Protein AF-A0A917PHZ6-F1 (afdb_monomer_lite)

Sequence (518 aa):
MPEGDTVHQTARRLDHALSGQIVMRSDFRVPAFATVDLAGETVHSVAARGKHLLVRIGDRVVHSHLKMEGEWRVFRPGERWRRPAHQSRVVLETSDAVAVGFDLGVLEVFPAAEEHDRMACLGPDLLGPDWDADEAVRRIAASPDVPIAVALGDQRNLAGLGNVYVNELCFLRGLLPTRPVFDVELPCSSTSRAGSSVPIATASPARRRASTVAASASGSTPAAASRAGGAARASSTDVSAATNSSCARPSGARTASGDRRGRILAPMSLKISVVVPSYNDAVMLEQCLDALGKQTRPADEIVVVDNRSTDATVDVARAAGARVVSESLRGIPGATAAGFDAALGDVLGRLDADTIPPADWVERVERAFTDDPHLDALSGPGRFYGGTAFIRWYAEHVHMPMYYHFVAWVLGHDVLYGSNLAIRASAWRVLREHVHRERADVADDLDLTINLQPGMRVRFDPTLDVPVSARPFKSWARNNAAVRMARDTALINRREMPFLERRRAWVASRRVDGNAPR

Foldseek 3Di:
DQFQVNLQVQQVVVFVQAAQFFFQWKAAQDVVCRPPTLGRWGFHGWGTFTQWIWTDTHQKTWIFGQPPPKDKDKDFVPDDDPDDPNQWRMWTDTNGIIITIGVTPDIDMDTPVCPCVVCVQFAQELPDPRDDLVQLLVQLVVQQQAFQLVSQCPRSSYGGDDPQNSVLVCVVQVHDSRDGNNNDDRDDPPDPDDDDDDDPNPPDPDDDDDDDDDDDDDDDDRPSVPPPDDDDDDDDDDDDDDDDDDDDDDDDDDDDDDDDDDDPDDPDQFQEEEEEEDAQLLPLLLLQLVLLVLAPDHHNAYEYEYQPHPDCNVVSCVVSVHHYHYFPQHAPLQRLLSRLVVDDTQKYKYAYSQWRFHNHLVVVVSCVCVVPVQAFKEWEEEQEDDDDPVLRCCVRPPVPVCVQVVLCVLQVHGFHDRRTMMGGSVQSVVQVVQADNNDRLADNRLSSRLSRAALHHYDYDHVRYIYGYSVCVPDPVSVVSVVRRHVVSQVVSCVVPNSVRSNVSNQVSCVVVVHDDD

Radius of gyration: 30.26 Å; chains: 1; bounding box: 86×59×77 Å

InterPro domains:
  IPR001173 Glycosyltransferase 2-like [PF00535] (273-406)
  IPR010979 Small ribosomal subunit protein uS13-like, H2TH [SSF46946] (122-186)
  IPR012319 Formamidopyrimidine-DNA glycosylase, catalytic domain [PF01149] (1-99)
  IPR012319 Formamidopyrimidine-DNA glycosylase, catalytic domain [PS51068] (2-101)
  IPR012319 Formamidopyrimidine-DNA glycosylase, catalytic domain [SM00898] (2-108)
  IPR015886 Formamidopyrimidine-DNA glycosylase, H2TH DNA-binding [SM01232] (122-206)
  IPR029044 Nucleotide-diphospho-sugar transferases [G3DSA:3.90.550.10] (254-497)
  IPR029044 Nucleotide-diphospho-sugar transferases [SSF53448] (267-463)
  IPR035937 Formamidopyrimidine-DNA glycosylase, N-terminal [G3DSA:3.20.190.10] (2-122)
  IPR035937 Formamidopyrimidine-DNA glycosylase, N-terminal [SSF81624] (2-123)
  IPR044090 Nei2, N-terminal [cd08971] (1-113)

Organism: NCBI:txid1308924

Secondary structure (DSSP, 8-state):
---HHHHHHHHHHHHHHHTTPBEEEEEE-SGGGTT---TT-BEEEEEEETTEEEEEETTEEEEEE-TTT-EEEEE-TTPPPSS-GGGEEEEEEESS-EEEEES-SEEEEEEGGGHHHHHTTSPPBTTSTT--HHHHHHHHHTSTTSBHHHHHH-TTTSBS--HHHHHHHHHHTT--TTSBGGGS-PPPTT----SS---TT---------------------TTTS-SS-PPP-----------------------------------PPPEEEEEEESS-HHHHHHHHHHHHT-SS--SEEEEEESS--STHHHHHHHTTPEEEE--S-SHHHHHHHHHHH--SSEEEE--TTB---TTHHHHHHHHHHH-TT--EEE--EEEESS-HHHHHHIIIIIHHHHHHHHHHHHSSPPPBTTBEEEEHHHHHHHTTTS-TT-TTS-HHHHHHHTPPTT--EEE-TT--EEEE-GGGG-HHHHHHHHHHHHHHHHHHHHHS-HHHHHHHHHHHHHHTT----

pLDDT: mean 82.01, std 23.89, range [20.75, 98.75]

Structure (mmCIF, N/CA/C/O backbone):
data_AF-A0A917PHZ6-F1
#
_entry.id   AF-A0A917PHZ6-F1
#
loop_
_atom_site.group_PDB
_atom_site.id
_atom_site.type_symbol
_atom_site.label_atom_id
_atom_site.label_alt_id
_atom_site.label_comp_id
_atom_site.label_asym_id
_atom_site.label_entity_id
_atom_site.label_seq_id
_atom_site.pdbx_PDB_ins_code
_atom_site.Cartn_x
_atom_site.Cartn_y
_atom_site.Cartn_z
_atom_site.occupancy
_atom_site.B_iso_or_equiv
_atom_site.auth_seq_id
_atom_site.auth_comp_id
_atom_site.auth_asym_id
_atom_site.auth_atom_id
_atom_site.pdbx_PDB_model_num
ATOM 1 N N . MET A 1 1 ? -3.052 1.343 16.808 1.00 58.66 1 MET A N 1
ATOM 2 C CA . MET A 1 1 ? -4.494 1.092 16.971 1.00 58.66 1 MET A CA 1
ATOM 3 C C . MET A 1 1 ? -4.715 0.700 18.417 1.00 58.66 1 MET A C 1
ATOM 5 O O . MET A 1 1 ? -4.029 -0.224 18.834 1.00 58.66 1 MET A O 1
ATOM 9 N N . PRO A 1 2 ? -5.580 1.380 19.181 1.00 76.94 2 PRO A N 1
ATOM 10 C CA . PRO A 1 2 ? -6.130 0.829 20.413 1.00 76.94 2 PRO A CA 1
ATOM 11 C C . PRO A 1 2 ? -6.586 -0.624 20.215 1.00 76.94 2 PRO A C 1
ATOM 13 O O . PRO A 1 2 ? -7.376 -0.916 19.313 1.00 76.94 2 PRO A O 1
ATOM 16 N N . GLU A 1 3 ? -6.043 -1.534 21.019 1.00 87.75 3 GLU A N 1
ATOM 17 C CA . GLU A 1 3 ? -6.435 -2.948 21.045 1.00 87.75 3 GLU A CA 1
ATOM 18 C C . GLU A 1 3 ? -7.356 -3.198 22.246 1.00 87.75 3 GLU A C 1
ATOM 20 O O . GLU A 1 3 ? -7.767 -2.250 22.925 1.00 87.75 3 GLU A O 1
ATOM 25 N N . GLY A 1 4 ? -7.736 -4.452 22.490 1.00 86.31 4 GLY A N 1
ATOM 26 C CA . GLY A 1 4 ? -8.693 -4.792 23.543 1.00 86.31 4 GLY A CA 1
ATOM 27 C C . GLY A 1 4 ? -8.259 -4.313 24.927 1.00 86.31 4 GLY A C 1
ATOM 28 O O . GLY A 1 4 ? -9.082 -3.823 25.688 1.00 86.31 4 GLY A O 1
ATOM 29 N N . ASP A 1 5 ? -6.960 -4.327 25.226 1.00 88.94 5 ASP A N 1
ATOM 30 C CA . ASP A 1 5 ? -6.403 -3.815 26.482 1.00 88.94 5 ASP A CA 1
ATOM 31 C C . ASP A 1 5 ? -6.645 -2.309 26.683 1.00 88.94 5 ASP A C 1
ATOM 33 O O . ASP A 1 5 ? -7.033 -1.861 27.762 1.00 88.94 5 ASP A O 1
ATOM 37 N N . THR A 1 6 ? -6.450 -1.525 25.626 1.00 90.75 6 THR A N 1
ATOM 38 C CA . THR A 1 6 ? -6.600 -0.071 25.626 1.00 90.75 6 THR A CA 1
ATOM 39 C C . THR A 1 6 ? -8.073 0.294 25.758 1.00 90.75 6 THR A C 1
ATOM 41 O O . THR A 1 6 ? -8.432 1.195 26.524 1.00 90.75 6 THR A O 1
ATOM 44 N N . VAL A 1 7 ? -8.942 -0.431 25.047 1.00 93.81 7 VAL A N 1
ATOM 45 C CA . VAL A 1 7 ? -10.397 -0.267 25.141 1.00 93.81 7 VAL A CA 1
ATOM 46 C C . VAL A 1 7 ? -10.892 -0.678 26.528 1.00 93.81 7 VAL A C 1
ATOM 48 O O . VAL A 1 7 ? -11.640 0.078 27.140 1.00 93.81 7 VAL A O 1
ATOM 51 N N . HIS A 1 8 ? -10.405 -1.791 27.080 1.00 93.62 8 HIS A N 1
ATOM 52 C CA . HIS A 1 8 ? -10.739 -2.261 28.425 1.00 93.62 8 HIS A CA 1
ATOM 53 C C . HIS A 1 8 ? -10.324 -1.259 29.512 1.00 93.62 8 HIS A C 1
ATOM 55 O O . HIS A 1 8 ? -11.123 -0.918 30.384 1.00 93.62 8 HIS A O 1
ATOM 61 N N . GLN A 1 9 ? -9.106 -0.711 29.449 1.00 93.94 9 GLN A N 1
ATOM 62 C CA . GLN A 1 9 ? -8.671 0.341 30.378 1.00 93.94 9 GLN A CA 1
ATOM 63 C C . GLN A 1 9 ? -9.519 1.611 30.249 1.00 93.94 9 GLN A C 1
ATOM 65 O O . GLN A 1 9 ? -9.872 2.233 31.253 1.00 93.94 9 GLN A O 1
ATOM 70 N N . THR A 1 10 ? -9.865 1.990 29.017 1.00 95.62 10 THR A N 1
ATOM 71 C CA . THR A 1 10 ? -10.724 3.147 28.754 1.00 95.62 10 THR A CA 1
ATOM 72 C C . THR A 1 10 ? -12.119 2.937 29.337 1.00 95.62 10 THR A C 1
ATOM 74 O O . THR A 1 10 ? -12.611 3.824 30.032 1.00 95.62 10 THR A O 1
ATOM 77 N N . ALA A 1 11 ? -12.713 1.759 29.122 1.00 96.88 11 ALA A N 1
ATOM 78 C CA . ALA A 1 11 ? -14.004 1.379 29.678 1.00 96.88 11 ALA A CA 1
ATOM 79 C C . ALA A 1 11 ? -13.979 1.424 31.207 1.00 96.88 11 ALA A C 1
ATOM 81 O O . ALA A 1 11 ? -14.810 2.104 31.788 1.00 96.88 11 ALA A O 1
ATOM 82 N N . ARG A 1 12 ? -12.966 0.840 31.863 1.00 96.31 12 ARG A N 1
ATOM 83 C CA . ARG A 1 12 ? -12.829 0.900 33.330 1.00 96.31 12 ARG A CA 1
ATOM 84 C C . ARG A 1 12 ? -12.734 2.322 33.879 1.00 96.31 12 ARG A C 1
ATOM 86 O O . ARG A 1 12 ? -13.285 2.609 34.937 1.00 96.31 12 ARG A O 1
ATOM 93 N N . ARG A 1 13 ? -12.015 3.214 33.191 1.00 97.06 13 ARG A N 1
ATOM 94 C CA . ARG A 1 13 ? -11.907 4.621 33.604 1.00 97.06 13 ARG A CA 1
ATOM 95 C C . ARG A 1 13 ? -13.241 5.355 33.458 1.00 97.06 13 ARG A C 1
ATOM 97 O O . ARG A 1 13 ? -13.551 6.186 34.302 1.00 97.06 13 ARG A O 1
ATOM 104 N N . LEU A 1 14 ? -13.989 5.075 32.392 1.00 97.81 14 LEU A N 1
ATOM 105 C CA . LEU A 1 14 ? -15.322 5.641 32.183 1.00 97.81 14 LEU A CA 1
ATOM 106 C C . LEU A 1 14 ? -16.337 5.068 33.171 1.00 97.81 14 LEU A C 1
ATOM 108 O O . LEU A 1 14 ? -17.092 5.836 33.746 1.00 97.81 14 LEU A O 1
ATOM 112 N N . ASP A 1 15 ? -16.310 3.760 33.414 1.00 97.81 15 ASP A N 1
ATOM 113 C CA . ASP A 1 15 ? -17.185 3.067 34.361 1.00 97.81 15 ASP A CA 1
ATOM 114 C C . ASP A 1 15 ? -17.042 3.662 35.762 1.00 97.81 15 ASP A C 1
ATOM 116 O O . ASP A 1 15 ? -18.013 4.128 36.345 1.00 97.81 15 ASP A O 1
ATOM 120 N N . HIS A 1 16 ? -15.802 3.801 36.243 1.00 97.25 16 HIS A N 1
ATOM 121 C CA . HIS A 1 16 ? -15.519 4.466 37.515 1.00 97.25 16 HIS A CA 1
ATOM 122 C C . HIS A 1 16 ? -16.020 5.921 37.559 1.00 97.25 16 HIS A C 1
ATOM 124 O O . HIS A 1 16 ? -16.316 6.443 38.630 1.00 97.25 16 HIS A O 1
ATOM 130 N N . ALA A 1 17 ? -16.041 6.618 36.423 1.00 96.62 17 ALA A N 1
ATOM 131 C CA . ALA A 1 17 ? -16.412 8.027 36.364 1.00 96.62 17 ALA A CA 1
ATOM 132 C C . ALA A 1 17 ? -17.912 8.271 36.171 1.00 96.62 17 ALA A C 1
ATOM 134 O O . ALA A 1 17 ? -18.357 9.367 36.491 1.00 96.62 17 ALA A O 1
ATOM 135 N N . LEU A 1 18 ? -18.659 7.312 35.617 1.00 97.56 18 LEU A N 1
ATOM 136 C CA . LEU A 1 18 ? -20.033 7.521 35.154 1.00 97.56 18 LEU A CA 1
ATOM 137 C C . LEU A 1 18 ? -21.044 6.563 35.786 1.00 97.56 18 LEU A C 1
ATOM 139 O O . LEU A 1 18 ? -22.190 6.955 35.984 1.00 97.56 18 LEU A O 1
ATOM 143 N N . SER A 1 19 ? -20.667 5.317 36.074 1.00 97.62 19 SER A N 1
ATOM 144 C CA . SER A 1 19 ? -21.629 4.286 36.470 1.00 97.62 19 SER A CA 1
ATOM 145 C C . SER A 1 19 ? -22.309 4.617 37.799 1.00 97.62 19 SER A C 1
ATOM 147 O O . SER A 1 19 ? -21.677 5.069 38.753 1.00 97.62 19 SER A O 1
ATOM 149 N N . GLY A 1 20 ? -23.624 4.409 37.844 1.00 97.31 20 GLY A N 1
ATOM 150 C CA . GLY A 1 20 ? -24.502 4.776 38.954 1.00 97.31 20 GLY A CA 1
ATOM 151 C C . GLY A 1 20 ? -24.957 6.239 38.958 1.00 97.31 20 GLY A C 1
ATOM 152 O O . GLY A 1 20 ? -25.822 6.585 39.757 1.00 97.31 20 GLY A O 1
ATOM 153 N N . GLN A 1 21 ? -24.420 7.097 38.085 1.00 97.75 21 GLN A N 1
ATOM 154 C CA . GLN A 1 21 ? -24.820 8.502 38.006 1.00 97.75 21 GLN A CA 1
ATOM 155 C C . GLN A 1 21 ? -25.930 8.725 36.976 1.00 97.75 21 GLN A C 1
ATOM 157 O O . GLN A 1 21 ? -26.103 7.955 36.028 1.00 97.75 21 GLN A O 1
ATOM 162 N N . ILE A 1 22 ? -26.664 9.821 37.164 1.00 98.25 22 ILE A N 1
ATOM 163 C CA . ILE A 1 22 ? -27.684 10.293 36.230 1.00 98.25 22 ILE A CA 1
ATOM 164 C C . ILE A 1 22 ? -27.014 11.191 35.192 1.00 98.25 22 ILE A C 1
ATOM 166 O O . ILE A 1 22 ? -26.256 12.104 35.536 1.00 98.25 22 ILE A O 1
ATOM 170 N N . VAL A 1 23 ? -27.310 10.947 33.918 1.00 98.19 23 VAL A N 1
ATOM 171 C CA . VAL A 1 23 ? -26.894 11.825 32.827 1.00 98.19 23 VAL A CA 1
ATOM 172 C C . VAL A 1 23 ? -27.671 13.131 32.949 1.00 98.19 23 VAL A C 1
ATOM 174 O O . VAL A 1 23 ? -28.889 13.160 32.837 1.00 98.19 23 VAL A O 1
ATOM 177 N N . MET A 1 24 ? -26.975 14.234 33.189 1.00 97.62 24 MET A N 1
ATOM 178 C CA . MET A 1 24 ? -27.566 15.573 33.212 1.00 97.62 24 MET A CA 1
ATOM 179 C C . MET A 1 24 ? -27.689 16.152 31.806 1.00 97.62 24 MET A C 1
ATOM 181 O O . MET A 1 24 ? -28.610 16.913 31.522 1.00 97.62 24 MET A O 1
ATOM 185 N N . ARG A 1 25 ? -26.744 15.801 30.929 1.00 96.69 25 ARG A N 1
ATOM 186 C CA . ARG A 1 25 ? -26.733 16.238 29.538 1.00 96.69 25 ARG A CA 1
ATOM 187 C C . ARG A 1 25 ? -26.044 15.212 28.651 1.00 96.69 25 ARG A C 1
ATOM 189 O O . ARG A 1 25 ? -24.987 14.682 28.992 1.00 96.69 25 ARG A O 1
ATOM 196 N N . SER A 1 26 ? -26.613 15.010 27.468 1.00 97.25 26 SER A N 1
ATOM 197 C CA . SER A 1 26 ? -25.981 14.279 26.373 1.00 97.25 26 SER A CA 1
ATOM 198 C C . SER A 1 26 ? -25.918 15.149 25.113 1.00 97.25 26 SER A C 1
ATOM 200 O O . SER A 1 26 ? -26.787 15.986 24.887 1.00 97.25 26 SER A O 1
ATOM 202 N N . ASP A 1 27 ? -24.849 15.026 24.327 1.00 96.44 27 ASP A N 1
ATOM 203 C CA . ASP A 1 27 ? -24.687 15.736 23.048 1.00 96.44 27 ASP A CA 1
ATOM 204 C C . ASP A 1 27 ? -23.980 14.816 22.049 1.00 96.44 27 ASP A C 1
ATOM 206 O O . ASP A 1 27 ? -22.789 14.523 22.196 1.00 96.44 27 ASP A O 1
ATOM 210 N N . PHE A 1 28 ? -24.718 14.346 21.042 1.00 97.00 28 PHE A N 1
ATOM 211 C CA . PHE A 1 28 ? -24.221 13.470 19.984 1.00 97.00 28 PHE A CA 1
ATOM 212 C C . PHE A 1 28 ? -23.964 14.269 18.706 1.00 97.00 28 PHE A C 1
ATOM 214 O O . PHE A 1 28 ? -24.874 14.726 18.021 1.00 97.00 28 PHE A O 1
ATOM 221 N N . ARG A 1 29 ? -22.696 14.369 18.308 1.00 94.00 29 ARG A N 1
ATOM 222 C CA . ARG A 1 29 ? -22.253 15.126 17.125 1.00 94.00 29 ARG A CA 1
ATOM 223 C C . ARG A 1 29 ? -22.059 14.214 15.921 1.00 94.00 29 ARG A C 1
ATOM 225 O O . ARG A 1 29 ? -21.027 14.221 15.247 1.00 94.00 29 ARG A O 1
ATOM 232 N N . VAL A 1 30 ? -23.073 13.390 15.680 1.00 91.06 30 VAL A N 1
ATOM 233 C CA . VAL A 1 30 ? -23.197 12.505 14.522 1.00 91.06 30 VAL A CA 1
ATOM 234 C C . VAL A 1 30 ? -24.620 12.671 13.992 1.00 91.06 30 VAL A C 1
ATOM 236 O O . VAL A 1 30 ? -25.549 12.443 14.763 1.00 91.06 30 VAL A O 1
ATOM 239 N N . PRO A 1 31 ? -24.824 13.049 12.712 1.00 89.38 31 PRO A N 1
ATOM 240 C CA . PRO A 1 31 ? -26.147 13.424 12.202 1.00 89.38 31 PRO A CA 1
ATOM 241 C C . PRO A 1 31 ? -27.264 12.414 12.490 1.00 89.38 31 PRO A C 1
ATOM 243 O O . PRO A 1 31 ? -28.371 12.818 12.823 1.00 89.38 31 PRO A O 1
ATOM 246 N N . ALA A 1 32 ? -26.966 11.112 12.430 1.00 91.56 32 ALA A N 1
ATOM 247 C CA . ALA A 1 32 ? -27.937 10.047 12.684 1.00 91.56 32 ALA A CA 1
ATOM 248 C C . ALA A 1 32 ? -28.470 10.004 14.131 1.00 91.56 32 ALA A C 1
ATOM 250 O O . ALA A 1 32 ? -29.549 9.470 14.360 1.00 91.56 32 ALA A O 1
ATOM 251 N N . PHE A 1 33 ? -27.730 10.560 15.095 1.00 94.38 33 PHE A N 1
ATOM 252 C CA . PHE A 1 33 ? -28.054 10.500 16.524 1.00 94.38 33 PHE A CA 1
ATOM 253 C C . PHE A 1 33 ? -28.163 11.886 17.168 1.00 94.38 33 PHE A C 1
ATOM 255 O O . PHE A 1 33 ? -28.283 11.983 18.382 1.00 94.38 33 PHE A O 1
ATOM 262 N N . ALA A 1 34 ? -28.139 12.963 16.378 1.00 91.50 34 ALA A N 1
ATOM 263 C CA . ALA A 1 34 ? -28.088 14.335 16.888 1.00 91.50 34 ALA A CA 1
ATOM 264 C C . ALA A 1 34 ? -29.307 14.739 17.738 1.00 91.50 34 ALA A C 1
ATOM 266 O O . ALA A 1 34 ? -29.214 15.665 18.535 1.00 91.50 34 ALA A O 1
ATOM 267 N N . THR A 1 35 ? -30.441 14.056 17.564 1.00 92.69 35 THR A N 1
ATOM 268 C CA . THR A 1 35 ? -31.679 14.281 18.328 1.00 92.69 35 THR A CA 1
ATOM 269 C C . THR A 1 35 ? -31.859 13.309 19.491 1.00 92.69 35 THR A C 1
ATOM 271 O O . THR A 1 35 ? -32.885 13.362 20.163 1.00 92.69 35 THR A O 1
ATOM 274 N N . VAL A 1 36 ? -30.925 12.376 19.695 1.00 95.69 36 VAL A N 1
ATOM 275 C CA . VAL A 1 36 ? -30.968 11.468 20.842 1.00 95.69 36 VAL A CA 1
ATOM 276 C C . VAL A 1 36 ? -30.645 12.273 22.092 1.00 95.69 36 VAL A C 1
ATOM 278 O O . VAL A 1 36 ? -29.600 12.920 22.151 1.00 95.69 36 VAL A O 1
ATOM 281 N N . ASP A 1 37 ? -31.521 12.191 23.087 1.00 95.56 37 ASP A N 1
ATOM 282 C CA . ASP A 1 37 ? -31.288 12.746 24.413 1.00 95.56 37 ASP A CA 1
ATOM 283 C C . ASP A 1 37 ? -31.429 11.644 25.461 1.00 95.56 37 ASP A C 1
ATOM 285 O O . ASP A 1 37 ? -32.427 10.926 25.498 1.00 95.56 37 ASP A O 1
ATOM 289 N N . LEU A 1 38 ? -30.389 11.493 26.271 1.00 97.25 38 LEU A N 1
ATOM 290 C CA . LEU A 1 38 ? -30.302 10.542 27.374 1.00 97.25 38 LEU A CA 1
ATOM 291 C C . LEU A 1 38 ? -30.298 11.256 28.733 1.00 97.25 38 LEU A C 1
ATOM 293 O O . LEU A 1 38 ? -29.980 10.634 29.743 1.00 97.25 38 LEU A O 1
ATOM 297 N N . ALA A 1 39 ? -30.583 12.561 28.780 1.00 97.19 39 ALA A N 1
ATOM 298 C CA . ALA A 1 39 ? -30.691 13.288 30.037 1.00 97.19 39 ALA A CA 1
ATOM 299 C C . ALA A 1 39 ? -31.806 12.707 30.929 1.00 97.19 39 ALA A C 1
ATOM 301 O O . ALA A 1 39 ? -32.894 12.381 30.464 1.00 97.19 39 ALA A O 1
ATOM 302 N N . GLY A 1 40 ? -31.531 12.586 32.226 1.00 97.56 40 GLY A N 1
ATOM 303 C CA . GLY A 1 40 ? -32.407 11.958 33.217 1.00 97.56 40 GLY A CA 1
ATOM 304 C C . GLY A 1 40 ? -32.205 10.448 33.375 1.00 97.56 40 GLY A C 1
ATOM 305 O O . GLY A 1 40 ? -32.583 9.900 34.409 1.00 97.56 40 GLY A O 1
ATOM 306 N N . GLU A 1 41 ? -31.554 9.784 32.420 1.00 98.38 41 GLU A N 1
ATOM 307 C CA . GLU A 1 41 ? -31.306 8.343 32.481 1.00 98.38 41 GLU A CA 1
ATOM 308 C C . GLU A 1 41 ? -30.082 7.994 33.337 1.00 98.38 41 GLU A C 1
ATOM 310 O O . GLU A 1 41 ? -29.125 8.763 33.465 1.00 98.38 41 GLU A O 1
ATOM 315 N N . THR A 1 42 ? -30.093 6.794 33.921 1.00 98.31 42 THR A N 1
ATOM 316 C CA . THR A 1 42 ? -28.982 6.291 34.743 1.00 98.31 42 THR A CA 1
ATOM 317 C C . THR A 1 42 ? -27.950 5.573 33.880 1.00 98.31 42 THR A C 1
ATOM 319 O O . THR A 1 42 ? -28.299 4.688 33.099 1.00 98.31 42 THR A O 1
ATOM 322 N N . VAL A 1 43 ? -26.664 5.885 34.061 1.00 98.44 43 VAL A N 1
ATOM 323 C CA . VAL A 1 43 ? -25.575 5.080 33.491 1.00 98.44 43 VAL A CA 1
ATOM 324 C C . VAL A 1 43 ? -25.427 3.808 34.324 1.00 98.44 43 VAL A C 1
ATOM 326 O O . VAL A 1 43 ? -24.977 3.848 35.466 1.00 98.44 43 VAL A O 1
ATOM 329 N N . HIS A 1 44 ? -25.800 2.661 33.770 1.00 98.06 44 HIS A N 1
ATOM 330 C CA . HIS A 1 44 ? -25.757 1.385 34.483 1.00 98.06 44 HIS A CA 1
ATOM 331 C C . HIS A 1 44 ? -24.348 0.797 34.553 1.00 98.06 44 HIS A C 1
ATOM 333 O O . HIS A 1 44 ? -23.949 0.265 35.585 1.00 98.06 44 HIS A O 1
ATOM 339 N N . SER A 1 45 ? -23.611 0.840 33.442 1.00 97.88 45 SER A N 1
ATOM 340 C CA . SER A 1 45 ? -22.245 0.314 33.364 1.00 97.88 45 SER A CA 1
ATOM 341 C C . SER A 1 45 ? -21.528 0.798 32.111 1.00 97.88 45 SER A C 1
ATOM 343 O O . SER A 1 45 ? -22.163 1.111 31.099 1.00 97.88 45 SER A O 1
ATOM 345 N N . VAL A 1 46 ? -20.197 0.769 32.148 1.00 98.06 46 VAL A N 1
ATOM 346 C CA . VAL A 1 46 ? -19.349 0.880 30.961 1.00 98.06 46 VAL A CA 1
ATOM 347 C C . VAL A 1 46 ? -18.457 -0.346 30.850 1.00 98.06 46 VAL A C 1
ATOM 349 O O . VAL A 1 46 ? -17.653 -0.641 31.730 1.00 98.06 46 VAL A O 1
ATOM 352 N N . ALA A 1 47 ? -18.574 -1.063 29.738 1.00 96.06 47 ALA A N 1
ATOM 353 C CA . ALA A 1 47 ? -17.832 -2.292 29.498 1.00 96.06 47 ALA A CA 1
ATOM 354 C C . ALA A 1 47 ? -17.086 -2.253 28.164 1.00 96.06 47 ALA A C 1
ATOM 356 O O . ALA A 1 47 ? -17.440 -1.518 27.240 1.00 96.06 47 ALA A O 1
ATOM 357 N N . ALA A 1 48 ? -16.046 -3.076 28.069 1.00 95.88 48 ALA A N 1
ATOM 358 C CA . ALA A 1 48 ? -15.413 -3.415 26.806 1.00 95.88 48 ALA A CA 1
ATOM 359 C C . ALA A 1 48 ? -15.815 -4.839 26.409 1.00 95.88 48 ALA A C 1
ATOM 361 O O . ALA A 1 48 ? -15.906 -5.703 27.279 1.00 95.88 48 ALA A O 1
ATOM 362 N N . ARG A 1 49 ? -16.033 -5.058 25.111 1.00 94.38 49 ARG A N 1
ATOM 363 C CA . ARG A 1 49 ? -16.114 -6.384 24.492 1.00 94.38 49 ARG A CA 1
ATOM 364 C C . ARG A 1 49 ? -15.156 -6.421 23.305 1.00 94.38 49 ARG A C 1
ATOM 366 O O . ARG A 1 49 ? -15.416 -5.824 22.257 1.00 94.38 49 ARG A O 1
ATOM 373 N N . GLY A 1 50 ? -13.989 -7.027 23.486 1.00 93.81 50 GLY A N 1
ATOM 374 C CA . GLY A 1 50 ? -12.870 -6.919 22.557 1.00 93.81 50 GLY A CA 1
ATOM 375 C C . GLY A 1 50 ? -12.484 -5.457 22.307 1.00 93.81 50 GLY A C 1
ATOM 376 O O . GLY A 1 50 ? -12.029 -4.759 23.207 1.00 93.81 50 GLY A O 1
ATOM 377 N N . LYS A 1 51 ? -12.672 -4.969 21.073 1.00 93.56 51 LYS A N 1
ATOM 378 C CA . LYS A 1 51 ? -12.379 -3.569 20.683 1.00 93.56 51 LYS A CA 1
ATOM 379 C C . LYS A 1 51 ? -13.605 -2.647 20.690 1.00 93.56 51 LYS A C 1
ATOM 381 O O . LYS A 1 51 ? -13.532 -1.516 20.206 1.00 93.56 51 LYS A O 1
ATOM 386 N N . HIS A 1 52 ? -14.728 -3.129 21.213 1.00 95.06 52 HIS A N 1
ATOM 387 C CA . HIS A 1 52 ? -15.982 -2.392 21.309 1.00 95.06 52 HIS A CA 1
ATOM 388 C C . HIS A 1 52 ? -16.133 -1.839 22.724 1.00 95.06 52 HIS A C 1
ATOM 390 O O . HIS A 1 52 ? -15.953 -2.573 23.691 1.00 95.06 52 HIS A O 1
ATOM 396 N N . LEU A 1 53 ? -16.461 -0.553 22.842 1.00 97.38 53 LEU A N 1
ATOM 397 C CA . LEU A 1 53 ? -16.768 0.098 24.114 1.00 97.38 53 LEU A CA 1
ATOM 398 C C . LEU A 1 53 ? -18.271 0.358 24.186 1.00 97.38 53 LEU A C 1
ATOM 400 O O . LEU A 1 53 ? -18.831 0.947 23.261 1.00 97.38 53 LEU A O 1
ATOM 404 N N . LEU A 1 54 ? -18.904 -0.083 25.268 1.00 98.00 54 LEU A N 1
ATOM 405 C CA . LEU A 1 54 ? -20.351 -0.077 25.463 1.00 98.00 54 LEU A CA 1
ATOM 406 C C . LEU A 1 54 ? -20.674 0.695 26.745 1.00 98.00 54 LEU A C 1
ATOM 408 O O . LEU A 1 54 ? -20.301 0.257 27.831 1.00 98.00 54 LEU A O 1
ATOM 412 N N . VAL A 1 55 ? -21.350 1.837 26.622 1.00 98.44 55 VAL A N 1
ATOM 413 C CA . VAL A 1 55 ? -21.892 2.605 27.755 1.00 98.44 55 VAL A CA 1
ATOM 414 C C . VAL A 1 55 ? -23.394 2.333 27.807 1.00 98.44 55 VAL A C 1
ATOM 416 O O . VAL A 1 55 ? -24.112 2.690 26.874 1.00 98.44 55 VAL A O 1
ATOM 419 N N . ARG A 1 56 ? -23.873 1.681 28.867 1.00 98.44 56 ARG A N 1
ATOM 420 C CA . ARG A 1 56 ? -25.289 1.318 29.036 1.00 98.44 56 ARG A CA 1
ATOM 421 C C . ARG A 1 56 ? -25.991 2.396 29.848 1.00 98.44 56 ARG A C 1
ATOM 423 O O . ARG A 1 56 ? -25.591 2.639 30.986 1.00 98.44 56 ARG A O 1
ATOM 430 N N . ILE A 1 57 ? -26.994 3.045 29.267 1.00 98.44 57 ILE A N 1
ATOM 431 C CA . ILE A 1 57 ? -27.682 4.203 29.846 1.00 98.44 57 ILE A CA 1
ATOM 432 C C . ILE A 1 57 ? -29.187 4.010 29.663 1.00 98.44 57 ILE A C 1
ATOM 434 O O . ILE A 1 57 ? -29.658 4.015 28.526 1.00 98.44 57 ILE A O 1
ATOM 438 N N . GLY A 1 58 ? -29.924 3.825 30.759 1.00 97.19 58 GLY A N 1
ATOM 439 C CA . GLY A 1 58 ? -31.353 3.506 30.702 1.00 97.19 58 GLY A CA 1
ATOM 440 C C . GLY A 1 58 ? -31.633 2.295 29.804 1.00 97.19 58 GLY A C 1
ATOM 441 O O . GLY A 1 58 ? -31.010 1.240 29.946 1.00 97.19 58 GLY A O 1
ATOM 442 N N . ASP A 1 59 ? -32.529 2.465 28.829 1.00 96.88 59 ASP A N 1
ATOM 443 C CA . ASP A 1 59 ? -32.875 1.452 27.823 1.00 96.88 59 ASP A CA 1
ATOM 444 C C . ASP A 1 59 ? -31.977 1.470 26.567 1.00 96.88 59 ASP A C 1
ATOM 446 O O . ASP A 1 59 ? -32.262 0.769 25.591 1.00 96.88 59 ASP A O 1
ATOM 450 N N . ARG A 1 60 ? -30.887 2.251 26.566 1.00 98.06 60 ARG A N 1
ATOM 451 C CA . ARG A 1 60 ? -29.979 2.433 25.424 1.00 98.06 60 ARG A CA 1
ATOM 452 C C . ARG A 1 60 ? -28.558 1.976 25.712 1.00 98.06 60 ARG A C 1
ATOM 454 O O . ARG A 1 60 ? -28.071 1.952 26.841 1.00 98.06 60 ARG A O 1
ATOM 461 N N . VAL A 1 61 ? -27.847 1.694 24.629 1.00 98.44 61 VAL A N 1
ATOM 462 C CA . VAL A 1 61 ? -26.406 1.463 24.619 1.00 98.44 61 VAL A CA 1
ATOM 463 C C . VAL A 1 61 ? -25.769 2.460 23.669 1.00 98.44 61 VAL A C 1
ATOM 465 O O . VAL A 1 61 ? -26.094 2.498 22.483 1.00 98.44 61 VAL A O 1
ATOM 468 N N . VAL A 1 62 ? -24.840 3.255 24.195 1.00 98.19 62 VAL A N 1
ATOM 469 C CA . VAL A 1 62 ? -23.922 4.061 23.393 1.00 98.19 62 VAL A CA 1
ATOM 470 C C . VAL A 1 62 ? -22.700 3.201 23.101 1.00 98.19 62 VAL A C 1
ATOM 472 O O . VAL A 1 62 ? -21.872 2.928 23.975 1.00 98.19 62 VAL A O 1
ATOM 475 N N . HIS A 1 63 ? -22.596 2.753 21.858 1.00 97.94 63 HIS A N 1
ATOM 476 C CA . HIS A 1 63 ? -21.497 1.934 21.375 1.00 97.94 63 HIS A CA 1
ATOM 477 C C . HIS A 1 63 ? -20.478 2.797 20.641 1.00 97.94 63 HIS A C 1
ATOM 479 O O . HIS A 1 63 ? -20.822 3.613 19.789 1.00 97.94 63 HIS A O 1
ATOM 485 N N . SER A 1 64 ? -19.198 2.599 20.946 1.00 96.50 64 SER A N 1
ATOM 486 C CA . SER A 1 64 ? -18.115 3.221 20.193 1.00 96.50 64 SER A CA 1
ATOM 487 C C . SER A 1 64 ? -16.995 2.246 19.851 1.00 96.50 64 SER A C 1
ATOM 489 O O . SER A 1 64 ? -16.701 1.300 20.587 1.00 96.50 64 SER A O 1
ATOM 491 N N . HIS A 1 65 ? -16.338 2.504 18.721 1.00 93.00 65 HIS A N 1
ATOM 492 C CA . HIS A 1 65 ? -15.105 1.834 18.323 1.00 93.00 65 HIS A CA 1
ATOM 493 C C . HIS A 1 65 ? -14.035 2.891 18.026 1.00 93.00 65 HIS A C 1
ATOM 495 O O . HIS A 1 65 ? -14.174 3.690 17.098 1.00 93.00 65 HIS A O 1
ATOM 501 N N . LEU A 1 66 ? -12.930 2.861 18.779 1.00 89.25 66 LEU A N 1
ATOM 502 C CA . LEU A 1 66 ? -11.893 3.906 18.749 1.00 89.25 66 LEU A CA 1
ATOM 503 C C . LEU A 1 66 ? -11.178 4.027 17.391 1.00 89.25 66 LEU A C 1
ATOM 505 O O . LEU A 1 66 ? -10.778 5.113 16.990 1.00 89.25 66 LEU A O 1
ATOM 509 N N . LYS A 1 67 ? -11.048 2.916 16.654 1.00 88.25 67 LYS A N 1
ATOM 510 C CA . LYS A 1 67 ? -10.277 2.841 15.395 1.00 88.25 67 LYS A CA 1
ATOM 511 C C . LYS A 1 67 ? -8.831 3.284 15.633 1.00 88.25 67 LYS A C 1
ATOM 513 O O . LYS A 1 67 ? -8.201 2.643 16.461 1.00 88.25 67 LYS A O 1
ATOM 518 N N . MET A 1 68 ? -8.270 4.243 14.898 1.00 84.81 68 MET A N 1
ATOM 519 C CA . MET A 1 68 ? -6.846 4.596 14.995 1.00 84.81 68 MET A CA 1
ATOM 520 C C . MET A 1 68 ? -6.601 5.846 15.850 1.00 84.81 68 MET A C 1
ATOM 522 O O . MET A 1 68 ? -5.625 5.867 16.598 1.00 84.81 68 MET A O 1
ATOM 526 N N . GLU A 1 69 ? -7.495 6.832 15.779 1.00 85.69 69 GLU A N 1
ATOM 527 C CA . GLU A 1 69 ? -7.349 8.160 16.388 1.00 85.69 69 GLU A CA 1
ATOM 528 C C . GLU A 1 69 ? -8.330 8.418 17.539 1.00 85.69 69 GLU A C 1
ATOM 530 O O . GLU A 1 69 ? -8.132 9.352 18.317 1.00 85.69 69 GLU A O 1
ATOM 535 N N . GLY A 1 70 ? -9.385 7.607 17.649 1.00 90.81 70 GLY A N 1
ATOM 536 C CA . GLY A 1 70 ? -10.451 7.823 18.613 1.00 90.81 70 GLY A CA 1
ATOM 537 C C . GLY A 1 70 ? -9.991 7.622 20.050 1.00 90.81 70 GLY A C 1
ATOM 538 O O . GLY A 1 70 ? -9.250 6.692 20.378 1.00 90.81 70 GLY A O 1
ATOM 539 N N . GLU A 1 71 ? -10.485 8.474 20.937 1.00 94.56 71 GLU A N 1
ATOM 540 C CA . GLU A 1 71 ? -10.208 8.397 22.365 1.00 94.56 71 GLU A CA 1
ATOM 541 C C . GLU A 1 71 ? -11.408 8.883 23.176 1.00 94.56 71 GLU A C 1
ATOM 543 O O . GLU A 1 71 ? -12.155 9.764 22.755 1.00 94.56 71 GLU A O 1
ATOM 548 N N . TRP A 1 72 ? -11.551 8.354 24.386 1.00 97.12 72 TRP A N 1
ATOM 549 C CA . TRP A 1 72 ? -12.412 8.948 25.402 1.00 97.12 72 TRP A CA 1
ATOM 550 C C . TRP A 1 72 ? -11.566 9.685 26.427 1.00 97.12 72 TRP A C 1
ATOM 552 O O . TRP A 1 72 ? -10.472 9.238 26.782 1.00 97.12 72 TRP A O 1
ATOM 562 N N . ARG A 1 73 ? -12.082 10.792 26.952 1.00 95.50 73 ARG A N 1
ATOM 563 C CA . ARG A 1 73 ? -11.495 11.511 28.084 1.00 95.50 73 ARG A CA 1
ATOM 564 C C . ARG A 1 73 ? -12.571 11.867 29.093 1.00 95.50 73 ARG A C 1
ATOM 566 O O . ARG A 1 73 ? -13.711 12.101 28.719 1.00 95.50 73 ARG A O 1
ATOM 573 N N . VAL A 1 74 ? -12.174 11.902 30.358 1.00 96.31 74 VAL A N 1
ATOM 574 C CA . VAL A 1 74 ? -13.025 12.306 31.477 1.00 96.31 74 VAL A CA 1
ATOM 575 C C . VAL A 1 74 ? -12.460 13.601 32.036 1.00 96.31 74 VAL A C 1
ATOM 577 O O . VAL A 1 74 ? -11.254 13.690 32.277 1.00 96.31 74 VAL A O 1
ATOM 580 N N . PHE A 1 75 ? -13.330 14.581 32.221 1.00 95.94 75 PHE A N 1
ATOM 581 C CA . PHE A 1 75 ? -13.041 15.890 32.791 1.00 95.94 75 PHE A CA 1
ATOM 582 C C . PHE A 1 75 ? -13.934 16.127 34.006 1.00 95.94 75 PHE A C 1
ATOM 584 O O . PHE A 1 75 ? -14.952 15.450 34.174 1.00 95.94 75 PHE A O 1
ATOM 591 N N . ARG A 1 76 ? -13.580 17.106 34.840 1.00 94.75 76 ARG A N 1
ATOM 592 C CA . ARG A 1 76 ? -14.500 17.598 35.874 1.00 94.75 76 ARG A CA 1
ATOM 593 C C . ARG A 1 76 ? -15.579 18.500 35.254 1.00 94.75 76 ARG A C 1
ATOM 595 O O . ARG A 1 76 ? -15.288 19.181 34.266 1.00 94.75 76 ARG A O 1
ATOM 602 N N . PRO A 1 77 ? -16.788 18.571 35.833 1.00 93.94 77 PRO A N 1
ATOM 603 C CA . PRO A 1 77 ? -17.793 19.554 35.436 1.00 93.94 77 PRO A CA 1
ATOM 604 C C . PRO A 1 77 ? -17.211 20.976 35.421 1.00 93.94 77 PRO A C 1
ATOM 606 O O . PRO A 1 77 ? -16.505 21.383 36.345 1.00 93.94 77 PRO A O 1
ATOM 609 N N . GLY A 1 78 ? -17.444 21.711 34.331 1.00 88.69 78 GLY A N 1
ATOM 610 C CA . GLY A 1 78 ? -16.898 23.059 34.110 1.00 88.69 78 GLY A CA 1
ATOM 611 C C . GLY A 1 78 ? -15.414 23.136 33.706 1.00 88.69 78 GLY A C 1
ATOM 612 O O . GLY 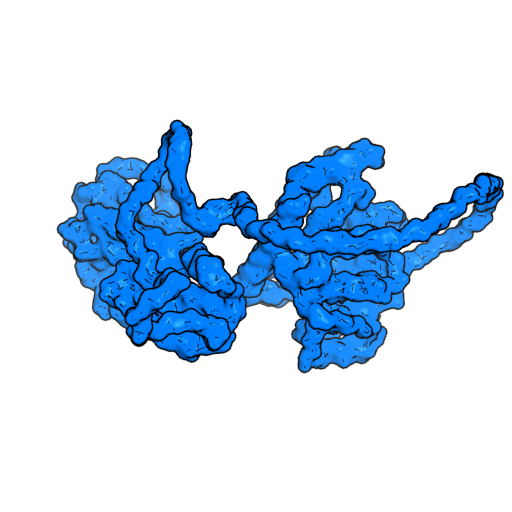A 1 78 ? -14.925 24.226 33.401 1.00 88.69 78 GLY A O 1
ATOM 613 N N . GLU A 1 79 ? -14.675 22.023 33.659 1.00 92.25 79 GLU A N 1
ATOM 614 C CA . GLU A 1 79 ? -13.279 22.015 33.209 1.00 92.25 79 GLU A CA 1
ATOM 615 C C . GLU A 1 79 ? -13.175 22.262 31.693 1.00 92.25 79 GLU A C 1
ATOM 617 O O . GLU A 1 79 ? -13.827 21.607 30.876 1.00 92.25 79 GLU A O 1
ATOM 622 N N . ARG A 1 80 ? -12.294 23.187 31.288 1.00 89.06 80 ARG A N 1
ATOM 623 C CA . ARG A 1 80 ? -12.054 23.472 29.868 1.00 89.06 80 ARG A CA 1
ATOM 624 C C . ARG A 1 80 ? -11.329 22.311 29.187 1.00 89.06 80 ARG A C 1
ATOM 626 O O . ARG A 1 80 ? -10.239 21.908 29.592 1.00 89.06 80 ARG A O 1
ATOM 633 N N . TRP A 1 81 ? -11.883 21.848 28.071 1.00 90.31 81 TRP A N 1
ATOM 634 C CA . TRP A 1 81 ? -11.287 20.766 27.295 1.00 90.31 81 TRP A CA 1
ATOM 635 C C . TRP A 1 81 ? -9.977 21.207 26.639 1.00 90.31 81 TRP A C 1
ATOM 637 O O . TRP A 1 81 ? -9.878 22.280 26.042 1.00 90.31 81 TRP A O 1
ATOM 647 N N . ARG A 1 82 ? -8.968 20.334 26.694 1.00 83.06 82 ARG A N 1
ATOM 648 C CA . ARG A 1 82 ? -7.669 20.550 26.029 1.00 83.06 82 ARG A CA 1
ATOM 649 C C . ARG A 1 82 ? -7.688 20.214 24.535 1.00 83.06 82 ARG A C 1
ATOM 651 O O . ARG A 1 82 ? -6.673 20.380 23.867 1.00 83.06 82 ARG A O 1
ATOM 658 N N . ARG A 1 83 ? -8.814 19.710 24.019 1.00 86.50 83 ARG A N 1
ATOM 659 C CA . ARG A 1 83 ? -9.004 19.373 22.606 1.00 86.50 83 ARG A CA 1
ATOM 660 C C . ARG A 1 83 ? -10.069 20.261 21.956 1.00 86.50 83 ARG A C 1
ATOM 662 O O . ARG A 1 83 ? -11.004 20.673 22.645 1.00 86.50 83 ARG A O 1
ATOM 669 N N . PRO A 1 84 ? -9.940 20.552 20.649 1.00 86.00 84 PRO A N 1
ATOM 670 C CA . PRO A 1 84 ? -10.948 21.283 19.895 1.00 86.00 84 PRO A CA 1
ATOM 671 C C . PRO A 1 84 ? -12.339 20.649 19.993 1.00 86.00 84 PRO A C 1
ATOM 673 O O . PRO A 1 84 ? -12.515 19.459 19.745 1.00 86.00 84 PRO A O 1
ATOM 676 N N . ALA A 1 85 ? -13.351 21.464 20.291 1.00 86.75 85 ALA A N 1
ATOM 677 C CA . ALA A 1 85 ? -14.725 20.992 20.447 1.00 86.75 85 ALA A CA 1
ATOM 678 C C . ALA A 1 85 ? -15.299 20.362 19.163 1.00 86.75 85 ALA A C 1
ATOM 680 O O . ALA A 1 85 ? -16.117 19.457 19.245 1.00 86.75 85 ALA A O 1
ATOM 681 N N . HIS A 1 86 ? -14.863 20.782 17.972 1.00 87.56 86 HIS A N 1
ATOM 682 C CA . HIS A 1 86 ? -15.352 20.206 16.710 1.00 87.56 86 HIS A CA 1
ATOM 683 C C . HIS A 1 86 ? -14.922 18.742 16.490 1.00 87.56 86 HIS A C 1
ATOM 685 O O . HIS A 1 86 ? -15.461 18.080 15.611 1.00 87.56 86 HIS A O 1
ATOM 691 N N . GLN A 1 87 ? -13.963 18.233 17.272 1.00 91.88 87 GLN A N 1
ATOM 692 C CA . GLN A 1 87 ? -13.518 16.834 17.225 1.00 91.88 87 GLN A CA 1
ATOM 693 C C . GLN A 1 87 ? -14.312 15.933 18.175 1.00 91.88 87 GLN A C 1
ATOM 695 O O . GLN A 1 87 ? -14.194 14.710 18.097 1.00 91.88 87 GLN A O 1
ATOM 700 N N . SER A 1 88 ? -15.115 16.499 19.086 1.00 94.81 88 SER A N 1
ATOM 701 C CA . SER A 1 88 ? -15.976 15.683 19.939 1.00 94.81 88 SER A CA 1
ATOM 702 C C . SER A 1 88 ? -17.091 15.068 19.097 1.00 94.81 88 SER A C 1
ATOM 704 O O . SER A 1 88 ? -17.753 15.757 18.325 1.00 94.81 88 SER A O 1
ATOM 706 N N . ARG A 1 89 ? -17.316 13.772 19.267 1.00 96.56 89 ARG A N 1
ATOM 707 C CA . ARG A 1 89 ? -18.404 13.015 18.639 1.00 96.56 89 ARG A CA 1
ATOM 708 C C . ARG A 1 89 ? -19.549 12.757 19.607 1.00 96.56 89 ARG A C 1
ATOM 710 O O . ARG A 1 89 ? -20.686 12.638 19.172 1.00 96.56 89 ARG A O 1
ATOM 717 N N . VAL A 1 90 ? -19.250 12.695 20.900 1.00 97.56 90 VAL A N 1
ATOM 718 C CA . VAL A 1 90 ? -20.230 12.516 21.972 1.00 97.56 90 VAL A CA 1
ATOM 719 C C . VAL A 1 90 ? -19.743 13.198 23.244 1.00 97.56 90 VAL A C 1
ATOM 721 O O . VAL A 1 90 ? -18.544 13.173 23.539 1.00 97.56 90 VAL A O 1
ATOM 724 N N . VAL A 1 91 ? -20.669 13.795 23.984 1.00 97.50 91 VAL A N 1
ATOM 725 C CA . VAL A 1 91 ? -20.472 14.306 25.342 1.00 97.50 91 VAL A CA 1
ATOM 726 C C . VAL A 1 91 ? -21.537 13.678 26.231 1.00 97.50 91 VAL A C 1
ATOM 728 O O . VAL A 1 91 ? -22.717 13.720 25.892 1.00 97.50 91 VAL A O 1
ATOM 731 N N . LEU A 1 92 ? -21.112 13.110 27.354 1.00 97.94 92 LEU A N 1
ATOM 732 C CA . LEU A 1 92 ? -21.971 12.616 28.424 1.00 97.94 92 LEU A CA 1
ATOM 733 C C . LEU A 1 92 ? -21.563 13.338 29.705 1.00 97.94 92 LEU A C 1
ATOM 735 O O . LEU A 1 92 ? -20.423 13.214 30.154 1.00 97.94 92 LEU A O 1
ATOM 739 N N . GLU A 1 93 ? -22.472 14.123 30.258 1.00 97.75 93 GLU A N 1
ATOM 740 C CA . GLU A 1 93 ? -22.246 14.937 31.447 1.00 97.75 93 GLU A CA 1
ATOM 741 C C . GLU A 1 93 ? -23.154 14.454 32.574 1.00 97.75 93 GLU A C 1
ATOM 743 O O . GLU A 1 93 ? -24.357 14.273 32.387 1.00 97.75 93 GLU A O 1
ATOM 748 N N . THR A 1 94 ? -22.553 14.232 33.736 1.00 97.38 94 THR A N 1
ATOM 749 C CA . THR A 1 94 ? -23.194 13.853 34.996 1.00 97.38 94 THR A CA 1
ATOM 750 C C . THR A 1 94 ? -22.874 14.910 36.058 1.00 97.38 94 THR A C 1
ATOM 752 O O . THR A 1 94 ? -22.169 15.884 35.781 1.00 97.38 94 THR A O 1
ATOM 755 N N . SER A 1 95 ? -23.360 14.730 37.290 1.00 94.88 95 SER A N 1
ATOM 756 C CA . SER A 1 95 ? -23.048 15.654 38.389 1.00 94.88 95 SER A CA 1
ATOM 757 C C . SER A 1 95 ? -21.555 15.720 38.717 1.00 94.88 95 SER A C 1
ATOM 759 O O . SER A 1 95 ? -21.076 16.772 39.139 1.00 94.88 95 SER A O 1
ATOM 761 N N . ASP A 1 96 ? -20.821 14.621 38.508 1.00 94.69 96 ASP A N 1
ATOM 762 C CA . ASP A 1 96 ? -19.450 14.476 39.005 1.00 94.69 96 ASP A CA 1
ATOM 763 C C . ASP A 1 96 ? -18.405 14.444 37.879 1.00 94.69 96 ASP A C 1
ATOM 765 O O . ASP A 1 96 ? -17.211 14.643 38.133 1.00 94.69 96 ASP A O 1
ATOM 769 N N . ALA A 1 97 ? -18.820 14.207 36.629 1.00 97.06 97 ALA A N 1
ATOM 770 C CA . ALA A 1 97 ? -17.910 14.004 35.509 1.00 97.06 97 ALA A CA 1
ATOM 771 C C . ALA A 1 97 ? -18.484 14.453 34.156 1.00 97.06 97 ALA A C 1
ATOM 773 O O . ALA A 1 97 ? -19.682 14.414 33.898 1.00 97.06 97 ALA A O 1
ATOM 774 N N . VAL A 1 98 ? -17.581 14.814 33.242 1.00 97.69 98 VAL A N 1
ATOM 775 C CA . VAL A 1 98 ? -17.887 15.035 31.823 1.00 97.69 98 VAL A CA 1
ATOM 776 C C . VAL A 1 98 ? -17.027 14.091 30.994 1.00 97.69 98 VAL A C 1
ATOM 778 O O . VAL A 1 98 ? -15.812 14.275 30.877 1.00 97.69 98 VAL A O 1
ATOM 781 N N . ALA A 1 99 ? -17.646 13.068 30.414 1.00 97.62 99 ALA A N 1
ATOM 782 C CA . ALA A 1 99 ? -16.998 12.144 29.498 1.00 97.62 99 ALA A CA 1
ATOM 783 C C . ALA A 1 99 ? -17.187 12.604 28.051 1.00 97.62 99 ALA A C 1
ATOM 785 O O . ALA A 1 99 ? -18.305 12.766 27.569 1.00 97.62 99 ALA A O 1
ATOM 786 N N . VAL A 1 100 ? -16.080 12.791 27.337 1.00 97.75 100 VAL A N 1
ATOM 787 C CA . VAL A 1 100 ? -16.078 13.250 25.946 1.00 97.75 100 VAL A CA 1
ATOM 788 C C . VAL A 1 100 ? -15.349 12.240 25.074 1.00 97.75 100 VAL A C 1
ATOM 790 O O . VAL A 1 100 ? -14.189 11.904 25.334 1.00 97.75 100 VAL A O 1
ATOM 793 N N . GLY A 1 101 ? -16.024 11.777 24.026 1.00 97.12 101 GLY A N 1
ATOM 794 C CA . GLY A 1 101 ? -15.440 10.956 22.973 1.00 97.12 101 GLY A CA 1
ATOM 795 C C . GLY A 1 101 ? -14.959 11.828 21.818 1.00 97.12 101 GLY A C 1
ATOM 796 O O . GLY A 1 101 ? -15.772 12.502 21.186 1.00 97.12 101 GLY A O 1
ATOM 797 N N . PHE A 1 102 ? -13.660 11.817 21.523 1.00 95.31 102 PHE A N 1
ATOM 798 C CA . PHE A 1 102 ? -13.047 12.560 20.418 1.00 95.31 102 PHE A CA 1
ATOM 799 C C . PHE A 1 102 ? -12.693 11.628 19.266 1.00 95.31 102 PHE A C 1
ATOM 801 O O . PHE A 1 102 ? -12.220 10.519 19.507 1.00 95.31 102 PHE A O 1
ATOM 808 N N . ASP A 1 103 ? -12.904 12.090 18.030 1.00 93.94 103 ASP A N 1
ATOM 809 C CA . ASP A 1 103 ? -12.491 11.406 16.794 1.00 93.94 103 ASP A CA 1
ATOM 810 C C . ASP A 1 103 ? -12.894 9.914 16.736 1.00 93.94 103 ASP A C 1
ATOM 812 O O . ASP A 1 103 ? -12.225 9.091 16.116 1.00 93.94 103 ASP A O 1
ATOM 816 N N . LEU A 1 104 ? -14.000 9.549 17.399 1.00 92.12 104 LEU A N 1
ATOM 817 C CA . LEU A 1 104 ? -14.489 8.172 17.454 1.00 92.12 104 LEU A CA 1
ATOM 818 C C . LEU A 1 104 ? -14.832 7.685 16.043 1.00 92.12 104 LEU A C 1
ATOM 820 O O . LEU A 1 104 ? -15.700 8.255 15.379 1.00 92.12 104 LEU A O 1
ATOM 824 N N . GLY A 1 105 ? -14.151 6.630 15.591 1.00 83.50 105 GLY A N 1
ATOM 825 C CA . GLY A 1 105 ? -14.306 6.117 14.229 1.00 83.50 105 GLY A CA 1
ATOM 826 C C . GLY A 1 105 ? -15.647 5.427 13.970 1.00 83.50 105 GLY A C 1
ATOM 827 O O . GLY A 1 105 ? -16.112 5.410 12.835 1.00 83.50 105 GLY A O 1
ATOM 828 N N . VAL A 1 106 ? -16.274 4.877 15.012 1.00 92.44 106 VAL A N 1
ATOM 829 C CA . VAL A 1 106 ? -17.680 4.445 15.011 1.00 92.44 106 VAL A CA 1
ATOM 830 C C . VAL A 1 106 ? -18.316 4.938 16.302 1.00 92.44 106 VAL A C 1
ATOM 832 O O . VAL A 1 106 ? -17.707 4.812 17.370 1.00 92.44 106 VAL A O 1
ATOM 835 N N . LEU A 1 107 ? -19.524 5.483 16.192 1.00 96.69 107 LEU A N 1
ATOM 836 C CA . LEU A 1 107 ? -20.375 5.861 17.309 1.00 96.69 107 LEU A CA 1
ATOM 837 C C . LEU A 1 107 ? -21.823 5.564 16.921 1.00 96.69 107 LEU A C 1
ATOM 839 O O . LEU A 1 107 ? -22.326 6.132 15.952 1.00 96.69 107 LEU A O 1
ATOM 843 N N . GLU A 1 108 ? -22.462 4.687 17.680 1.00 96.25 108 GLU A N 1
ATOM 844 C CA . GLU A 1 108 ? -23.839 4.253 17.476 1.00 96.25 108 GLU A CA 1
ATOM 845 C C . GLU A 1 108 ? -24.613 4.319 18.790 1.00 96.25 108 GLU A C 1
ATOM 847 O O . GLU A 1 108 ? -24.042 4.154 19.869 1.00 96.25 108 GLU A O 1
ATOM 852 N N . VAL A 1 109 ? -25.923 4.540 18.692 1.00 97.31 109 VAL A N 1
ATOM 853 C CA . VAL A 1 109 ? -26.845 4.406 19.820 1.00 97.31 109 VAL A CA 1
ATOM 854 C C . VAL A 1 109 ? -27.965 3.462 19.414 1.00 97.31 109 VAL A C 1
ATOM 856 O O . VAL A 1 109 ? -28.593 3.659 18.374 1.00 97.31 109 VAL A O 1
ATOM 859 N N . PHE A 1 110 ? -28.214 2.434 20.219 1.00 97.06 110 PHE A N 1
ATOM 860 C CA . PHE A 1 110 ? -29.246 1.433 19.942 1.00 97.06 110 PHE A CA 1
ATOM 861 C C . PHE A 1 110 ? -29.932 0.951 21.234 1.00 97.06 110 PHE A C 1
ATOM 863 O O . PHE A 1 110 ? -29.403 1.189 22.322 1.00 97.06 110 PHE A O 1
ATOM 870 N N . PRO A 1 111 ? -31.125 0.330 21.153 1.00 97.69 111 PRO A N 1
ATOM 871 C CA . PRO A 1 111 ? -31.813 -0.243 22.312 1.00 97.69 111 PRO A CA 1
ATOM 872 C C . PRO A 1 111 ? -30.988 -1.333 23.006 1.00 97.69 111 PRO A C 1
ATOM 874 O O . PRO A 1 111 ? -30.439 -2.208 22.346 1.00 97.69 111 PRO A O 1
ATOM 877 N N . ALA A 1 112 ? -30.959 -1.347 24.337 1.00 95.94 112 ALA A N 1
ATOM 878 C CA . ALA A 1 112 ? -30.194 -2.321 25.120 1.00 95.94 112 ALA A CA 1
ATOM 879 C C . ALA A 1 112 ? -30.588 -3.781 24.838 1.00 95.94 112 ALA A C 1
ATOM 881 O O . ALA A 1 112 ? -29.743 -4.671 24.907 1.00 95.94 112 ALA A O 1
ATOM 882 N N . ALA A 1 113 ? -31.838 -4.023 24.434 1.00 95.56 113 ALA A N 1
ATOM 883 C CA . ALA A 1 113 ? -32.305 -5.340 24.008 1.00 95.56 113 ALA A CA 1
ATOM 884 C C . ALA A 1 113 ? -31.558 -5.892 22.774 1.00 95.56 113 ALA A C 1
ATOM 886 O O . ALA A 1 113 ? -31.441 -7.105 22.637 1.00 95.56 113 ALA A O 1
ATOM 887 N N . GLU A 1 114 ? -31.015 -5.031 21.904 1.00 94.62 114 GLU A N 1
ATOM 888 C CA . GLU A 1 114 ? -30.264 -5.436 20.702 1.00 94.62 114 GLU A CA 1
ATOM 889 C C . GLU A 1 114 ? -28.780 -5.727 20.981 1.00 94.62 114 GLU A C 1
ATOM 891 O O . GLU A 1 114 ? -28.054 -6.156 20.081 1.00 94.62 114 GLU A O 1
ATOM 896 N N . GLU A 1 115 ? -28.283 -5.465 22.197 1.00 93.12 115 GLU A N 1
ATOM 897 C CA . GLU A 1 115 ? -26.849 -5.556 22.490 1.00 93.12 115 GLU A CA 1
ATOM 898 C C . GLU A 1 115 ? -26.299 -6.961 22.236 1.00 93.12 115 GLU A C 1
ATOM 900 O O . GLU A 1 115 ? -25.243 -7.107 21.615 1.00 93.12 115 GLU A O 1
ATOM 905 N N . HIS A 1 116 ? -27.026 -7.985 22.689 1.00 90.38 116 HIS A N 1
ATOM 906 C CA . HIS A 1 116 ? -26.609 -9.372 22.534 1.00 90.38 116 HIS A CA 1
ATOM 907 C C . HIS A 1 116 ? -26.425 -9.730 21.056 1.00 90.38 116 HIS A C 1
ATOM 909 O O . HIS A 1 116 ? -25.342 -10.163 20.667 1.00 90.38 116 HIS A O 1
ATOM 915 N N . ASP A 1 117 ? -27.432 -9.459 20.225 1.00 88.44 117 ASP A N 1
ATOM 916 C CA . ASP A 1 117 ? -27.418 -9.794 18.799 1.00 88.44 117 ASP A CA 1
ATOM 917 C C . ASP A 1 117 ? -26.322 -9.037 18.042 1.00 88.44 117 ASP A C 1
ATOM 919 O O . ASP A 1 117 ? -25.604 -9.613 17.222 1.00 88.44 117 ASP A O 1
ATOM 923 N N . ARG A 1 118 ? -26.120 -7.751 18.361 1.00 89.94 118 ARG A N 1
ATOM 924 C CA . ARG A 1 118 ? -25.060 -6.939 17.743 1.00 89.94 118 ARG A CA 1
ATOM 925 C C . ARG A 1 118 ? -23.664 -7.450 18.087 1.00 89.94 118 ARG A C 1
ATOM 927 O O . ARG A 1 118 ? -22.754 -7.347 17.264 1.00 89.94 118 ARG A O 1
ATOM 934 N N . MET A 1 119 ? -23.484 -7.998 19.287 1.00 92.06 119 MET A N 1
ATOM 935 C CA . MET A 1 119 ? -22.206 -8.527 19.764 1.00 92.06 119 MET A CA 1
ATOM 936 C C . MET A 1 119 ? -22.025 -10.034 19.516 1.00 92.06 119 MET A C 1
ATOM 938 O O . MET A 1 119 ? -20.919 -10.544 19.708 1.00 92.06 119 MET A O 1
ATOM 942 N N . ALA A 1 120 ? -23.065 -10.740 19.059 1.00 87.44 120 ALA A N 1
ATOM 943 C CA . ALA A 1 120 ? -23.097 -12.200 18.938 1.00 87.44 120 ALA A CA 1
ATOM 944 C C . ALA A 1 120 ? -22.046 -12.766 17.974 1.00 87.44 120 ALA A C 1
ATOM 946 O O . ALA A 1 120 ? -21.590 -13.895 18.139 1.00 87.44 120 ALA A O 1
ATOM 947 N N . CYS A 1 121 ? -21.630 -11.984 16.973 1.00 88.38 121 CYS A N 1
ATOM 948 C CA . CYS A 1 121 ? -20.608 -12.415 16.021 1.00 88.38 121 CYS A CA 1
ATOM 949 C C . CYS A 1 121 ? -19.196 -12.501 16.626 1.00 88.38 121 CYS A C 1
ATOM 951 O O . CYS A 1 121 ? -18.310 -13.091 16.009 1.00 88.38 121 CYS A O 1
ATOM 953 N N . LEU A 1 122 ? -18.963 -11.915 17.803 1.00 93.31 122 LEU A N 1
ATOM 954 C CA . LEU A 1 122 ? -17.647 -11.887 18.431 1.00 93.31 122 LEU A CA 1
ATOM 955 C C . LEU A 1 122 ? -17.284 -13.239 19.067 1.00 93.31 122 LEU A C 1
ATOM 957 O O . LEU A 1 122 ? -18.130 -14.002 19.536 1.00 93.31 122 LEU A O 1
ATOM 961 N N . GLY A 1 123 ? -15.984 -13.518 19.080 1.00 94.25 123 GLY A N 1
ATOM 962 C CA . GLY A 1 123 ? -15.364 -14.577 19.868 1.00 94.25 123 GLY A CA 1
ATOM 963 C C . GLY A 1 123 ? -15.474 -14.345 21.374 1.00 94.25 123 GLY A C 1
ATOM 964 O O . GLY A 1 123 ? -15.880 -13.253 21.789 1.00 94.25 123 GLY A O 1
ATOM 965 N N . PRO A 1 124 ? -15.076 -15.341 22.187 1.00 94.81 124 PRO A N 1
ATOM 966 C CA . PRO A 1 124 ? -14.813 -15.120 23.607 1.00 94.81 124 PRO A CA 1
ATOM 967 C C . PRO A 1 124 ? -13.830 -13.952 23.777 1.00 94.81 124 PRO A C 1
ATOM 969 O O . PRO A 1 124 ? -12.853 -13.836 23.025 1.00 94.81 124 PRO A O 1
ATOM 972 N N . ASP A 1 125 ? -14.100 -13.052 24.723 1.00 93.94 125 ASP A N 1
ATOM 973 C CA . ASP A 1 125 ? -13.258 -11.880 24.963 1.00 93.94 125 ASP A CA 1
ATOM 974 C C . ASP A 1 125 ? -12.124 -12.221 25.927 1.00 93.94 125 ASP A C 1
ATOM 976 O O . ASP A 1 125 ? -12.363 -12.632 27.057 1.00 93.94 125 ASP A O 1
ATOM 980 N N . LEU A 1 126 ? -10.881 -11.990 25.499 1.00 92.00 126 LEU A N 1
ATOM 981 C CA . LEU A 1 126 ? -9.673 -12.276 26.278 1.00 92.00 126 LEU A CA 1
ATOM 982 C C . LEU A 1 126 ? -9.640 -11.589 27.652 1.00 92.00 126 LEU A C 1
ATOM 984 O O . LEU A 1 126 ? -9.017 -12.098 28.582 1.00 92.00 126 LEU A O 1
ATOM 988 N N . LEU A 1 127 ? -10.269 -10.419 27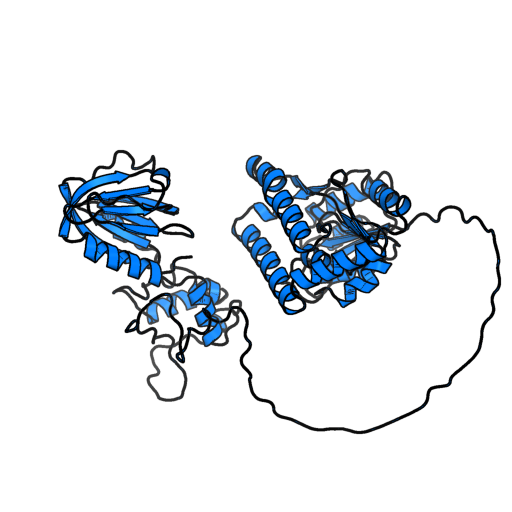.778 1.00 91.81 127 LEU A N 1
ATOM 989 C CA . LEU A 1 127 ? -10.352 -9.666 29.036 1.00 91.81 127 LEU A CA 1
ATOM 990 C C . LEU A 1 127 ? -11.775 -9.639 29.609 1.00 91.81 127 LEU A C 1
ATOM 992 O O . LEU A 1 127 ? -12.032 -8.919 30.580 1.00 91.81 127 LEU A O 1
ATOM 996 N N . GLY A 1 128 ? -12.693 -10.378 28.988 1.00 89.06 128 GLY A N 1
ATOM 997 C CA . GLY A 1 128 ? -14.089 -10.465 29.377 1.00 89.06 128 GLY A CA 1
ATOM 998 C C . GLY A 1 128 ? -14.372 -11.654 30.297 1.00 89.06 128 GLY A C 1
ATOM 999 O O . GLY A 1 128 ? -13.561 -12.571 30.429 1.00 89.06 128 GLY A O 1
ATOM 1000 N N . PRO A 1 129 ? -15.543 -11.655 30.954 1.00 87.25 129 PRO A N 1
ATOM 1001 C CA . PRO A 1 129 ? -15.976 -12.769 31.793 1.00 87.25 129 PRO A CA 1
ATOM 1002 C C . PRO A 1 129 ? -16.344 -14.026 30.986 1.00 87.25 129 PRO A C 1
ATOM 1004 O O . PRO A 1 129 ? -16.475 -15.093 31.575 1.00 87.25 129 PRO A O 1
ATOM 1007 N N . ASP A 1 130 ? -16.519 -13.908 29.666 1.00 89.06 130 ASP A N 1
ATOM 1008 C CA . ASP A 1 130 ? -16.827 -15.000 28.738 1.00 89.06 130 ASP A CA 1
ATOM 1009 C C . ASP A 1 130 ? -15.576 -15.583 28.055 1.00 89.06 130 ASP A C 1
ATOM 1011 O O . ASP A 1 130 ? -15.693 -16.239 27.020 1.00 89.06 130 ASP A O 1
ATOM 1015 N N . TRP A 1 131 ? -14.378 -15.348 28.610 1.00 94.19 131 TRP A N 1
ATOM 1016 C CA . TRP A 1 131 ? -13.150 -15.950 28.095 1.00 94.19 131 TRP A CA 1
ATOM 1017 C C . TRP A 1 131 ? -13.195 -17.476 28.198 1.00 94.19 131 TRP A C 1
ATOM 1019 O O . TRP A 1 131 ? -13.234 -18.045 29.290 1.00 94.19 131 TRP A O 1
ATOM 1029 N N . ASP A 1 132 ? -13.102 -18.127 27.045 1.00 93.19 132 ASP A N 1
ATOM 1030 C CA . ASP A 1 132 ? -12.995 -19.570 26.909 1.00 93.19 132 ASP A CA 1
ATOM 1031 C C . ASP A 1 132 ? -11.890 -19.875 25.891 1.00 93.19 132 ASP A C 1
ATOM 1033 O O . ASP A 1 132 ? -12.010 -19.601 24.692 1.00 93.19 132 ASP A O 1
ATOM 1037 N N . ALA A 1 133 ? -10.771 -20.396 26.397 1.00 91.31 133 ALA A N 1
ATOM 1038 C CA . ALA A 1 133 ? -9.604 -20.701 25.581 1.00 91.31 133 ALA A CA 1
ATOM 1039 C C . ALA A 1 133 ? -9.860 -21.872 24.622 1.00 91.31 133 ALA A C 1
ATOM 1041 O O . ALA A 1 133 ? -9.353 -21.850 23.499 1.00 91.31 133 ALA A O 1
ATOM 1042 N N . ASP A 1 134 ? -10.655 -22.860 25.034 1.00 91.94 134 ASP A N 1
ATOM 1043 C CA . ASP A 1 134 ? -10.948 -24.042 24.222 1.00 91.94 134 ASP A CA 1
ATOM 1044 C C . ASP A 1 134 ? -11.873 -23.664 23.069 1.00 91.94 134 ASP A C 1
ATOM 1046 O O . ASP A 1 134 ? -11.651 -24.063 21.924 1.00 91.94 134 ASP A O 1
ATOM 1050 N N . GLU A 1 135 ? -12.855 -22.806 23.339 1.00 94.69 135 GLU A N 1
ATOM 1051 C CA . GLU A 1 135 ? -13.713 -22.232 22.309 1.00 94.69 135 GLU A CA 1
ATOM 1052 C C . GLU A 1 135 ? -12.918 -21.383 21.308 1.00 94.69 135 GLU A C 1
ATOM 1054 O O . GLU A 1 135 ? -13.105 -21.515 20.095 1.00 94.69 135 GLU A O 1
ATOM 1059 N N . ALA A 1 136 ? -11.993 -20.547 21.788 1.00 94.88 136 ALA A N 1
ATOM 1060 C CA . ALA A 1 136 ? -11.123 -19.762 20.918 1.00 94.88 136 ALA A CA 1
ATOM 1061 C C . ALA A 1 136 ? -10.260 -20.664 20.018 1.00 94.88 136 ALA A C 1
ATOM 1063 O O . ALA A 1 136 ? -10.197 -20.454 18.804 1.00 94.88 136 ALA A O 1
ATOM 1064 N N . VAL A 1 137 ? -9.636 -21.702 20.588 1.00 94.50 137 VAL A N 1
ATOM 1065 C CA . VAL A 1 137 ? -8.837 -22.686 19.840 1.00 94.50 137 VAL A CA 1
ATOM 1066 C C . VAL A 1 137 ? -9.696 -23.422 18.815 1.00 94.50 137 VAL A C 1
ATOM 1068 O O . VAL A 1 137 ? -9.289 -23.529 17.659 1.00 94.50 137 VAL A O 1
ATOM 1071 N N . ARG A 1 138 ? -10.903 -23.863 19.189 1.00 95.81 138 ARG A N 1
ATOM 1072 C CA . ARG A 1 138 ? -11.851 -24.527 18.285 1.00 95.81 138 ARG A CA 1
ATOM 1073 C C . ARG A 1 138 ? -12.203 -23.647 17.086 1.00 95.81 138 ARG A C 1
ATOM 1075 O O . ARG A 1 138 ? -12.191 -24.131 15.955 1.00 95.81 138 ARG A O 1
ATOM 1082 N N . ARG A 1 139 ? -12.491 -22.359 17.310 1.00 95.94 139 ARG A N 1
ATOM 1083 C CA . ARG A 1 139 ? -12.805 -21.403 16.232 1.00 95.94 139 ARG A CA 1
ATOM 1084 C C . ARG A 1 139 ? -11.607 -21.139 15.322 1.00 95.94 139 ARG A C 1
ATOM 1086 O O . ARG A 1 139 ? -11.768 -21.140 14.106 1.00 95.94 139 ARG A O 1
ATOM 1093 N N . ILE A 1 140 ? -10.409 -20.980 15.889 1.00 93.81 140 ILE A N 1
ATOM 1094 C CA . ILE A 1 140 ? -9.167 -20.839 15.112 1.00 93.81 140 ILE A CA 1
ATOM 1095 C C . ILE A 1 140 ? -8.942 -22.084 14.242 1.00 93.81 140 ILE A C 1
ATOM 1097 O O . ILE A 1 140 ? -8.721 -21.963 13.037 1.00 93.81 140 ILE A O 1
ATOM 1101 N N . ALA A 1 141 ? -9.051 -23.276 14.832 1.00 93.19 141 ALA A N 1
ATOM 1102 C CA . ALA A 1 141 ? -8.832 -24.552 14.156 1.00 93.19 141 ALA A CA 1
ATOM 1103 C C . ALA A 1 141 ? -9.861 -24.846 13.049 1.00 93.19 141 ALA A C 1
ATOM 1105 O O . ALA A 1 141 ? -9.570 -25.618 12.139 1.00 93.19 141 ALA A O 1
ATOM 1106 N N . ALA A 1 142 ? -11.040 -24.215 13.083 1.00 93.56 142 ALA A N 1
ATOM 1107 C CA . ALA A 1 142 ? -12.077 -24.387 12.065 1.00 93.56 142 ALA A CA 1
ATOM 1108 C C . ALA A 1 142 ? -11.684 -23.834 10.679 1.00 93.56 142 ALA A C 1
ATOM 1110 O O . ALA A 1 142 ? -12.355 -24.125 9.692 1.00 93.56 142 ALA A O 1
ATOM 1111 N N . SER A 1 143 ? -10.622 -23.028 10.588 1.00 91.00 143 SER A N 1
ATOM 1112 C CA . SER A 1 143 ? -10.086 -22.487 9.331 1.00 91.00 143 SER A CA 1
ATOM 1113 C C . SER A 1 143 ? -8.598 -22.844 9.173 1.00 91.00 143 SER A C 1
ATOM 1115 O O . SER A 1 143 ? -7.745 -21.959 9.267 1.00 91.00 143 SER A O 1
ATOM 1117 N N . PRO A 1 144 ? -8.269 -24.131 8.941 1.00 89.94 144 PRO A N 1
ATOM 1118 C CA . PRO A 1 144 ? -6.898 -24.651 9.005 1.00 89.94 144 PRO A CA 1
ATOM 1119 C C . PRO A 1 144 ? -5.935 -23.993 8.008 1.00 89.94 144 PRO A C 1
ATOM 1121 O O . PRO A 1 144 ? -4.767 -23.779 8.327 1.00 89.94 144 PRO A O 1
ATOM 1124 N N . ASP A 1 145 ? -6.421 -23.633 6.821 1.00 88.75 145 ASP A N 1
ATOM 1125 C CA . ASP A 1 145 ? -5.595 -23.089 5.735 1.00 88.75 145 ASP A CA 1
ATOM 1126 C C . ASP A 1 145 ? -5.284 -21.591 5.890 1.00 88.75 145 ASP A C 1
ATOM 1128 O O . ASP A 1 145 ? -4.470 -21.028 5.154 1.00 88.75 145 ASP A O 1
ATOM 1132 N N . VAL A 1 146 ? -5.943 -20.909 6.831 1.00 86.56 146 VAL A N 1
ATOM 1133 C CA . VAL A 1 146 ? -5.768 -19.469 7.043 1.00 86.56 146 VAL A CA 1
ATOM 1134 C C . VAL A 1 146 ? -4.450 -19.213 7.784 1.00 86.56 146 VAL A C 1
ATOM 1136 O O . VAL A 1 146 ? -4.116 -19.951 8.709 1.00 86.56 146 VAL A O 1
ATOM 1139 N N . PRO A 1 147 ? -3.689 -18.156 7.440 1.00 92.25 147 PRO A N 1
ATOM 1140 C CA . PRO A 1 147 ? -2.520 -17.758 8.216 1.00 92.25 147 PRO A CA 1
ATOM 1141 C C . PRO A 1 147 ? -2.835 -17.495 9.692 1.00 92.25 147 PRO A C 1
ATOM 1143 O O . PRO A 1 147 ? -3.796 -16.787 10.006 1.00 92.25 147 PRO A O 1
ATOM 1146 N N . ILE A 1 148 ? -1.982 -17.966 10.603 1.00 92.94 148 ILE A N 1
ATOM 1147 C CA . ILE A 1 148 ? -2.191 -17.856 12.052 1.00 92.94 148 ILE A CA 1
ATOM 1148 C C . ILE A 1 148 ? -2.399 -16.411 12.517 1.00 92.94 148 ILE A C 1
ATOM 1150 O O . ILE A 1 148 ? -3.248 -16.157 13.365 1.00 92.94 148 ILE A O 1
ATOM 1154 N N . ALA A 1 149 ? -1.709 -15.432 11.924 1.00 89.56 149 ALA A N 1
ATOM 1155 C CA . ALA A 1 149 ? -1.909 -14.031 12.288 1.00 89.56 149 ALA A CA 1
ATOM 1156 C C . ALA A 1 149 ? -3.274 -13.481 11.846 1.00 89.56 149 ALA A C 1
ATOM 1158 O O . ALA A 1 149 ? -3.839 -12.620 12.520 1.00 89.56 149 ALA A O 1
ATOM 1159 N N . VAL A 1 150 ? -3.824 -13.983 10.737 1.00 92.19 150 VAL A N 1
ATOM 1160 C CA . VAL A 1 150 ? -5.183 -13.636 10.301 1.00 92.19 150 VAL A CA 1
ATOM 1161 C C . VAL A 1 150 ? -6.199 -14.287 11.235 1.00 92.19 150 VAL A C 1
ATOM 1163 O O . VAL A 1 150 ? -7.107 -13.603 11.697 1.00 92.19 150 VAL A O 1
ATOM 1166 N N . ALA A 1 151 ? -6.006 -15.563 11.580 1.00 93.62 151 ALA A N 1
ATOM 1167 C CA . ALA A 1 151 ? -6.892 -16.282 12.491 1.00 93.62 151 ALA A CA 1
ATOM 1168 C C . ALA A 1 151 ? -6.911 -15.672 13.906 1.00 93.62 151 ALA A C 1
ATOM 1170 O O . ALA A 1 151 ? -7.986 -15.526 14.482 1.00 93.62 151 ALA A O 1
ATOM 1171 N N . LEU A 1 152 ? -5.752 -15.257 14.435 1.00 92.81 152 LEU A N 1
ATOM 1172 C CA . LEU A 1 152 ? -5.639 -14.553 15.721 1.00 92.81 152 LEU A CA 1
ATOM 1173 C C . LEU A 1 152 ? -6.196 -13.121 15.673 1.00 92.81 152 LEU A C 1
ATOM 1175 O O . LEU A 1 152 ? -6.634 -12.591 16.691 1.00 92.81 152 LEU A O 1
ATOM 1179 N N . GLY A 1 153 ? -6.145 -12.469 14.509 1.00 91.81 153 GLY A N 1
ATOM 1180 C CA . GLY A 1 153 ? -6.678 -11.120 14.313 1.00 91.81 153 GLY A CA 1
ATOM 1181 C C . GLY A 1 153 ? -8.194 -11.074 14.100 1.00 91.81 153 GLY A C 1
ATOM 1182 O O . GLY A 1 153 ? -8.804 -10.012 14.280 1.00 91.81 153 GLY A O 1
ATOM 1183 N N . ASP A 1 154 ? -8.810 -12.195 13.725 1.00 93.62 154 ASP A N 1
ATOM 1184 C CA . ASP A 1 154 ? -10.248 -12.296 13.501 1.00 93.62 154 ASP A CA 1
ATOM 1185 C C . ASP A 1 154 ? -11.010 -12.249 14.831 1.00 93.62 154 ASP A C 1
ATOM 1187 O O . ASP A 1 154 ? -10.968 -13.176 15.640 1.00 93.62 154 ASP A O 1
ATOM 1191 N N . GLN A 1 155 ? -11.755 -11.160 15.036 1.00 93.81 155 GLN A N 1
ATOM 1192 C CA . GLN A 1 155 ? -12.500 -10.931 16.274 1.00 93.81 155 GLN A CA 1
ATOM 1193 C C . GLN A 1 155 ? -13.627 -11.950 16.499 1.00 93.81 155 GLN A C 1
ATOM 1195 O O . GLN A 1 155 ? -14.154 -12.007 17.605 1.00 93.81 155 GLN A O 1
ATOM 1200 N N . ARG A 1 156 ? -14.004 -12.742 15.482 1.00 95.25 156 ARG A N 1
ATOM 1201 C CA . ARG A 1 156 ? -14.983 -13.837 15.596 1.00 95.25 156 ARG A CA 1
ATOM 1202 C C . ARG A 1 156 ? -14.389 -15.078 16.258 1.00 95.25 156 ARG A C 1
ATOM 1204 O O . ARG A 1 156 ? -15.129 -15.840 16.875 1.00 95.25 156 ARG A O 1
ATOM 1211 N N . ASN A 1 157 ? -13.074 -15.268 16.145 1.00 94.69 157 ASN A N 1
ATOM 1212 C CA . ASN A 1 157 ? -12.360 -16.384 16.763 1.00 94.69 157 ASN A CA 1
ATOM 1213 C C . ASN A 1 157 ? -12.073 -16.101 18.237 1.00 94.69 157 ASN A C 1
ATOM 1215 O O . ASN A 1 157 ? -12.359 -16.930 19.092 1.00 94.69 157 ASN A O 1
ATOM 1219 N N . LEU A 1 158 ? -11.556 -14.908 18.523 1.00 94.38 158 LEU A N 1
ATOM 1220 C CA . LEU A 1 158 ? -11.362 -14.368 19.863 1.00 94.38 158 LEU A CA 1
ATOM 1221 C C . LEU A 1 158 ? -11.343 -12.845 19.795 1.00 94.38 158 LEU A C 1
ATOM 1223 O O . LEU A 1 158 ? -10.721 -12.251 18.911 1.00 94.38 158 LEU A O 1
ATOM 1227 N N . ALA A 1 159 ? -12.033 -12.198 20.723 1.00 94.62 159 ALA A N 1
ATOM 1228 C CA . ALA A 1 159 ? -12.174 -10.753 20.706 1.00 94.62 159 ALA A CA 1
ATOM 1229 C C . ALA A 1 159 ? -11.038 -10.081 21.496 1.00 94.62 159 ALA A C 1
ATOM 1231 O O . ALA A 1 159 ? -10.603 -10.563 22.539 1.00 94.62 159 ALA A O 1
ATOM 1232 N N . GLY A 1 160 ? -10.554 -8.940 20.992 1.00 91.31 160 GLY A N 1
ATOM 1233 C CA . GLY A 1 160 ? -9.622 -8.061 21.708 1.00 91.31 160 GLY A CA 1
ATOM 1234 C C . GLY A 1 160 ? -8.214 -7.989 21.121 1.00 91.31 160 GLY A C 1
ATOM 1235 O O . GLY A 1 160 ? -7.599 -6.922 21.174 1.00 91.31 160 GLY A O 1
ATOM 1236 N N . LEU A 1 161 ? -7.712 -9.042 20.473 1.00 92.06 161 LEU A N 1
ATOM 1237 C CA . LEU A 1 161 ? -6.373 -9.008 19.875 1.00 92.06 161 LEU A CA 1
ATOM 1238 C C . LEU A 1 161 ? -6.302 -8.034 18.696 1.00 92.06 161 LEU A C 1
ATOM 1240 O O . LEU A 1 161 ? -7.147 -8.054 17.800 1.00 92.06 161 LEU A O 1
ATOM 1244 N N . GLY A 1 162 ? -5.293 -7.166 18.666 1.00 85.62 162 GLY A N 1
ATOM 1245 C CA . GLY A 1 162 ? -4.934 -6.376 17.492 1.00 85.62 162 GLY A CA 1
ATOM 1246 C C . GLY A 1 162 ? -3.545 -6.726 16.971 1.00 85.62 162 GLY A C 1
ATOM 1247 O O . GLY A 1 162 ? -2.931 -7.711 17.371 1.00 85.62 162 GLY A O 1
ATOM 1248 N N . ASN A 1 163 ? -3.070 -5.934 16.013 1.00 87.00 163 ASN A N 1
ATOM 1249 C CA . ASN A 1 163 ? -1.841 -6.235 15.284 1.00 87.00 163 ASN A CA 1
ATOM 1250 C C . ASN A 1 163 ? -0.609 -6.331 16.195 1.00 87.00 163 ASN A C 1
ATOM 1252 O O . ASN A 1 163 ? 0.294 -7.102 15.890 1.00 87.00 163 ASN A O 1
ATOM 1256 N N . VAL A 1 164 ? -0.532 -5.553 17.275 1.00 84.81 164 VAL A N 1
ATOM 1257 C CA . VAL A 1 164 ? 0.588 -5.589 18.219 1.00 84.81 164 VAL A CA 1
ATOM 1258 C C . VAL A 1 164 ? 0.596 -6.922 18.956 1.00 84.81 164 VAL A C 1
ATOM 1260 O O . VAL A 1 164 ? 1.600 -7.627 18.873 1.00 84.81 164 VAL A O 1
ATOM 1263 N N . TYR A 1 165 ? -0.512 -7.313 19.599 1.00 86.06 165 TYR A N 1
ATOM 1264 C CA . TYR A 1 165 ? -0.551 -8.582 20.331 1.00 86.06 165 TYR A CA 1
ATOM 1265 C C . TYR A 1 165 ? -0.470 -9.799 19.408 1.00 86.06 165 TYR A C 1
ATOM 1267 O O . TYR A 1 165 ? 0.218 -10.756 19.745 1.00 86.06 165 TYR A O 1
ATOM 1275 N N . VAL A 1 166 ? -1.080 -9.762 18.219 1.00 90.06 166 VAL A N 1
ATOM 1276 C CA . VAL A 1 166 ? -0.942 -10.842 17.224 1.00 90.06 166 VAL A CA 1
ATOM 1277 C C . VAL A 1 166 ? 0.526 -11.049 16.842 1.00 90.06 166 VAL A C 1
ATOM 1279 O O . VAL A 1 166 ? 1.014 -12.180 16.847 1.00 90.06 166 VAL A O 1
ATOM 1282 N N . ASN A 1 167 ? 1.251 -9.966 16.542 1.00 84.75 167 ASN A N 1
ATOM 1283 C CA . ASN A 1 167 ? 2.663 -10.058 16.172 1.00 84.75 167 ASN A CA 1
ATOM 1284 C C . ASN A 1 167 ? 3.549 -10.465 17.354 1.00 84.75 167 ASN A C 1
ATOM 1286 O O . ASN A 1 167 ? 4.463 -11.261 17.162 1.00 84.75 167 ASN A O 1
ATOM 1290 N N . GLU A 1 168 ? 3.287 -9.958 18.563 1.00 85.69 168 GLU A N 1
ATOM 1291 C CA . GLU A 1 168 ? 4.005 -10.373 19.775 1.00 85.69 168 GLU A CA 1
ATOM 1292 C C . GLU A 1 168 ? 3.794 -11.868 20.045 1.00 85.69 168 GLU A C 1
ATOM 1294 O O . GLU A 1 168 ? 4.763 -12.581 20.280 1.00 85.69 168 GLU A O 1
ATOM 1299 N N . LEU A 1 169 ? 2.564 -12.380 19.931 1.00 86.62 169 LEU A N 1
ATOM 1300 C CA . LEU A 1 169 ? 2.271 -13.805 20.110 1.00 86.62 169 LEU A CA 1
ATOM 1301 C C . LEU A 1 169 ? 2.996 -14.671 19.075 1.00 86.62 169 LEU A C 1
ATOM 1303 O O . LEU A 1 169 ? 3.620 -15.667 19.442 1.00 86.62 169 LEU A O 1
ATOM 1307 N N . CYS A 1 170 ? 2.971 -14.274 17.799 1.00 84.56 170 CYS A N 1
ATOM 1308 C CA . CYS A 1 170 ? 3.720 -14.970 16.750 1.00 84.56 170 CYS A CA 1
ATOM 1309 C C . CYS A 1 170 ? 5.226 -14.953 17.047 1.00 84.56 170 CYS A C 1
ATOM 1311 O O . CYS A 1 170 ? 5.882 -15.991 16.981 1.00 84.56 170 CYS A O 1
ATOM 1313 N N . PHE A 1 171 ? 5.761 -13.797 17.446 1.00 83.25 171 PHE A N 1
ATOM 1314 C CA . PHE A 1 171 ? 7.168 -13.638 17.797 1.00 83.25 171 PHE A CA 1
ATOM 1315 C C . PHE A 1 171 ? 7.570 -14.535 18.979 1.00 83.25 171 PHE A C 1
ATOM 1317 O O . PHE A 1 171 ? 8.535 -15.292 18.874 1.00 83.25 171 PHE A O 1
ATOM 1324 N N . LEU A 1 172 ? 6.826 -14.484 20.088 1.00 82.94 172 LEU A N 1
ATOM 1325 C CA . LEU A 1 172 ? 7.110 -15.251 21.305 1.00 82.94 172 LEU A CA 1
ATOM 1326 C C . LEU A 1 172 ? 7.032 -16.763 21.074 1.00 82.94 172 LEU A C 1
ATOM 1328 O O . LEU A 1 172 ? 7.728 -17.522 21.746 1.00 82.94 172 LEU A O 1
ATOM 1332 N N . ARG A 1 173 ? 6.204 -17.202 20.123 1.00 85.88 173 ARG A N 1
ATOM 1333 C CA . ARG A 1 173 ? 6.049 -18.613 19.751 1.00 85.88 173 ARG A CA 1
ATOM 1334 C C . ARG A 1 173 ? 6.960 -19.041 18.595 1.00 85.88 173 ARG A C 1
ATOM 1336 O O . ARG A 1 173 ? 6.902 -20.199 18.196 1.00 85.88 173 ARG A O 1
ATOM 1343 N N . GLY A 1 174 ? 7.787 -18.145 18.046 1.00 85.44 174 GLY A N 1
ATOM 1344 C CA . GLY A 1 174 ? 8.640 -18.448 16.890 1.00 85.44 174 GLY A CA 1
ATOM 1345 C C . GLY A 1 174 ? 7.847 -18.834 15.633 1.00 85.44 174 GLY A C 1
ATOM 1346 O O . GLY A 1 174 ? 8.323 -19.613 14.806 1.00 85.44 174 GLY A O 1
ATOM 1347 N N . LEU A 1 175 ? 6.619 -18.328 15.500 1.00 85.69 175 LEU A N 1
ATOM 1348 C CA . LEU A 1 175 ? 5.730 -18.595 14.375 1.00 85.69 175 LEU A CA 1
ATOM 1349 C C . LEU A 1 175 ? 5.850 -17.472 13.345 1.00 85.69 175 LEU A C 1
ATOM 1351 O O . LEU A 1 175 ? 5.766 -16.290 13.682 1.00 85.69 175 LEU A O 1
ATOM 1355 N N . LEU A 1 176 ? 5.990 -17.837 12.069 1.00 83.94 176 LEU A N 1
ATOM 1356 C CA . LEU A 1 176 ? 5.778 -16.875 10.992 1.00 83.94 176 LEU A CA 1
ATOM 1357 C C . LEU A 1 176 ? 4.289 -16.487 10.974 1.00 83.94 176 LEU A C 1
ATOM 1359 O O . LEU A 1 176 ? 3.452 -17.388 10.957 1.00 83.94 176 LEU A O 1
ATOM 1363 N N . PRO A 1 177 ? 3.933 -15.188 10.911 1.00 86.75 177 PRO A N 1
ATOM 1364 C CA . PRO A 1 177 ? 2.537 -14.741 10.820 1.00 86.75 177 PRO A CA 1
ATOM 1365 C C . PRO A 1 177 ? 1.746 -15.378 9.665 1.00 86.75 177 PRO A C 1
ATOM 1367 O O . PRO A 1 177 ? 0.525 -15.503 9.737 1.00 86.75 177 PRO A O 1
ATOM 1370 N N . THR A 1 178 ? 2.455 -15.770 8.602 1.00 89.94 178 THR A N 1
ATOM 1371 C CA . THR A 1 178 ? 1.928 -16.414 7.393 1.00 89.94 178 THR A CA 1
ATOM 1372 C C . THR A 1 178 ? 1.760 -17.927 7.510 1.00 89.94 178 THR A C 1
ATOM 1374 O O . THR A 1 178 ? 1.180 -18.523 6.606 1.00 89.94 178 THR A O 1
ATOM 1377 N N . ARG A 1 179 ? 2.259 -18.560 8.583 1.00 85.81 179 ARG A N 1
ATOM 1378 C CA . ARG A 1 179 ? 2.146 -20.009 8.779 1.00 85.81 179 ARG A CA 1
ATOM 1379 C C . ARG A 1 179 ? 0.662 -20.399 8.855 1.00 85.81 179 ARG A C 1
ATOM 1381 O O . ARG A 1 179 ? -0.047 -19.781 9.654 1.00 85.81 179 ARG A O 1
ATOM 1388 N N . PRO A 1 180 ? 0.187 -21.365 8.050 1.00 86.88 180 PRO A N 1
ATOM 1389 C CA . PRO A 1 180 ? -1.188 -21.851 8.135 1.00 86.88 180 PRO A CA 1
ATOM 1390 C C . PRO A 1 180 ? -1.509 -22.384 9.531 1.00 86.88 180 PRO A C 1
ATOM 1392 O O . PRO A 1 180 ? -0.629 -22.925 10.199 1.00 86.88 180 PRO A O 1
ATOM 1395 N N . VAL A 1 181 ? -2.761 -22.256 9.970 1.00 90.62 181 VAL A N 1
ATOM 1396 C CA . VAL A 1 181 ? -3.210 -22.755 11.279 1.00 90.62 181 VAL A CA 1
ATOM 1397 C C . VAL A 1 181 ? -2.947 -24.257 11.441 1.00 90.62 181 VAL A C 1
ATOM 1399 O O . VAL A 1 181 ? -2.547 -24.664 12.527 1.00 90.62 181 VAL A O 1
ATOM 1402 N N . PHE A 1 182 ? -3.103 -25.074 10.392 1.00 91.31 182 PHE A N 1
ATOM 1403 C CA . PHE A 1 182 ? -2.851 -26.523 10.485 1.00 91.31 182 PHE A CA 1
ATOM 1404 C C . PHE A 1 182 ? -1.392 -26.882 10.806 1.00 91.31 182 PHE A C 1
ATOM 1406 O O . PHE A 1 182 ? -1.137 -27.940 11.374 1.00 91.31 182 PHE A O 1
ATOM 1413 N N . ASP A 1 183 ? -0.447 -25.998 10.478 1.00 87.00 183 ASP A N 1
ATOM 1414 C CA . ASP A 1 183 ? 0.986 -26.153 10.758 1.00 87.00 183 ASP A CA 1
ATOM 1415 C C . ASP A 1 183 ? 1.389 -25.551 12.118 1.00 87.00 183 ASP A C 1
ATOM 1417 O O . ASP A 1 183 ? 2.575 -25.465 12.455 1.00 87.00 183 ASP A O 1
ATOM 1421 N N . VAL A 1 184 ? 0.420 -25.072 12.903 1.00 87.50 184 VAL A N 1
ATOM 1422 C CA . VAL A 1 184 ? 0.646 -24.497 14.229 1.00 87.50 184 VAL A CA 1
ATOM 1423 C C . VAL A 1 184 ? 0.158 -25.460 15.296 1.00 87.50 184 VAL A C 1
ATOM 1425 O O . VAL A 1 184 ? -1.001 -25.861 15.325 1.00 87.50 184 VAL A O 1
ATOM 1428 N N . GLU A 1 185 ? 1.036 -25.763 16.248 1.00 85.75 185 GLU A N 1
ATOM 1429 C CA . GLU A 1 185 ? 0.649 -26.479 17.456 1.00 85.75 185 GLU A CA 1
ATOM 1430 C C . GLU A 1 185 ? -0.214 -25.566 18.342 1.00 85.75 185 GLU A C 1
ATOM 1432 O O . GLU A 1 185 ? 0.284 -24.689 19.065 1.00 85.75 185 GLU A O 1
ATOM 1437 N N . LEU A 1 186 ? -1.531 -25.748 18.236 1.00 80.50 186 LEU A N 1
ATOM 1438 C CA . LEU A 1 186 ? -2.511 -25.116 19.106 1.00 80.50 186 LEU A CA 1
ATOM 1439 C C . LEU A 1 186 ? -2.575 -25.882 20.438 1.00 80.50 186 LEU A C 1
ATOM 1441 O O . LEU A 1 186 ? -2.558 -27.113 20.440 1.00 80.50 186 LEU A O 1
ATOM 1445 N N . PRO A 1 187 ? -2.636 -25.186 21.583 1.00 72.12 187 PRO A N 1
ATOM 1446 C CA . PRO A 1 187 ? -2.699 -25.838 22.883 1.00 72.12 187 PRO A CA 1
ATOM 1447 C C . PRO A 1 187 ? -3.980 -26.675 22.996 1.00 72.12 187 PRO A C 1
ATOM 1449 O O . PRO A 1 187 ? -5.076 -26.160 22.796 1.00 72.12 187 PRO A O 1
ATOM 1452 N N . CYS A 1 188 ? -3.829 -27.958 23.330 1.00 51.78 188 CYS A N 1
ATOM 1453 C CA . CYS A 1 188 ? -4.935 -28.859 23.651 1.00 51.78 188 CYS A CA 1
ATOM 1454 C C . CYS A 1 188 ? -5.129 -28.913 25.176 1.00 51.78 188 CYS A C 1
ATOM 1456 O O . CYS A 1 188 ? -4.152 -28.985 25.927 1.00 51.78 188 CYS A O 1
ATOM 1458 N N . SER A 1 189 ? -6.375 -28.913 25.649 1.00 47.84 189 SER A N 1
ATOM 1459 C CA . SER A 1 189 ? -6.741 -28.772 27.068 1.00 47.84 189 SER A CA 1
ATOM 1460 C C . SER A 1 189 ? -6.420 -29.963 27.985 1.00 47.84 189 SER A C 1
ATOM 1462 O O . SER A 1 189 ? -6.776 -29.943 29.161 1.00 47.84 189 SER A O 1
ATOM 1464 N N . SER A 1 190 ? -5.695 -30.988 27.523 1.00 40.66 190 SER A N 1
ATOM 1465 C CA . SER A 1 190 ? -5.480 -32.227 28.290 1.00 40.66 190 SER A CA 1
ATOM 1466 C C . SER A 1 190 ? -4.064 -32.465 28.834 1.00 40.66 190 SER A C 1
ATOM 1468 O O . SER A 1 190 ? -3.815 -33.530 29.395 1.00 40.66 190 SER A O 1
ATOM 1470 N N . THR A 1 191 ? -3.125 -31.519 28.745 1.00 36.16 191 THR A N 1
ATOM 1471 C CA . THR A 1 191 ? -1.778 -31.699 29.329 1.00 36.16 191 THR A CA 1
ATOM 1472 C C . THR A 1 191 ? -1.439 -30.665 30.393 1.00 36.16 191 THR A C 1
ATOM 1474 O O . THR A 1 191 ? -0.691 -29.718 30.171 1.00 36.16 191 THR A O 1
ATOM 1477 N N . SER A 1 192 ? -1.896 -30.932 31.618 1.00 40.31 192 SER A N 1
ATOM 1478 C CA . SER A 1 192 ? -1.141 -30.583 32.818 1.00 40.31 192 SER A CA 1
ATOM 1479 C C . SER A 1 192 ? 0.002 -31.594 32.993 1.00 40.31 192 SER A C 1
ATOM 1481 O O . SER A 1 192 ? -0.188 -32.640 33.616 1.00 40.31 192 SER A O 1
ATOM 1483 N N . ARG A 1 193 ? 1.201 -31.328 32.458 1.00 32.00 193 ARG A N 1
ATOM 1484 C CA . ARG A 1 193 ? 2.429 -31.918 33.020 1.00 32.00 193 ARG A CA 1
ATOM 1485 C C . ARG A 1 193 ? 3.696 -31.181 32.601 1.00 32.00 193 ARG A C 1
ATOM 1487 O O . ARG A 1 193 ? 3.853 -30.749 31.470 1.00 32.00 193 ARG A O 1
ATOM 1494 N N . ALA A 1 194 ? 4.560 -31.045 33.601 1.00 36.31 194 ALA A N 1
ATOM 1495 C CA . ALA A 1 194 ? 5.829 -30.344 33.635 1.00 36.31 194 ALA A CA 1
ATOM 1496 C C . ALA A 1 194 ? 6.751 -30.623 32.436 1.00 36.31 194 ALA A C 1
ATOM 1498 O O . ALA A 1 194 ? 7.013 -31.772 32.094 1.00 36.31 194 ALA A O 1
ATOM 1499 N N . GLY A 1 195 ? 7.300 -29.544 31.880 1.00 28.20 195 GLY A N 1
ATOM 1500 C CA . GLY A 1 195 ? 8.308 -29.561 30.824 1.00 28.20 195 GLY A CA 1
ATOM 1501 C C . GLY A 1 195 ? 8.319 -28.219 30.101 1.00 28.20 195 GLY A C 1
ATOM 1502 O O . GLY A 1 195 ? 7.548 -28.021 29.171 1.00 28.20 195 GLY A O 1
ATOM 1503 N N . SER A 1 196 ? 9.130 -27.284 30.607 1.00 34.03 196 SER A N 1
ATOM 1504 C CA . SER A 1 196 ? 9.501 -25.979 30.027 1.00 34.03 196 SER A CA 1
ATOM 1505 C C . SER A 1 196 ? 8.875 -25.630 28.665 1.00 34.03 196 SER A C 1
ATOM 1507 O O . SER A 1 196 ? 9.509 -25.752 27.621 1.00 34.03 196 SER A O 1
ATOM 1509 N N . SER A 1 197 ? 7.632 -25.157 28.684 1.00 28.59 197 SER A N 1
ATOM 1510 C CA . SER A 1 197 ? 6.973 -24.489 27.564 1.00 28.59 197 SER A CA 1
ATOM 1511 C C . SER A 1 197 ? 5.883 -23.589 28.149 1.00 28.59 197 SER A C 1
ATOM 1513 O O . SER A 1 197 ? 5.063 -24.017 28.958 1.00 28.59 197 SER A O 1
ATOM 1515 N N . VAL A 1 198 ? 5.952 -22.292 27.845 1.00 31.05 198 VAL A N 1
ATOM 1516 C CA . VAL A 1 198 ? 5.018 -21.290 28.376 1.00 31.05 198 VAL A CA 1
ATOM 1517 C C . VAL A 1 198 ? 3.650 -21.500 27.704 1.00 31.05 198 VAL A C 1
ATOM 1519 O O . VAL A 1 198 ? 3.592 -21.444 26.471 1.00 31.05 198 VAL A O 1
ATOM 1522 N N . PRO A 1 199 ? 2.560 -21.745 28.461 1.00 34.12 199 PRO A N 1
ATOM 1523 C CA . PRO A 1 199 ? 1.214 -21.860 27.904 1.00 34.12 199 PRO A CA 1
ATOM 1524 C C . PRO A 1 199 ? 0.764 -20.532 27.285 1.00 34.12 199 PRO A C 1
ATOM 1526 O O . PRO A 1 199 ? 1.090 -19.462 27.796 1.00 34.12 199 PRO A O 1
ATOM 1529 N N . ILE A 1 200 ? -0.085 -20.586 26.255 1.00 39.44 200 ILE A N 1
ATOM 1530 C CA . ILE A 1 200 ? -0.758 -19.407 25.665 1.00 39.44 200 ILE A CA 1
ATOM 1531 C C . ILE A 1 200 ? -1.686 -18.688 26.683 1.00 39.44 200 ILE A C 1
ATOM 1533 O O . ILE A 1 200 ? -2.179 -17.597 26.423 1.00 39.44 200 ILE A O 1
ATOM 1537 N N . ALA A 1 201 ? -1.865 -19.238 27.889 1.00 34.66 201 ALA A N 1
ATOM 1538 C CA . ALA A 1 201 ? -2.854 -18.799 28.872 1.00 34.66 201 ALA A CA 1
ATOM 1539 C C . ALA A 1 201 ? -2.333 -17.951 30.058 1.00 34.66 201 ALA A C 1
ATOM 1541 O O . ALA A 1 201 ? -3.083 -17.737 31.005 1.00 34.66 201 ALA A O 1
ATOM 1542 N N . THR A 1 202 ? -1.100 -17.427 30.060 1.00 33.38 202 THR A N 1
ATOM 1543 C CA . THR A 1 202 ? -0.652 -16.515 31.143 1.00 33.38 202 THR A CA 1
ATOM 1544 C C . THR A 1 202 ? -0.368 -15.098 30.658 1.00 33.38 202 THR A C 1
ATOM 1546 O O . THR A 1 202 ? 0.741 -14.590 30.800 1.00 33.38 202 THR A O 1
ATOM 1549 N N . ALA A 1 203 ? -1.389 -14.421 30.137 1.00 33.28 203 ALA A N 1
ATOM 1550 C CA . ALA A 1 203 ? -1.455 -12.963 30.192 1.00 33.28 203 ALA A CA 1
ATOM 1551 C C . ALA A 1 203 ? -2.181 -12.575 31.491 1.00 33.28 203 ALA A C 1
ATOM 1553 O O . ALA A 1 203 ? -3.382 -12.342 31.492 1.00 33.28 203 ALA A O 1
ATOM 1554 N N . SER A 1 204 ? -1.472 -12.575 32.626 1.00 28.55 204 SER A N 1
ATOM 1555 C CA . SER A 1 204 ? -2.030 -12.092 33.897 1.00 28.55 204 SER A CA 1
ATOM 1556 C C . SER A 1 204 ? -1.902 -10.562 33.960 1.00 28.55 204 SER A C 1
ATOM 1558 O O . SER A 1 204 ? -0.775 -10.055 33.991 1.00 28.55 204 SER A O 1
ATOM 1560 N N . PRO A 1 205 ? -3.006 -9.788 33.975 1.00 34.81 205 PRO A N 1
ATOM 1561 C CA . PRO A 1 205 ? -2.962 -8.335 34.032 1.00 34.81 205 PRO A CA 1
ATOM 1562 C C . PRO A 1 205 ? -2.923 -7.892 35.497 1.00 34.81 205 PRO A C 1
ATOM 1564 O O . PRO A 1 205 ? -3.890 -7.361 36.039 1.00 34.81 205 PRO A O 1
ATOM 1567 N N . ALA A 1 206 ? -1.799 -8.110 36.176 1.00 29.22 206 ALA A N 1
ATOM 1568 C CA . ALA A 1 206 ? -1.615 -7.606 37.531 1.00 29.22 206 ALA A CA 1
ATOM 1569 C C . ALA A 1 206 ? -0.228 -6.975 37.711 1.00 29.22 206 ALA A C 1
ATOM 1571 O O . ALA A 1 206 ? 0.782 -7.664 37.789 1.00 29.22 206 ALA A O 1
ATOM 1572 N N . ARG A 1 207 ? -0.243 -5.641 37.891 1.00 27.16 207 ARG A N 1
ATOM 1573 C CA . ARG A 1 207 ? 0.796 -4.775 38.497 1.00 27.16 207 ARG A CA 1
ATOM 1574 C C . ARG A 1 207 ? 2.053 -4.432 37.663 1.00 27.16 207 ARG A C 1
ATOM 1576 O O . ARG A 1 207 ? 3.082 -5.069 37.816 1.00 27.16 207 ARG A O 1
ATOM 1583 N N . ARG A 1 208 ? 2.064 -3.247 37.021 1.00 26.59 208 ARG A N 1
ATOM 1584 C CA . ARG A 1 208 ? 2.687 -1.979 37.518 1.00 26.59 208 ARG A CA 1
ATOM 1585 C C . ARG A 1 208 ? 2.819 -0.907 36.408 1.00 26.59 208 ARG A C 1
ATOM 1587 O O . ARG A 1 208 ? 3.520 -1.104 35.432 1.00 26.59 208 ARG A O 1
ATOM 1594 N N . ARG A 1 209 ? 2.161 0.234 36.672 1.00 25.67 209 ARG A N 1
ATOM 1595 C CA . ARG A 1 209 ? 2.433 1.657 36.342 1.00 25.67 209 ARG A CA 1
ATOM 1596 C C . ARG A 1 209 ? 3.048 2.064 34.989 1.00 25.67 209 ARG A C 1
ATOM 1598 O O . ARG A 1 209 ? 4.200 1.779 34.698 1.00 25.67 209 ARG A O 1
ATOM 1605 N N . ALA A 1 210 ? 2.335 2.976 34.324 1.00 24.28 210 ALA A N 1
ATOM 1606 C CA . ALA A 1 210 ? 2.910 4.031 33.493 1.00 24.28 210 ALA A CA 1
ATOM 1607 C C . ALA A 1 210 ? 3.256 5.264 34.354 1.00 24.28 210 ALA A C 1
ATOM 1609 O O . ALA A 1 210 ? 2.428 5.725 35.141 1.00 24.28 210 ALA A O 1
ATOM 1610 N N . SER A 1 211 ? 4.453 5.822 34.174 1.00 25.22 211 SER A N 1
ATOM 1611 C CA . SER A 1 211 ? 4.767 7.217 34.505 1.00 25.22 211 SER A CA 1
ATOM 1612 C C . SER A 1 211 ? 5.915 7.706 33.623 1.00 25.22 211 SER A C 1
ATOM 1614 O O . SER A 1 211 ? 6.994 7.119 33.608 1.00 25.22 211 SER A O 1
ATOM 1616 N N . THR A 1 212 ? 5.654 8.772 32.874 1.00 23.52 212 THR A N 1
ATOM 1617 C CA . THR A 1 212 ? 6.594 9.527 32.041 1.00 23.52 212 THR A CA 1
ATOM 1618 C C . THR A 1 212 ? 7.586 10.341 32.884 1.00 23.52 212 THR A C 1
ATOM 1620 O O . THR A 1 212 ? 7.170 11.064 33.780 1.00 23.52 212 THR A O 1
ATOM 1623 N N . VAL A 1 213 ? 8.866 10.266 32.489 1.00 25.56 213 VAL A N 1
ATOM 1624 C CA . VAL A 1 213 ? 10.003 11.184 32.741 1.00 25.56 213 VAL A CA 1
ATOM 1625 C C . VAL A 1 213 ? 10.490 11.361 34.191 1.00 25.56 213 VAL A C 1
ATOM 1627 O O . VAL A 1 213 ? 10.005 12.214 34.921 1.00 25.56 213 VAL A O 1
ATOM 1630 N N . ALA A 1 214 ? 11.565 10.643 34.539 1.00 21.38 214 ALA A N 1
ATOM 1631 C CA . ALA A 1 214 ? 12.795 11.177 35.148 1.00 21.38 214 ALA A CA 1
ATOM 1632 C C . ALA A 1 214 ? 13.861 10.063 35.188 1.00 21.38 214 ALA A C 1
ATOM 1634 O O . ALA A 1 214 ? 13.551 8.899 35.426 1.00 21.38 214 ALA A O 1
ATOM 1635 N N . ALA A 1 215 ? 15.109 10.415 34.894 1.00 26.59 215 ALA A N 1
ATOM 1636 C CA . ALA A 1 215 ? 16.238 9.503 34.760 1.00 26.59 215 ALA A CA 1
ATOM 1637 C C . ALA A 1 215 ? 16.621 8.792 36.075 1.00 26.59 215 ALA A C 1
ATOM 1639 O O . ALA A 1 215 ? 16.785 9.442 37.102 1.00 26.59 215 ALA A O 1
ATOM 1640 N N . SER A 1 216 ? 16.833 7.473 36.019 1.00 23.09 216 SER A N 1
ATOM 1641 C CA . SER A 1 216 ? 18.042 6.752 36.475 1.00 23.09 216 SER A CA 1
ATOM 1642 C C . SER A 1 216 ? 17.767 5.246 36.655 1.00 23.09 216 SER A C 1
ATOM 1644 O O . SER A 1 216 ? 16.769 4.844 37.235 1.00 23.09 216 SER A O 1
ATOM 1646 N N . ALA A 1 217 ? 18.681 4.446 36.097 1.00 27.47 217 ALA A N 1
ATOM 1647 C CA . ALA A 1 217 ? 19.026 3.049 36.391 1.00 27.47 217 ALA A CA 1
ATOM 1648 C C . ALA A 1 217 ? 17.927 1.959 36.562 1.00 27.47 217 ALA A C 1
ATOM 1650 O O . ALA A 1 217 ? 17.270 1.839 37.589 1.00 27.47 217 ALA A O 1
ATOM 1651 N N . SER A 1 218 ? 17.953 1.017 35.603 1.00 31.03 218 SER A N 1
ATOM 1652 C CA . SER A 1 218 ? 17.560 -0.413 35.662 1.00 31.03 218 SER A CA 1
ATOM 1653 C C . SER A 1 218 ? 16.067 -0.810 35.744 1.00 31.03 218 SER A C 1
ATOM 1655 O O . SER A 1 218 ? 15.402 -0.575 36.744 1.00 31.03 218 SER A O 1
ATOM 1657 N N . GLY A 1 219 ? 15.575 -1.530 34.713 1.00 26.50 219 GLY A N 1
ATOM 1658 C CA . GLY A 1 219 ? 14.346 -2.351 34.779 1.00 26.50 219 GLY A CA 1
ATOM 1659 C C . GLY A 1 219 ? 13.514 -2.474 33.481 1.00 26.50 219 GLY A C 1
ATOM 1660 O O . GLY A 1 219 ? 12.773 -1.563 33.146 1.00 26.50 219 GLY A O 1
ATOM 1661 N N . SER A 1 220 ? 13.654 -3.618 32.792 1.00 30.27 220 SER A N 1
ATOM 1662 C CA . SER A 1 220 ? 12.853 -4.285 31.722 1.00 30.27 220 SER A CA 1
ATOM 1663 C C . SER A 1 220 ? 11.635 -3.610 31.035 1.00 30.27 220 SER A C 1
ATOM 1665 O O . SER A 1 220 ? 10.656 -3.249 31.684 1.00 30.27 220 SER A O 1
ATOM 1667 N N . THR A 1 221 ? 11.636 -3.630 29.688 1.00 30.72 221 THR A N 1
ATOM 1668 C CA . THR A 1 221 ? 10.545 -3.270 28.744 1.00 30.72 221 THR A CA 1
ATOM 1669 C C . THR A 1 221 ? 9.953 -4.501 28.011 1.00 30.72 221 THR A C 1
ATOM 1671 O O . THR A 1 221 ? 10.619 -5.535 27.944 1.00 30.72 221 THR A O 1
ATOM 1674 N N . PRO A 1 222 ? 8.733 -4.424 27.426 1.00 32.88 222 PRO A N 1
ATOM 1675 C CA . PRO A 1 222 ? 8.136 -5.507 26.623 1.00 32.88 222 PRO A CA 1
ATOM 1676 C C . PRO A 1 222 ? 8.913 -5.781 25.320 1.00 32.88 222 PRO A C 1
ATOM 1678 O O . PRO A 1 222 ? 9.453 -4.850 24.714 1.00 32.88 222 PRO A O 1
ATOM 1681 N N . ALA A 1 223 ? 8.949 -7.035 24.855 1.00 35.44 223 ALA A N 1
ATOM 1682 C CA . ALA A 1 223 ? 9.860 -7.487 23.797 1.00 35.44 223 ALA A CA 1
ATOM 1683 C C . ALA A 1 223 ? 9.501 -7.027 22.365 1.00 35.44 223 ALA A C 1
ATOM 1685 O O . ALA A 1 223 ? 10.421 -6.910 21.554 1.00 35.44 223 ALA A O 1
ATOM 1686 N N . ALA A 1 224 ? 8.242 -6.708 22.027 1.00 33.81 224 ALA A N 1
ATOM 1687 C CA . ALA A 1 224 ? 7.902 -6.047 20.754 1.00 33.81 224 ALA A CA 1
ATOM 1688 C C . ALA A 1 224 ? 7.670 -4.534 20.882 1.00 33.81 224 ALA A C 1
ATOM 1690 O O . ALA A 1 224 ? 7.912 -3.814 19.915 1.00 33.81 224 ALA A O 1
ATOM 1691 N N . ALA A 1 225 ? 7.312 -4.013 22.065 1.00 32.50 225 ALA A N 1
ATOM 1692 C CA . ALA A 1 225 ? 7.230 -2.560 22.283 1.00 32.50 225 ALA A CA 1
ATOM 1693 C C . ALA A 1 225 ? 8.619 -1.885 22.308 1.00 32.50 225 ALA A C 1
ATOM 1695 O O . ALA A 1 225 ? 8.741 -0.710 21.968 1.00 32.50 225 ALA A O 1
ATOM 1696 N N . SER A 1 226 ? 9.676 -2.631 22.660 1.00 26.78 226 SER A N 1
ATOM 1697 C CA . SER A 1 226 ? 11.075 -2.168 22.638 1.00 26.78 226 SER A CA 1
ATOM 1698 C C . SER A 1 226 ? 11.871 -2.581 21.392 1.00 26.78 226 SER A C 1
ATOM 1700 O O . SER A 1 226 ? 13.017 -2.166 21.240 1.00 26.78 226 SER A O 1
ATOM 1702 N N . ARG A 1 227 ? 11.287 -3.327 20.442 1.00 33.78 227 ARG A N 1
ATOM 1703 C CA . ARG A 1 227 ? 11.980 -3.757 19.207 1.00 33.78 227 ARG A CA 1
ATOM 1704 C C . ARG A 1 227 ? 11.837 -2.807 18.022 1.00 33.78 227 ARG A C 1
ATOM 1706 O O . ARG A 1 227 ? 11.955 -3.200 16.860 1.00 33.78 227 ARG A O 1
ATOM 1713 N N . ALA A 1 228 ? 11.743 -1.518 18.317 1.00 33.44 228 ALA A N 1
ATOM 1714 C CA . ALA A 1 228 ? 12.224 -0.488 17.411 1.00 33.44 228 ALA A CA 1
ATOM 1715 C C . ALA A 1 228 ? 13.772 -0.482 17.416 1.00 33.44 228 ALA A C 1
ATOM 1717 O O . ALA A 1 228 ? 14.395 0.412 17.969 1.00 33.44 228 ALA A O 1
ATOM 1718 N N . GLY A 1 229 ? 14.386 -1.496 16.792 1.00 35.00 229 GLY A N 1
ATOM 1719 C CA . GLY A 1 229 ? 15.833 -1.565 16.542 1.00 35.00 229 GLY A CA 1
ATOM 1720 C C . GLY A 1 229 ? 16.661 -2.170 17.681 1.00 35.00 229 GLY A C 1
ATOM 1721 O O . GLY A 1 229 ? 17.077 -1.480 18.600 1.00 35.00 229 GLY A O 1
ATOM 1722 N N . GLY A 1 230 ? 16.966 -3.464 17.576 1.00 25.59 230 GLY A N 1
ATOM 1723 C CA . GLY A 1 230 ? 17.938 -4.129 18.444 1.00 25.59 230 GLY A CA 1
ATOM 1724 C C . GLY A 1 230 ? 17.836 -5.646 18.348 1.00 25.59 230 GLY A C 1
ATOM 1725 O O . GLY A 1 230 ? 16.922 -6.246 18.913 1.00 25.59 230 GLY A O 1
ATOM 1726 N N . ALA A 1 231 ? 18.756 -6.273 17.614 1.00 30.73 231 ALA A N 1
ATOM 1727 C CA . ALA A 1 231 ? 18.948 -7.718 17.659 1.00 30.73 231 ALA A CA 1
ATOM 1728 C C . ALA A 1 231 ? 19.717 -8.074 18.941 1.00 30.73 231 ALA A C 1
ATOM 1730 O O . ALA A 1 231 ? 20.806 -7.553 19.182 1.00 30.73 231 ALA A O 1
ATOM 1731 N N . ALA A 1 232 ? 19.142 -8.946 19.770 1.00 27.47 232 ALA A N 1
ATOM 1732 C CA . ALA A 1 232 ? 19.843 -9.557 20.891 1.00 27.47 232 ALA A CA 1
ATOM 1733 C C . ALA A 1 232 ? 20.687 -10.734 20.382 1.00 27.47 232 ALA A C 1
ATOM 1735 O O . ALA A 1 232 ? 20.217 -11.542 19.582 1.00 27.47 232 ALA A O 1
ATOM 1736 N N . ARG A 1 233 ? 21.935 -10.789 20.861 1.00 31.67 233 ARG A N 1
ATOM 1737 C CA . ARG A 1 233 ? 22.935 -11.828 20.595 1.00 31.67 233 ARG A CA 1
ATOM 1738 C C . ARG A 1 233 ? 22.401 -13.212 20.967 1.00 31.67 233 ARG A C 1
ATOM 1740 O O . ARG A 1 233 ? 22.073 -13.444 22.127 1.00 31.67 233 ARG A O 1
ATOM 1747 N N . ALA A 1 234 ? 22.410 -14.123 20.002 1.00 26.98 234 ALA A N 1
ATOM 1748 C CA . ALA A 1 234 ? 22.445 -15.556 20.253 1.00 26.98 234 ALA A CA 1
ATOM 1749 C C . ALA A 1 234 ? 23.839 -16.083 19.882 1.00 26.98 234 ALA A C 1
ATOM 1751 O O . ALA A 1 234 ? 24.507 -15.560 18.993 1.00 26.98 234 ALA A O 1
ATOM 1752 N N . SER A 1 235 ? 24.269 -17.053 20.673 1.00 25.91 235 SER A N 1
ATOM 1753 C CA . SER A 1 235 ? 25.609 -17.589 20.886 1.00 25.91 235 SER A CA 1
ATOM 1754 C C . SER A 1 235 ? 26.363 -18.052 19.640 1.00 25.91 235 SER A C 1
ATOM 1756 O O . SER A 1 235 ? 25.844 -18.797 18.815 1.00 25.91 235 SER A O 1
ATOM 1758 N N . SER A 1 236 ? 27.637 -17.667 19.607 1.00 26.05 236 SER A N 1
ATOM 1759 C CA . SER A 1 236 ? 28.707 -18.205 18.774 1.00 26.05 236 SER A CA 1
ATOM 1760 C C . SER A 1 236 ? 28.990 -19.672 19.096 1.00 26.05 236 SER A C 1
ATOM 1762 O O . SER A 1 236 ? 29.107 -20.048 20.265 1.00 26.05 236 SER A O 1
ATOM 1764 N N . THR A 1 237 ? 29.194 -20.480 18.063 1.00 25.20 237 THR A N 1
ATOM 1765 C CA . THR A 1 237 ? 29.985 -21.709 18.163 1.00 25.20 237 THR A CA 1
ATOM 1766 C C . THR A 1 237 ? 30.873 -21.777 16.928 1.00 25.20 237 THR A C 1
ATOM 1768 O O . THR A 1 237 ? 30.380 -21.833 15.804 1.00 25.20 237 THR A O 1
ATOM 1771 N N . ASP A 1 238 ? 32.179 -21.672 17.168 1.00 23.00 238 ASP A N 1
ATOM 1772 C CA . ASP A 1 238 ? 33.253 -21.831 16.192 1.00 23.00 238 ASP A CA 1
ATOM 1773 C C . ASP A 1 238 ? 33.291 -23.258 15.637 1.00 23.00 238 ASP A C 1
ATOM 1775 O O . ASP A 1 238 ? 33.154 -24.209 16.405 1.00 23.00 238 ASP A O 1
ATOM 1779 N N . VAL A 1 239 ? 33.627 -23.403 14.349 1.00 25.08 239 VAL A N 1
ATOM 1780 C CA . VAL A 1 239 ? 34.517 -24.476 13.880 1.00 25.08 239 VAL A CA 1
ATOM 1781 C C . VAL A 1 239 ? 35.463 -23.920 12.811 1.00 25.08 239 VAL A C 1
ATOM 1783 O O . VAL A 1 239 ? 35.067 -23.236 11.870 1.00 25.08 239 VAL A O 1
ATOM 1786 N N . SER A 1 240 ? 36.732 -24.234 13.036 1.00 22.41 240 SER A N 1
ATOM 1787 C CA . SER A 1 240 ? 37.958 -23.790 12.393 1.00 22.41 240 SER A CA 1
ATOM 1788 C C . SER A 1 240 ? 38.157 -24.165 10.919 1.00 22.41 240 SER A C 1
ATOM 1790 O O . SER A 1 240 ? 37.762 -25.229 10.460 1.00 22.41 240 SER A O 1
ATOM 1792 N N . ALA A 1 241 ? 38.914 -23.283 10.262 1.00 22.05 241 ALA A N 1
ATOM 1793 C CA . ALA A 1 241 ? 40.101 -23.520 9.433 1.00 22.05 241 ALA A CA 1
ATOM 1794 C C . ALA A 1 241 ? 40.176 -24.759 8.515 1.00 22.05 241 ALA A C 1
ATOM 1796 O O . ALA A 1 241 ? 40.319 -25.892 8.967 1.00 22.05 241 ALA A O 1
ATOM 1797 N N . ALA A 1 242 ? 40.358 -24.482 7.221 1.00 22.61 242 ALA A N 1
ATOM 1798 C CA . ALA A 1 242 ? 41.241 -25.257 6.359 1.00 22.61 242 ALA A CA 1
ATOM 1799 C C . ALA A 1 242 ? 42.031 -24.317 5.429 1.00 22.61 242 ALA A C 1
ATOM 1801 O O . ALA A 1 242 ? 41.556 -23.277 4.981 1.00 22.61 242 ALA A O 1
ATOM 1802 N N . THR A 1 243 ? 43.285 -24.696 5.244 1.00 22.06 243 THR A N 1
ATOM 1803 C CA . THR A 1 243 ? 44.469 -23.938 4.837 1.00 22.06 243 THR A CA 1
ATOM 1804 C C . THR A 1 243 ? 44.706 -23.851 3.325 1.00 22.06 243 THR A C 1
ATOM 1806 O O . THR A 1 243 ? 44.389 -24.777 2.592 1.00 22.06 243 THR A O 1
ATOM 1809 N N . ASN A 1 244 ? 45.400 -22.770 2.940 1.00 21.53 244 ASN A N 1
ATOM 1810 C CA . ASN A 1 244 ? 46.407 -22.608 1.876 1.00 21.53 244 ASN A CA 1
ATOM 1811 C C . ASN A 1 244 ? 46.172 -23.201 0.472 1.00 21.53 244 ASN A C 1
ATOM 1813 O O . ASN A 1 244 ? 46.268 -24.405 0.276 1.00 21.53 244 ASN A O 1
ATOM 1817 N N . SER A 1 245 ? 46.206 -22.324 -0.541 1.00 22.95 245 SER A N 1
ATOM 1818 C CA . SER A 1 245 ? 47.269 -22.387 -1.561 1.00 22.95 245 SER A CA 1
ATOM 1819 C C . SER A 1 245 ? 47.398 -21.065 -2.323 1.00 22.95 245 SER A C 1
ATOM 1821 O O . SER A 1 245 ? 46.436 -20.531 -2.867 1.00 22.95 245 SER A O 1
ATOM 1823 N N . SER A 1 246 ? 48.625 -20.554 -2.358 1.00 21.17 246 SER A N 1
ATOM 1824 C CA . SER A 1 246 ? 49.107 -19.428 -3.155 1.00 21.17 246 SER A CA 1
ATOM 1825 C C . SER A 1 246 ? 49.102 -19.724 -4.659 1.00 21.17 246 SER A C 1
ATOM 1827 O O . SER A 1 246 ? 49.305 -20.875 -5.035 1.00 21.17 246 SER A O 1
ATOM 1829 N N . CYS A 1 247 ? 49.031 -18.688 -5.507 1.00 20.75 247 CYS A N 1
ATOM 1830 C CA . CYS A 1 247 ? 50.171 -18.273 -6.346 1.00 20.75 247 CYS A CA 1
ATOM 1831 C C . CYS A 1 247 ? 49.856 -17.087 -7.284 1.00 20.75 247 CYS A C 1
ATOM 1833 O O . CYS A 1 247 ? 48.940 -17.128 -8.092 1.00 20.75 247 CYS A O 1
ATOM 1835 N N . ALA A 1 248 ? 50.723 -16.075 -7.171 1.00 23.08 248 ALA A N 1
ATOM 1836 C CA . ALA A 1 248 ? 51.349 -15.271 -8.226 1.00 23.08 248 ALA A CA 1
ATOM 1837 C C . ALA A 1 248 ? 50.500 -14.478 -9.249 1.00 23.08 248 ALA A C 1
ATOM 1839 O O . ALA A 1 248 ? 49.957 -14.995 -10.220 1.00 23.08 248 ALA A O 1
ATOM 1840 N N . ARG A 1 249 ? 50.591 -13.148 -9.103 1.00 22.81 249 ARG A N 1
ATOM 1841 C CA . ARG A 1 249 ? 50.518 -12.151 -10.186 1.00 22.81 249 ARG A CA 1
ATOM 1842 C C . ARG A 1 249 ? 51.670 -12.331 -11.188 1.00 22.81 249 ARG A C 1
ATOM 1844 O O . ARG A 1 249 ? 52.757 -12.741 -10.782 1.00 22.81 249 ARG A O 1
ATOM 1851 N N . PRO A 1 250 ? 51.517 -11.758 -12.392 1.00 26.28 250 PRO A N 1
ATOM 1852 C CA . PRO A 1 250 ? 52.601 -10.964 -12.951 1.00 26.28 250 PRO A CA 1
ATOM 1853 C C . PRO A 1 250 ? 52.164 -9.535 -13.295 1.00 26.28 250 PRO A C 1
ATOM 1855 O O . PRO A 1 250 ? 51.034 -9.247 -13.686 1.00 26.28 250 PRO A O 1
ATOM 1858 N N . SER A 1 251 ? 53.118 -8.633 -13.111 1.00 25.17 251 SER A N 1
ATOM 1859 C CA . SER A 1 251 ? 53.091 -7.216 -13.440 1.00 25.17 251 SER A CA 1
ATOM 1860 C C . SER A 1 251 ? 53.559 -6.950 -14.874 1.00 25.17 251 SER A C 1
ATOM 1862 O O . SER A 1 251 ? 54.587 -7.484 -15.280 1.00 25.17 251 SER A O 1
ATOM 1864 N N . GLY A 1 252 ? 52.928 -5.971 -15.528 1.00 25.38 252 GLY A N 1
ATOM 1865 C CA . GLY A 1 252 ? 53.634 -4.955 -16.316 1.00 25.38 252 GLY A CA 1
ATOM 1866 C C . GLY A 1 252 ? 53.535 -5.042 -17.840 1.00 25.38 252 GLY A C 1
ATOM 1867 O O . GLY A 1 252 ? 54.080 -5.950 -18.448 1.00 25.38 252 GLY A O 1
ATOM 1868 N N . ALA A 1 253 ? 52.973 -3.995 -18.452 1.00 27.48 253 ALA A N 1
ATOM 1869 C CA . ALA A 1 253 ? 53.537 -3.315 -19.624 1.00 27.48 253 ALA A CA 1
ATOM 1870 C C . ALA A 1 253 ? 52.838 -1.959 -19.837 1.00 27.48 253 ALA A C 1
ATOM 1872 O O . ALA A 1 253 ? 51.723 -1.733 -19.382 1.00 27.48 253 ALA A O 1
ATOM 1873 N N . ARG A 1 254 ? 53.562 -1.040 -20.473 1.00 27.30 254 ARG A N 1
ATOM 1874 C CA . ARG A 1 254 ? 53.391 0.416 -20.490 1.00 27.30 254 ARG A CA 1
ATOM 1875 C C . ARG A 1 254 ? 52.609 0.923 -21.713 1.00 27.30 254 ARG A C 1
ATOM 1877 O O . ARG A 1 254 ? 52.663 0.320 -22.774 1.00 27.30 254 ARG A O 1
ATOM 1884 N N . THR A 1 255 ? 51.958 2.071 -21.509 1.00 30.78 255 THR A N 1
ATOM 1885 C CA . THR A 1 255 ? 51.662 3.208 -22.413 1.00 30.78 255 THR A CA 1
ATOM 1886 C C . THR A 1 255 ? 51.779 3.042 -23.938 1.00 30.78 255 THR A C 1
ATOM 1888 O O . THR A 1 255 ? 52.870 2.817 -24.456 1.00 30.78 255 THR A O 1
ATOM 1891 N N . ALA A 1 256 ? 50.717 3.430 -24.654 1.00 27.86 256 ALA A N 1
ATOM 1892 C CA . ALA A 1 256 ? 50.828 4.104 -25.950 1.00 27.86 256 ALA A CA 1
ATOM 1893 C C . ALA A 1 256 ? 49.665 5.095 -26.146 1.00 27.86 256 ALA A C 1
ATOM 1895 O O . ALA A 1 256 ? 48.506 4.712 -26.282 1.00 27.86 256 ALA A O 1
ATOM 1896 N N . SER A 1 257 ? 50.005 6.384 -26.137 1.00 31.28 257 SER A N 1
ATOM 1897 C CA . SER A 1 257 ? 49.184 7.495 -26.611 1.00 31.28 257 SER A CA 1
ATOM 1898 C C . SER A 1 257 ? 49.078 7.457 -28.136 1.00 3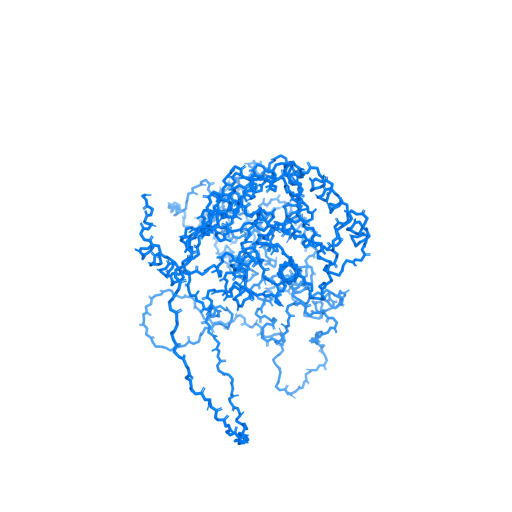1.28 257 SER A C 1
ATOM 1900 O O . SER A 1 257 ? 50.098 7.317 -28.811 1.00 31.28 257 SER A O 1
ATOM 1902 N N . GLY A 1 258 ? 47.882 7.656 -28.684 1.00 29.33 258 GLY A N 1
ATOM 1903 C CA . GLY A 1 258 ? 47.676 7.769 -30.125 1.00 29.33 258 GLY A CA 1
ATOM 1904 C C . GLY A 1 258 ? 46.357 8.453 -30.451 1.00 29.33 258 GLY A C 1
ATOM 1905 O O . GLY A 1 258 ? 45.322 7.800 -30.535 1.00 29.33 258 GLY A O 1
ATOM 1906 N N . ASP A 1 259 ? 46.433 9.771 -30.629 1.00 33.91 259 ASP A N 1
ATOM 1907 C CA . ASP A 1 259 ? 45.410 10.640 -31.209 1.00 33.91 259 ASP A CA 1
ATOM 1908 C C . ASP A 1 259 ? 44.958 10.102 -32.584 1.00 33.91 259 ASP A C 1
ATOM 1910 O O . ASP A 1 259 ? 45.759 9.983 -33.513 1.00 33.91 259 ASP A O 1
ATOM 1914 N N . ARG A 1 260 ? 43.668 9.772 -32.723 1.00 34.41 260 ARG A N 1
ATOM 1915 C CA . ARG A 1 260 ? 42.976 9.711 -34.019 1.00 34.41 260 ARG A CA 1
ATOM 1916 C C . ARG A 1 260 ? 41.651 10.445 -33.907 1.00 34.41 260 ARG A C 1
ATOM 1918 O O . ARG A 1 260 ? 40.604 9.864 -33.629 1.00 34.41 260 ARG A O 1
ATOM 1925 N N . ARG A 1 261 ? 41.725 11.745 -34.169 1.00 34.50 261 ARG A N 1
ATOM 1926 C CA . ARG A 1 261 ? 40.595 12.598 -34.535 1.00 34.50 261 ARG A CA 1
ATOM 1927 C C . ARG A 1 261 ? 39.782 11.979 -35.673 1.00 34.50 261 ARG A C 1
ATOM 1929 O O . ARG A 1 261 ? 40.332 11.560 -36.688 1.00 34.50 261 ARG A O 1
ATOM 1936 N N . GLY A 1 262 ? 38.462 12.068 -35.529 1.00 38.62 262 GLY A N 1
ATOM 1937 C CA . GLY A 1 262 ? 37.593 12.426 -36.646 1.00 38.62 262 GLY A CA 1
ATOM 1938 C C . GLY A 1 262 ? 37.101 11.291 -37.538 1.00 38.62 262 GLY A C 1
ATOM 1939 O O . GLY A 1 262 ? 37.252 11.359 -38.752 1.00 38.62 262 GLY A O 1
ATOM 1940 N N . ARG A 1 263 ? 36.390 10.315 -36.969 1.00 33.28 263 ARG A N 1
ATOM 1941 C CA . ARG A 1 263 ? 35.178 9.819 -37.636 1.00 33.28 263 ARG A CA 1
ATOM 1942 C C . ARG A 1 263 ? 33.993 10.378 -36.868 1.00 33.28 263 ARG A C 1
ATOM 1944 O O . ARG A 1 263 ? 33.739 9.958 -35.745 1.00 33.28 263 ARG A O 1
ATOM 1951 N N . ILE A 1 264 ? 33.308 11.348 -37.467 1.00 40.28 264 ILE A N 1
ATOM 1952 C CA . ILE A 1 264 ? 31.962 11.734 -37.050 1.00 40.28 264 ILE A CA 1
ATOM 1953 C C . ILE A 1 264 ? 31.099 10.506 -37.347 1.00 40.28 264 ILE A C 1
ATOM 1955 O O . ILE A 1 264 ? 30.699 10.269 -38.485 1.00 40.28 264 ILE A O 1
ATOM 1959 N N . LEU A 1 265 ? 30.939 9.647 -36.340 1.00 37.56 265 LEU A N 1
ATOM 1960 C CA . LEU A 1 265 ? 29.892 8.638 -36.326 1.00 37.56 265 LEU A CA 1
ATOM 1961 C C . LEU A 1 265 ? 28.577 9.416 -36.399 1.00 37.56 265 LEU A C 1
ATOM 1963 O O . LEU A 1 265 ? 28.366 10.336 -35.608 1.00 37.56 265 LEU A O 1
ATOM 1967 N N . ALA A 1 266 ? 27.715 9.075 -37.358 1.00 39.88 266 ALA A N 1
ATOM 1968 C CA . ALA A 1 266 ? 26.302 9.425 -37.264 1.00 39.88 266 ALA A CA 1
ATOM 1969 C C . ALA A 1 266 ? 25.823 9.107 -35.833 1.00 39.88 266 ALA A C 1
ATOM 1971 O O . ALA A 1 266 ? 26.311 8.114 -35.278 1.00 39.88 266 ALA A O 1
ATOM 1972 N N . PRO A 1 267 ? 24.953 9.926 -35.208 1.00 47.47 267 PRO A N 1
ATOM 1973 C CA . PRO A 1 267 ? 24.499 9.647 -33.851 1.00 47.47 267 PRO A CA 1
ATOM 1974 C C . PRO A 1 267 ? 23.967 8.215 -33.828 1.00 47.47 267 PRO A C 1
ATOM 1976 O O . PRO A 1 267 ? 23.030 7.888 -34.556 1.00 47.47 267 PRO A O 1
ATOM 1979 N N . MET A 1 268 ? 24.646 7.331 -33.092 1.00 59.75 268 MET A N 1
ATOM 1980 C CA . MET A 1 268 ? 24.188 5.957 -32.936 1.00 59.75 268 MET A CA 1
ATOM 1981 C C . MET A 1 268 ? 22.838 6.057 -32.237 1.00 59.75 268 MET A C 1
ATOM 1983 O O . MET A 1 268 ? 22.780 6.546 -31.110 1.00 59.75 268 MET A O 1
ATOM 1987 N N . SER A 1 269 ? 21.763 5.681 -32.930 1.00 79.19 269 SER A N 1
ATOM 1988 C CA . SER A 1 269 ? 20.429 5.639 -32.337 1.00 79.19 269 SER A CA 1
ATOM 1989 C C . SER A 1 269 ? 20.490 4.744 -31.104 1.00 79.19 269 SER A C 1
ATOM 1991 O O . SER A 1 269 ? 20.939 3.597 -31.209 1.00 79.19 269 SER A O 1
ATOM 1993 N N . LEU A 1 270 ? 20.078 5.267 -29.951 1.00 92.12 270 LEU A N 1
ATOM 1994 C CA . LEU A 1 270 ? 20.035 4.493 -28.716 1.00 92.12 270 LEU A CA 1
ATOM 1995 C C . LEU A 1 270 ? 19.066 3.327 -28.906 1.00 92.12 270 LEU A C 1
ATOM 1997 O O . LEU A 1 270 ? 17.927 3.532 -29.328 1.00 92.12 270 LEU A O 1
ATOM 2001 N N . LYS A 1 271 ? 19.508 2.109 -28.589 1.00 97.38 271 LYS A N 1
ATOM 2002 C CA . LYS A 1 271 ? 18.604 0.959 -28.561 1.00 97.38 271 LYS A CA 1
ATOM 2003 C C . LYS A 1 271 ? 17.780 0.994 -27.285 1.00 97.38 271 LYS A C 1
ATOM 2005 O O . LYS A 1 271 ? 18.342 1.119 -26.195 1.00 97.38 271 LYS A O 1
ATOM 2010 N N . ILE A 1 272 ? 16.468 0.848 -27.406 1.00 98.31 272 ILE A N 1
ATOM 2011 C CA . ILE A 1 272 ? 15.535 0.889 -26.283 1.00 98.31 272 ILE A CA 1
ATOM 2012 C C . ILE A 1 272 ? 14.846 -0.465 -26.149 1.00 98.31 272 ILE A C 1
ATOM 2014 O O . ILE A 1 272 ? 14.076 -0.867 -27.022 1.00 98.31 272 ILE A O 1
ATOM 2018 N N . SER A 1 273 ? 15.092 -1.134 -25.024 1.00 98.75 273 SER A N 1
ATOM 2019 C CA . SER A 1 273 ? 14.334 -2.317 -24.614 1.00 98.75 273 SER A CA 1
ATOM 2020 C C . SER A 1 273 ? 13.245 -1.903 -23.630 1.00 98.75 273 SER A C 1
ATOM 2022 O O . SER A 1 273 ? 13.535 -1.214 -22.653 1.00 98.75 273 SER A O 1
ATOM 2024 N N . VAL A 1 274 ? 12.004 -2.337 -23.845 1.00 98.69 274 VAL A N 1
ATOM 2025 C CA . VAL A 1 274 ? 10.894 -2.136 -22.903 1.00 98.69 274 VAL A CA 1
ATOM 2026 C C . VAL A 1 274 ? 10.616 -3.436 -22.166 1.00 98.69 274 VAL A C 1
ATOM 2028 O O . VAL A 1 274 ? 10.312 -4.454 -22.780 1.00 98.69 274 VAL A O 1
ATOM 2031 N N . VAL A 1 275 ? 10.715 -3.397 -20.843 1.00 98.69 275 VAL A N 1
ATOM 2032 C CA . VAL A 1 275 ? 10.501 -4.532 -19.949 1.00 98.69 275 VAL A CA 1
ATOM 2033 C C . VAL A 1 275 ? 9.137 -4.419 -19.275 1.00 98.69 275 VAL A C 1
ATOM 2035 O O . VAL A 1 275 ? 8.817 -3.386 -18.685 1.00 98.69 275 VAL A O 1
ATOM 2038 N N . VAL A 1 276 ? 8.348 -5.494 -19.336 1.00 98.44 276 VAL A N 1
ATOM 2039 C CA . VAL A 1 276 ? 7.000 -5.569 -18.756 1.00 98.44 276 VAL A CA 1
ATOM 2040 C C . VAL A 1 276 ? 6.885 -6.788 -17.832 1.00 98.44 276 VAL A C 1
ATOM 2042 O O . VAL A 1 276 ? 6.611 -7.902 -18.298 1.00 98.44 276 VAL A O 1
ATOM 2045 N N . PRO A 1 277 ? 7.098 -6.624 -16.513 1.00 97.50 277 PRO A N 1
ATOM 2046 C CA . PRO A 1 277 ? 6.825 -7.670 -15.532 1.00 97.50 277 PRO A CA 1
ATOM 2047 C C . PRO A 1 277 ? 5.334 -8.020 -15.522 1.00 97.50 277 PRO A C 1
ATOM 2049 O O . PRO A 1 277 ? 4.489 -7.130 -15.427 1.00 97.50 277 PRO A O 1
ATOM 2052 N N . SER A 1 278 ? 5.002 -9.307 -15.622 1.00 96.62 278 SER A N 1
ATOM 2053 C CA . SER A 1 278 ? 3.616 -9.763 -15.768 1.00 96.62 278 SER A CA 1
ATOM 2054 C C . SER A 1 278 ? 3.314 -10.987 -14.902 1.00 96.62 278 SER A C 1
ATOM 2056 O O . SER A 1 278 ? 4.095 -11.937 -14.838 1.00 96.62 278 SER A O 1
ATOM 2058 N N . TYR A 1 279 ? 2.156 -10.966 -14.238 1.00 95.06 279 TYR A N 1
ATOM 2059 C CA . TYR A 1 279 ? 1.632 -12.088 -13.461 1.00 95.06 279 TYR A CA 1
ATOM 2060 C C . TYR A 1 279 ? 0.104 -12.118 -13.544 1.00 95.06 279 TYR A C 1
ATOM 2062 O O . TYR A 1 279 ? -0.560 -11.287 -12.925 1.00 95.06 279 TYR A O 1
ATOM 2070 N N . ASN A 1 280 ? -0.455 -13.104 -14.247 1.00 95.25 280 ASN A N 1
ATOM 2071 C CA . ASN A 1 280 ? -1.907 -13.273 -14.400 1.00 95.25 280 ASN A CA 1
ATOM 2072 C C . ASN A 1 280 ? -2.643 -12.003 -14.876 1.00 95.25 280 ASN A C 1
ATOM 2074 O O . ASN A 1 280 ? -3.664 -11.611 -14.305 1.00 95.25 280 ASN A O 1
ATOM 2078 N N . ASP A 1 281 ? -2.088 -11.333 -15.886 1.00 93.62 281 ASP A N 1
ATOM 2079 C CA . ASP A 1 281 ? -2.546 -10.028 -16.368 1.00 93.62 281 ASP A CA 1
ATOM 2080 C C . ASP A 1 281 ? -2.871 -10.049 -17.877 1.00 93.62 281 ASP A C 1
ATOM 2082 O O . ASP A 1 281 ? -2.845 -9.003 -18.518 1.00 93.62 281 ASP A O 1
ATOM 2086 N N . ALA A 1 282 ? -3.224 -11.208 -18.454 1.00 95.50 282 ALA A N 1
ATOM 2087 C CA . ALA A 1 282 ? -3.360 -11.411 -19.907 1.00 95.50 282 ALA A CA 1
ATOM 2088 C C . ALA A 1 282 ? -4.120 -10.291 -20.649 1.00 95.50 282 ALA A C 1
ATOM 2090 O O . ALA A 1 282 ? -3.623 -9.757 -21.635 1.00 95.50 282 ALA A O 1
ATOM 2091 N N . VAL A 1 283 ? -5.289 -9.884 -20.139 1.00 95.75 283 VAL A N 1
ATOM 2092 C CA . VAL A 1 283 ? -6.134 -8.839 -20.755 1.00 95.75 283 VAL A CA 1
ATOM 2093 C C . VAL A 1 283 ? -5.482 -7.455 -20.707 1.00 95.75 283 VAL A C 1
ATOM 2095 O O . VAL A 1 283 ? -5.592 -6.679 -21.651 1.00 95.75 283 VAL A O 1
ATOM 2098 N N . MET A 1 284 ? -4.834 -7.114 -19.593 1.00 95.88 284 MET A N 1
ATOM 2099 C CA . MET A 1 284 ? -4.172 -5.814 -19.444 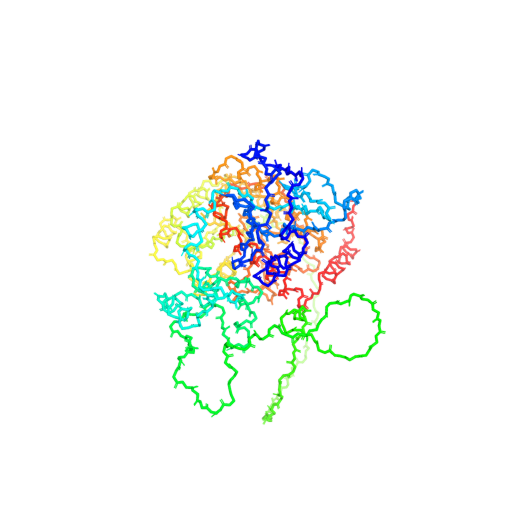1.00 95.88 284 MET A CA 1
ATOM 2100 C C . MET A 1 284 ? -2.883 -5.783 -20.266 1.00 95.88 284 MET A C 1
ATOM 2102 O O . MET A 1 284 ? -2.631 -4.816 -20.981 1.00 95.88 284 MET A O 1
ATOM 2106 N N . LEU A 1 285 ? -2.126 -6.883 -20.235 1.00 97.94 285 LEU A N 1
ATOM 2107 C CA . LEU A 1 285 ? -0.912 -7.047 -21.016 1.00 97.94 285 LEU A CA 1
ATOM 2108 C C . LEU A 1 285 ? -1.188 -6.896 -22.514 1.00 97.94 285 LEU A C 1
ATOM 2110 O O . LEU A 1 285 ? -0.431 -6.208 -23.190 1.00 97.94 285 LEU A O 1
ATOM 2114 N N . GLU A 1 286 ? -2.277 -7.477 -23.023 1.00 97.94 286 GLU A N 1
ATOM 2115 C CA . GLU A 1 286 ? -2.696 -7.302 -24.418 1.00 97.94 286 GLU A CA 1
ATOM 2116 C C . GLU A 1 286 ? -2.852 -5.814 -24.763 1.00 97.94 286 GLU A C 1
ATOM 2118 O O . GLU A 1 286 ? -2.268 -5.347 -25.734 1.00 97.94 286 GLU A O 1
ATOM 2123 N N . GLN A 1 287 ? -3.539 -5.036 -23.918 1.00 97.25 287 GLN A N 1
ATOM 2124 C CA . GLN A 1 287 ? -3.718 -3.591 -24.116 1.00 97.25 287 GLN A CA 1
ATOM 2125 C C . GLN A 1 287 ? -2.395 -2.813 -24.059 1.00 97.25 287 GLN A C 1
ATOM 2127 O O . GLN A 1 287 ? -2.191 -1.883 -24.845 1.00 97.25 287 GLN A O 1
ATOM 2132 N N . CYS A 1 288 ? -1.501 -3.182 -23.139 1.00 98.12 288 CYS A N 1
ATOM 2133 C CA . CYS A 1 288 ? -0.174 -2.585 -23.010 1.00 98.12 288 CYS A CA 1
ATOM 2134 C C . CYS A 1 288 ? 0.672 -2.831 -24.270 1.00 98.12 288 CYS A C 1
ATOM 2136 O O . CYS A 1 288 ? 1.232 -1.893 -24.842 1.00 98.12 288 CYS A O 1
ATOM 2138 N N . LEU A 1 289 ? 0.715 -4.080 -24.745 1.00 98.38 289 LEU A N 1
ATOM 2139 C CA . LEU A 1 289 ? 1.463 -4.479 -25.938 1.00 98.38 289 LEU A CA 1
ATOM 2140 C C . LEU A 1 289 ? 0.874 -3.859 -27.211 1.00 98.38 289 LEU A C 1
ATOM 2142 O O . LEU A 1 289 ? 1.628 -3.386 -28.058 1.00 98.38 289 LEU A O 1
ATOM 2146 N N . ASP A 1 290 ? -0.450 -3.751 -27.307 1.00 97.88 290 ASP A N 1
ATOM 2147 C CA . ASP A 1 290 ? -1.133 -3.037 -28.388 1.00 97.88 290 ASP A CA 1
ATOM 2148 C C . ASP A 1 290 ? -0.742 -1.555 -28.455 1.00 97.88 290 ASP A C 1
ATOM 2150 O O . ASP A 1 290 ? -0.584 -0.991 -29.541 1.00 97.88 290 ASP A O 1
ATOM 2154 N N . ALA A 1 291 ? -0.615 -0.897 -27.300 1.00 97.81 291 ALA A N 1
ATOM 2155 C CA . ALA A 1 291 ? -0.188 0.497 -27.213 1.00 97.81 291 ALA A CA 1
ATOM 2156 C C . ALA A 1 291 ? 1.305 0.663 -27.544 1.00 97.81 291 ALA A C 1
ATOM 2158 O O . ALA A 1 291 ? 1.688 1.632 -28.207 1.00 97.81 291 ALA A O 1
ATOM 2159 N N . LEU A 1 292 ? 2.143 -0.302 -27.152 1.00 98.06 292 LEU A N 1
ATOM 2160 C CA . LEU A 1 292 ? 3.555 -0.360 -27.543 1.00 98.06 292 LEU A CA 1
ATOM 2161 C C . LEU A 1 292 ? 3.737 -0.629 -29.047 1.00 98.06 292 LEU A C 1
ATOM 2163 O O . LEU A 1 292 ? 4.632 -0.060 -29.668 1.00 98.06 292 LEU A O 1
ATOM 2167 N N . GLY A 1 293 ? 2.859 -1.420 -29.665 1.00 97.25 293 GLY A N 1
ATOM 2168 C CA . GLY A 1 293 ? 2.857 -1.657 -31.112 1.00 97.25 293 GLY A CA 1
ATOM 2169 C C . GLY A 1 293 ? 2.463 -0.430 -31.944 1.00 97.25 293 GLY A C 1
ATOM 2170 O O . GLY A 1 293 ? 2.749 -0.378 -33.138 1.00 97.25 293 GLY A O 1
ATOM 2171 N N . LYS A 1 294 ? 1.830 0.574 -31.322 1.00 97.31 294 LYS A N 1
ATOM 2172 C CA . LYS A 1 294 ? 1.359 1.817 -31.963 1.00 97.31 294 LYS A CA 1
ATOM 2173 C C . LYS A 1 294 ? 2.283 3.014 -31.709 1.00 97.31 294 LYS A C 1
ATOM 2175 O O . LYS A 1 294 ? 1.879 4.150 -31.958 1.00 97.31 294 LYS A O 1
ATOM 2180 N N . GLN A 1 295 ? 3.491 2.787 -31.192 1.00 98.19 295 GLN A N 1
ATOM 2181 C CA . GLN A 1 295 ? 4.422 3.876 -30.911 1.00 98.19 295 GLN A CA 1
ATOM 2182 C C . GLN A 1 295 ? 4.914 4.549 -32.201 1.00 98.19 295 GLN A C 1
ATOM 2184 O O . GLN A 1 295 ? 5.222 3.876 -33.184 1.00 98.19 295 GLN A O 1
ATOM 2189 N N . THR A 1 296 ? 5.049 5.876 -32.183 1.00 97.38 296 THR A N 1
ATOM 2190 C CA . THR A 1 296 ? 5.660 6.671 -33.264 1.00 97.38 296 THR A CA 1
ATOM 2191 C C . THR A 1 296 ? 7.119 6.276 -33.484 1.00 97.38 296 THR A C 1
ATOM 2193 O O . THR A 1 296 ? 7.586 6.209 -34.620 1.00 97.38 296 THR A O 1
ATOM 2196 N N . ARG A 1 297 ? 7.807 5.934 -32.390 1.00 96.25 297 ARG A N 1
ATOM 2197 C CA . ARG A 1 297 ? 9.084 5.223 -32.354 1.00 96.25 297 ARG A CA 1
ATOM 2198 C C . ARG A 1 297 ? 8.826 3.808 -31.797 1.00 96.25 297 ARG A C 1
ATOM 2200 O O . ARG A 1 297 ? 8.594 3.686 -30.599 1.00 96.25 297 ARG A O 1
ATOM 2207 N N . PRO A 1 298 ? 8.957 2.725 -32.583 1.00 97.19 298 PRO A N 1
ATOM 2208 C CA . PRO A 1 298 ? 8.886 1.357 -32.057 1.00 97.19 298 PRO A CA 1
ATOM 2209 C C . PRO A 1 298 ? 10.038 1.020 -31.097 1.00 97.19 298 PRO A C 1
ATOM 2211 O O . PRO A 1 298 ? 11.194 1.305 -31.398 1.00 97.19 298 PRO A O 1
ATOM 2214 N N . ALA A 1 299 ? 9.763 0.363 -29.969 1.00 97.44 299 ALA A N 1
ATOM 2215 C CA . ALA A 1 299 ? 10.836 -0.194 -29.140 1.00 97.44 299 ALA A CA 1
ATOM 2216 C C . ALA A 1 299 ? 11.683 -1.196 -29.950 1.00 97.44 299 ALA A C 1
ATOM 2218 O O . ALA A 1 299 ? 11.138 -1.972 -30.735 1.00 97.44 299 ALA A O 1
ATOM 2219 N N . ASP A 1 300 ? 13.004 -1.196 -29.754 1.00 97.94 300 ASP A N 1
ATOM 2220 C CA . ASP A 1 300 ? 13.905 -2.132 -30.443 1.00 97.94 300 ASP A CA 1
ATOM 2221 C C . ASP A 1 300 ? 13.722 -3.566 -29.937 1.00 97.94 300 ASP A C 1
ATOM 2223 O O . ASP A 1 300 ? 13.959 -4.535 -30.658 1.00 97.94 300 ASP A O 1
ATOM 2227 N N . GLU A 1 301 ? 13.304 -3.699 -28.680 1.00 97.56 301 GLU A N 1
ATOM 2228 C CA . GLU A 1 301 ? 13.001 -4.967 -28.037 1.00 97.56 301 GLU A CA 1
ATOM 2229 C C . GLU A 1 301 ? 11.872 -4.764 -27.021 1.00 97.56 301 GLU A C 1
ATOM 2231 O O . GLU A 1 301 ? 11.870 -3.794 -26.262 1.00 97.56 301 GLU A O 1
ATOM 2236 N N . ILE A 1 302 ? 10.930 -5.705 -26.965 1.00 98.69 302 ILE A N 1
ATOM 2237 C CA . ILE A 1 302 ? 9.952 -5.799 -25.880 1.00 98.69 302 ILE A CA 1
ATOM 2238 C C . ILE A 1 302 ? 10.194 -7.120 -25.158 1.00 98.69 302 ILE A C 1
ATOM 2240 O O . ILE A 1 302 ? 10.140 -8.190 -25.768 1.00 98.69 302 ILE A O 1
ATOM 2244 N N . VAL A 1 303 ? 10.466 -7.039 -23.858 1.00 98.75 303 VAL A N 1
ATOM 2245 C CA . VAL A 1 303 ? 10.708 -8.182 -22.980 1.00 98.75 303 VAL A CA 1
ATOM 2246 C C . VAL A 1 303 ? 9.562 -8.282 -21.984 1.00 98.75 303 VAL A C 1
ATOM 2248 O O . VAL A 1 303 ? 9.426 -7.446 -21.094 1.00 98.75 303 VAL A O 1
ATOM 2251 N N . VAL A 1 304 ? 8.745 -9.322 -22.099 1.00 98.69 304 VAL A N 1
ATOM 2252 C CA . VAL A 1 304 ? 7.723 -9.635 -21.096 1.00 98.69 304 VAL A CA 1
ATOM 2253 C C . VAL A 1 304 ? 8.302 -10.649 -20.125 1.00 98.69 304 VAL A C 1
ATOM 2255 O O . VAL A 1 304 ? 8.760 -11.717 -20.535 1.00 98.69 304 VAL A O 1
ATOM 2258 N N . VAL A 1 305 ? 8.280 -10.330 -18.834 1.00 98.38 305 VAL A N 1
ATOM 2259 C CA . VAL A 1 305 ? 8.778 -11.242 -17.802 1.00 98.38 305 VAL A CA 1
ATOM 2260 C C . VAL A 1 305 ? 7.600 -11.958 -17.165 1.00 98.38 305 VAL A C 1
ATOM 2262 O O . VAL A 1 305 ? 6.843 -11.355 -16.407 1.00 98.38 305 VAL A O 1
ATOM 2265 N N . ASP A 1 306 ? 7.443 -13.239 -17.482 1.00 97.69 306 ASP A N 1
ATOM 2266 C CA . ASP A 1 306 ? 6.434 -14.093 -16.872 1.00 97.69 306 ASP A CA 1
ATOM 2267 C C . ASP A 1 306 ? 6.855 -14.486 -15.457 1.00 97.69 306 ASP A C 1
ATOM 2269 O O . ASP A 1 306 ? 7.841 -15.199 -15.252 1.00 97.69 306 ASP A O 1
ATOM 2273 N N . ASN A 1 307 ? 6.078 -14.050 -14.470 1.00 94.81 307 ASN A N 1
ATOM 2274 C CA . ASN A 1 307 ? 6.353 -14.287 -13.062 1.00 94.81 307 ASN A CA 1
ATOM 2275 C C . ASN A 1 307 ? 5.484 -15.412 -12.479 1.00 94.81 307 ASN A C 1
ATOM 2277 O O . ASN A 1 307 ? 4.897 -15.278 -11.401 1.00 94.81 307 ASN A O 1
ATOM 2281 N N . ARG A 1 308 ? 5.433 -16.541 -13.202 1.00 93.69 308 ARG A N 1
ATOM 2282 C CA . ARG A 1 308 ? 4.632 -17.751 -12.923 1.00 93.69 308 ARG A CA 1
ATOM 2283 C C . ARG A 1 308 ? 3.138 -17.579 -13.172 1.00 93.69 308 ARG A C 1
ATOM 2285 O O . ARG A 1 308 ? 2.322 -17.955 -12.323 1.00 93.69 308 ARG A O 1
ATOM 2292 N N . SER A 1 309 ? 2.782 -17.019 -14.320 1.00 94.19 309 SER A N 1
ATOM 2293 C CA . SER A 1 309 ? 1.382 -16.904 -14.715 1.00 94.19 309 SER A CA 1
ATOM 2294 C C . SER A 1 309 ? 0.757 -18.283 -14.946 1.00 94.19 309 SER A C 1
ATOM 2296 O O . SER A 1 309 ? 1.407 -19.237 -15.367 1.00 94.19 309 SER A O 1
ATOM 2298 N N . THR A 1 310 ? -0.527 -18.385 -14.633 1.00 95.12 310 THR A N 1
ATOM 2299 C CA . THR A 1 310 ? -1.371 -19.573 -14.807 1.00 95.12 310 THR A CA 1
ATOM 2300 C C . THR A 1 310 ? -2.503 -19.333 -15.804 1.00 95.12 310 THR A C 1
ATOM 2302 O O . THR A 1 310 ? -3.287 -20.240 -16.064 1.00 95.12 310 THR A O 1
ATOM 2305 N N . ASP A 1 311 ? -2.642 -18.104 -16.299 1.00 95.88 311 ASP A N 1
ATOM 2306 C CA . ASP A 1 311 ? -3.592 -17.712 -17.337 1.00 95.88 311 ASP A CA 1
ATOM 2307 C C . ASP A 1 311 ? -2.891 -17.582 -18.706 1.00 95.88 311 ASP A C 1
ATOM 2309 O O . ASP A 1 311 ? -1.748 -18.002 -18.885 1.00 95.88 311 ASP A O 1
ATOM 2313 N N . ALA A 1 312 ? -3.565 -16.965 -19.679 1.00 96.69 312 ALA A N 1
ATOM 2314 C CA . ALA A 1 312 ? -3.056 -16.782 -21.038 1.00 96.69 312 ALA A CA 1
ATOM 2315 C C . ALA A 1 312 ? -1.950 -15.707 -21.181 1.00 96.69 312 ALA A C 1
ATOM 2317 O O . ALA A 1 312 ? -1.597 -15.359 -22.305 1.00 96.69 312 ALA A O 1
ATOM 2318 N N . THR A 1 313 ? -1.393 -15.162 -20.087 1.00 97.06 313 THR A N 1
ATOM 2319 C CA . THR A 1 313 ? -0.418 -14.046 -20.124 1.00 97.06 313 THR A CA 1
ATOM 2320 C C . THR A 1 313 ? 0.769 -14.336 -21.049 1.00 97.06 313 THR A C 1
ATOM 2322 O O . THR A 1 313 ? 1.160 -13.490 -21.852 1.00 97.06 313 THR A O 1
ATOM 2325 N N . VAL A 1 314 ? 1.329 -15.547 -20.978 1.00 97.31 314 VAL A N 1
ATOM 2326 C CA . VAL A 1 314 ? 2.481 -15.947 -21.803 1.00 97.31 314 VAL A CA 1
ATOM 2327 C C . VAL A 1 314 ? 2.114 -16.044 -23.285 1.00 97.31 314 VAL A C 1
ATOM 2329 O O . VAL A 1 314 ? 2.909 -15.657 -24.144 1.00 97.31 314 VAL A O 1
ATOM 2332 N N . ASP A 1 315 ? 0.921 -16.547 -23.594 1.00 97.75 315 ASP A N 1
ATOM 2333 C CA . ASP A 1 315 ? 0.462 -16.705 -24.974 1.00 97.75 315 ASP A CA 1
ATOM 2334 C C . ASP A 1 315 ? 0.182 -15.344 -25.617 1.00 97.75 315 ASP A C 1
ATOM 2336 O O . ASP A 1 315 ? 0.607 -15.111 -26.747 1.00 97.75 315 ASP A O 1
ATOM 2340 N N . VAL A 1 316 ? -0.422 -14.416 -24.865 1.00 98.00 316 VAL A N 1
ATOM 2341 C CA . VAL A 1 316 ? -0.607 -13.013 -25.275 1.00 98.00 316 VAL A CA 1
ATOM 2342 C C . VAL A 1 316 ? 0.737 -12.355 -25.593 1.00 98.00 316 VAL A C 1
ATOM 2344 O O . VAL A 1 316 ? 0.896 -11.756 -26.657 1.00 98.00 316 VAL A O 1
ATOM 2347 N N . ALA A 1 317 ? 1.736 -12.515 -24.719 1.00 97.69 317 ALA A N 1
ATOM 2348 C CA . ALA A 1 317 ? 3.068 -11.953 -24.937 1.00 97.69 317 ALA A CA 1
ATOM 2349 C C . ALA A 1 317 ? 3.719 -12.472 -26.230 1.00 97.69 317 ALA A C 1
ATOM 2351 O O . ALA A 1 317 ? 4.248 -11.694 -27.026 1.00 97.69 317 ALA A O 1
ATOM 2352 N N . ARG A 1 318 ? 3.652 -13.790 -26.464 1.00 97.56 318 ARG A N 1
ATOM 2353 C CA . ARG A 1 318 ? 4.207 -14.425 -27.669 1.00 97.56 318 ARG A CA 1
ATOM 2354 C C . ARG A 1 318 ? 3.470 -14.001 -28.934 1.00 97.56 318 ARG A C 1
ATOM 2356 O O . ARG A 1 318 ? 4.120 -13.744 -29.943 1.00 97.56 318 ARG A O 1
ATOM 2363 N N . ALA A 1 319 ? 2.141 -13.917 -28.883 1.00 97.25 319 ALA A N 1
ATOM 2364 C CA . ALA A 1 319 ? 1.320 -13.501 -30.017 1.00 97.25 319 ALA A CA 1
ATOM 2365 C C . ALA A 1 319 ? 1.631 -12.062 -30.461 1.00 97.25 319 ALA A C 1
ATOM 2367 O O . ALA A 1 319 ? 1.642 -11.781 -31.657 1.00 97.25 319 ALA A O 1
ATOM 2368 N N . ALA A 1 320 ? 1.966 -11.181 -29.516 1.00 96.69 320 ALA A N 1
ATOM 2369 C CA . ALA A 1 320 ? 2.405 -9.813 -29.788 1.00 96.69 320 ALA A CA 1
ATOM 2370 C C . ALA A 1 320 ? 3.871 -9.700 -30.263 1.00 96.69 320 ALA A C 1
ATOM 2372 O O . ALA A 1 320 ? 4.358 -8.597 -30.500 1.00 96.69 320 ALA A O 1
ATOM 2373 N N . GLY A 1 321 ? 4.602 -10.817 -30.377 1.00 96.56 321 GLY A N 1
ATOM 2374 C CA . GLY A 1 321 ? 6.009 -10.835 -30.786 1.00 96.56 321 GLY A CA 1
ATOM 2375 C C . GLY A 1 321 ? 7.001 -10.425 -29.692 1.00 96.56 321 GLY A C 1
ATOM 2376 O O . GLY A 1 321 ? 8.173 -10.201 -29.994 1.00 96.56 321 GLY A O 1
ATOM 2377 N N . ALA A 1 322 ? 6.570 -10.336 -28.429 1.00 97.69 322 ALA A N 1
ATOM 2378 C CA . ALA A 1 322 ? 7.462 -10.012 -27.322 1.00 97.69 322 ALA A CA 1
ATOM 2379 C C . ALA A 1 322 ? 8.351 -11.207 -26.944 1.00 97.69 322 ALA A C 1
ATOM 2381 O O . ALA A 1 322 ? 7.941 -12.373 -26.975 1.00 97.69 322 ALA A O 1
ATOM 2382 N N . ARG A 1 323 ? 9.582 -10.915 -26.517 1.00 98.31 323 ARG A N 1
ATOM 2383 C CA . ARG A 1 323 ? 10.482 -11.917 -25.945 1.00 98.31 323 ARG A CA 1
ATOM 2384 C C . ARG A 1 323 ? 10.025 -12.241 -24.527 1.00 98.31 323 ARG A C 1
ATOM 2386 O O . ARG A 1 323 ? 9.996 -11.361 -23.673 1.00 98.31 323 ARG A O 1
ATOM 2393 N N . VAL A 1 324 ? 9.713 -13.507 -24.263 1.00 98.31 324 VAL A N 1
ATOM 2394 C CA . VAL A 1 324 ? 9.295 -13.948 -22.926 1.00 98.31 324 VAL A CA 1
ATOM 2395 C C . VAL A 1 324 ? 10.496 -14.438 -22.121 1.00 98.31 324 VAL A C 1
ATOM 2397 O O . VAL A 1 324 ? 11.234 -15.315 -22.572 1.00 98.31 324 VAL A O 1
ATOM 2400 N N . VAL A 1 325 ? 10.664 -13.894 -20.919 1.00 98.12 325 VAL A N 1
ATOM 2401 C CA . VAL A 1 325 ? 11.629 -14.352 -19.910 1.00 98.12 325 VAL A CA 1
ATOM 2402 C C . VAL A 1 325 ? 10.846 -14.915 -18.733 1.00 98.12 325 VAL A C 1
ATOM 2404 O O . VAL A 1 325 ? 9.919 -14.275 -18.254 1.00 98.12 325 VAL A O 1
ATOM 2407 N N . SER A 1 326 ? 11.192 -16.109 -18.264 1.00 96.31 326 SER A N 1
ATOM 2408 C CA . SER A 1 326 ? 10.536 -16.709 -17.098 1.00 96.31 326 SER A CA 1
ATOM 2409 C C . SER A 1 326 ? 11.308 -16.384 -15.824 1.00 96.31 326 SER A C 1
ATOM 2411 O O . SER A 1 326 ? 12.508 -16.638 -15.758 1.00 96.31 326 SER A O 1
ATOM 2413 N N . GLU A 1 327 ? 10.610 -15.886 -14.804 1.00 95.12 327 GLU A N 1
ATOM 2414 C CA . GLU A 1 327 ? 11.150 -15.687 -13.459 1.00 95.12 327 GLU A CA 1
ATOM 2415 C C . GLU A 1 327 ? 10.449 -16.625 -12.466 1.00 95.12 327 GLU A C 1
ATOM 2417 O O . GLU A 1 327 ? 9.226 -16.616 -12.306 1.00 95.12 327 GLU A O 1
ATOM 2422 N N . SER A 1 328 ? 11.249 -17.447 -11.792 1.00 88.56 328 SER A N 1
ATOM 2423 C CA . SER A 1 328 ? 10.793 -18.479 -10.859 1.00 88.56 328 SER A CA 1
ATOM 2424 C C . SER A 1 328 ? 10.427 -17.934 -9.472 1.00 88.56 328 SER A C 1
ATOM 2426 O O . SER A 1 328 ? 9.576 -18.507 -8.779 1.00 88.56 328 SER A O 1
ATOM 2428 N N . LEU A 1 329 ? 11.039 -16.825 -9.059 1.00 87.00 329 LEU A N 1
ATOM 2429 C CA . LEU A 1 329 ? 10.796 -16.175 -7.783 1.00 87.00 329 LEU A CA 1
ATOM 2430 C C . LEU A 1 329 ? 9.661 -15.163 -7.938 1.00 87.00 329 LEU A C 1
ATOM 2432 O O . LEU A 1 329 ? 9.765 -14.161 -8.640 1.00 87.00 329 LEU A O 1
ATOM 2436 N N . ARG A 1 330 ? 8.533 -15.440 -7.285 1.00 87.62 330 ARG A N 1
ATOM 2437 C CA . ARG A 1 330 ? 7.340 -14.597 -7.390 1.00 87.62 330 ARG A CA 1
ATOM 2438 C C . ARG A 1 330 ? 7.561 -13.253 -6.694 1.00 87.62 330 ARG A C 1
ATOM 2440 O O . ARG A 1 330 ? 7.891 -13.230 -5.514 1.00 87.62 330 ARG A O 1
ATOM 2447 N N . GLY A 1 331 ? 7.312 -12.158 -7.401 1.00 89.81 331 GLY A N 1
ATOM 2448 C CA . GLY A 1 331 ? 7.513 -10.789 -6.941 1.00 89.81 331 GLY A CA 1
ATOM 2449 C C . GLY A 1 331 ? 7.952 -9.871 -8.083 1.00 89.81 331 GLY A C 1
ATOM 2450 O O . GLY A 1 331 ? 8.699 -10.276 -8.971 1.00 89.81 331 GLY A O 1
ATOM 2451 N N . ILE A 1 332 ? 7.510 -8.613 -8.031 1.00 92.06 332 ILE A N 1
ATOM 2452 C CA . ILE A 1 332 ? 7.888 -7.587 -9.013 1.00 92.06 332 ILE A CA 1
ATOM 2453 C C . ILE A 1 332 ? 9.412 -7.347 -9.046 1.00 92.06 332 ILE A C 1
ATOM 2455 O O . ILE A 1 332 ? 9.940 -7.317 -10.153 1.00 92.06 332 ILE A O 1
ATOM 2459 N N . PRO A 1 333 ? 10.142 -7.245 -7.912 1.00 93.81 333 PRO A N 1
ATOM 2460 C CA . PRO A 1 333 ? 11.578 -6.934 -7.933 1.00 93.81 333 PRO A CA 1
ATOM 2461 C C . PRO A 1 333 ? 12.413 -7.946 -8.724 1.00 93.81 333 PRO A C 1
ATOM 2463 O O . PRO A 1 333 ? 13.218 -7.571 -9.576 1.00 93.81 333 PRO A O 1
ATOM 2466 N N . GLY A 1 334 ? 12.180 -9.243 -8.493 1.00 94.88 334 GLY A N 1
ATOM 2467 C CA . GLY A 1 334 ? 12.849 -10.312 -9.235 1.00 94.88 334 GLY A CA 1
ATOM 2468 C C . GLY A 1 334 ? 12.511 -10.266 -10.722 1.00 94.88 334 GLY A C 1
ATOM 2469 O O . GLY A 1 334 ? 13.411 -10.320 -11.558 1.00 94.88 334 GLY A O 1
ATOM 2470 N N . ALA A 1 335 ? 11.232 -10.071 -11.056 1.00 96.31 335 ALA A N 1
ATOM 2471 C CA . ALA A 1 335 ? 10.778 -10.002 -12.440 1.00 96.31 335 ALA A CA 1
ATOM 2472 C C . ALA A 1 335 ? 11.347 -8.783 -13.192 1.00 96.31 335 ALA A C 1
ATOM 2474 O O . ALA A 1 335 ? 11.887 -8.945 -14.286 1.00 96.31 335 ALA A O 1
ATOM 2475 N N . THR A 1 336 ? 11.301 -7.578 -12.609 1.00 96.81 336 THR A N 1
ATOM 2476 C CA . THR A 1 336 ? 11.932 -6.376 -13.182 1.00 96.81 336 THR A CA 1
ATOM 2477 C C . THR A 1 336 ? 13.421 -6.626 -13.422 1.00 96.81 336 THR A C 1
ATOM 2479 O O . THR A 1 336 ? 13.922 -6.399 -14.524 1.00 96.81 336 THR A O 1
ATOM 2482 N N . ALA A 1 337 ? 14.126 -7.157 -12.420 1.00 97.12 337 ALA A N 1
ATOM 2483 C CA . ALA A 1 337 ? 15.562 -7.376 -12.504 1.00 97.12 337 ALA A CA 1
ATOM 2484 C C . ALA A 1 337 ? 15.954 -8.444 -13.539 1.00 97.12 337 ALA A C 1
ATOM 2486 O O . ALA A 1 337 ? 16.936 -8.267 -14.258 1.00 97.12 337 ALA A O 1
ATOM 2487 N N . ALA A 1 338 ? 15.191 -9.534 -13.650 1.00 97.56 338 ALA A N 1
ATOM 2488 C CA . ALA A 1 338 ? 15.393 -10.560 -14.673 1.00 97.56 338 ALA A CA 1
ATOM 2489 C C . ALA A 1 338 ? 15.183 -10.001 -16.088 1.00 97.56 338 ALA A C 1
ATOM 2491 O O . ALA A 1 338 ? 15.961 -10.295 -16.995 1.00 97.56 338 ALA A O 1
ATOM 2492 N N . GLY A 1 339 ? 14.169 -9.151 -16.270 1.00 97.81 339 GLY A N 1
ATOM 2493 C CA . GLY A 1 339 ? 13.926 -8.475 -17.540 1.00 97.81 339 GLY A CA 1
ATOM 2494 C C . GLY A 1 339 ? 15.040 -7.502 -17.914 1.00 97.81 339 GLY A C 1
ATOM 2495 O O . GLY A 1 339 ? 15.544 -7.558 -19.033 1.00 97.81 339 GLY A O 1
ATOM 2496 N N . PHE A 1 340 ? 15.480 -6.659 -16.975 1.00 98.25 340 PHE A N 1
ATOM 2497 C CA . PHE A 1 340 ? 16.610 -5.752 -17.195 1.00 98.25 340 PHE A CA 1
ATOM 2498 C C . PHE A 1 340 ? 17.927 -6.483 -17.466 1.00 98.25 340 PHE A C 1
ATOM 2500 O O . PHE A 1 340 ? 18.729 -6.011 -18.267 1.00 98.25 340 PHE A O 1
ATOM 2507 N N . ASP A 1 341 ? 18.150 -7.643 -16.848 1.00 97.88 341 ASP A N 1
ATOM 2508 C CA . ASP A 1 341 ? 19.324 -8.476 -17.118 1.00 97.88 341 ASP A CA 1
ATOM 2509 C C . ASP A 1 341 ? 19.292 -9.137 -18.502 1.00 97.88 341 ASP A C 1
ATOM 2511 O O . ASP A 1 341 ? 20.348 -9.372 -19.091 1.00 97.88 341 ASP A O 1
ATOM 2515 N N . ALA A 1 342 ? 18.103 -9.457 -19.014 1.00 97.69 342 ALA A N 1
ATOM 2516 C CA . ALA A 1 342 ? 17.925 -10.115 -20.306 1.00 97.69 342 ALA A CA 1
ATOM 2517 C C . ALA A 1 342 ? 17.873 -9.143 -21.497 1.00 97.69 342 ALA A C 1
ATOM 2519 O O . ALA A 1 342 ? 18.097 -9.572 -22.637 1.00 97.69 342 ALA A O 1
ATOM 2520 N N . ALA A 1 343 ? 17.547 -7.877 -21.235 1.00 98.06 343 ALA A N 1
ATOM 2521 C CA . ALA A 1 343 ? 17.382 -6.826 -22.226 1.00 98.06 343 ALA A CA 1
ATOM 2522 C C . ALA A 1 343 ? 18.705 -6.432 -22.907 1.00 98.06 343 ALA A C 1
ATOM 2524 O O . ALA A 1 343 ? 19.775 -6.425 -22.295 1.00 98.06 343 ALA A O 1
ATOM 2525 N N . LEU A 1 344 ? 18.622 -6.092 -24.194 1.00 97.12 344 LEU A N 1
ATOM 2526 C CA . LEU A 1 344 ? 19.772 -5.829 -25.067 1.00 97.12 344 LEU A CA 1
ATOM 2527 C C . LEU A 1 344 ? 19.989 -4.340 -25.386 1.00 97.12 344 LEU A C 1
ATOM 2529 O O . LEU A 1 344 ? 20.973 -3.995 -26.045 1.00 97.12 344 LEU A O 1
ATOM 2533 N N . GLY A 1 345 ? 19.068 -3.473 -24.966 1.00 97.31 345 GLY A N 1
ATOM 2534 C CA . GLY A 1 345 ? 19.092 -2.039 -25.225 1.00 97.31 345 GLY A CA 1
ATOM 2535 C C . GLY A 1 345 ? 20.147 -1.277 -24.423 1.00 97.31 345 GLY A C 1
ATOM 2536 O O . GLY A 1 345 ? 20.608 -1.708 -23.365 1.00 97.31 345 GLY A O 1
ATOM 2537 N N . ASP A 1 346 ? 20.496 -0.093 -24.918 1.00 98.00 346 ASP A N 1
ATOM 2538 C CA . ASP A 1 346 ? 21.310 0.892 -24.203 1.00 98.00 346 ASP A CA 1
ATOM 2539 C C . ASP A 1 346 ? 20.499 1.584 -23.096 1.00 98.00 346 ASP A C 1
ATOM 2541 O O . ASP A 1 346 ? 21.046 1.979 -22.059 1.00 98.00 346 ASP A O 1
ATOM 2545 N N . VAL A 1 347 ? 19.186 1.709 -23.319 1.00 98.50 347 VAL A N 1
ATOM 2546 C CA . VAL A 1 347 ? 18.192 2.219 -22.372 1.00 98.50 347 VAL A CA 1
ATOM 2547 C C . VAL A 1 347 ? 17.136 1.143 -22.127 1.00 98.50 347 VAL A C 1
ATOM 2549 O O . VAL A 1 347 ? 16.620 0.523 -23.055 1.00 98.50 347 VAL A O 1
ATOM 2552 N N . LEU A 1 348 ? 16.823 0.934 -20.854 1.00 98.62 348 LEU A N 1
ATOM 2553 C CA . LEU A 1 348 ? 15.891 -0.060 -20.346 1.00 98.62 348 LEU A CA 1
ATOM 2554 C C . LEU A 1 348 ? 14.654 0.667 -19.816 1.00 98.62 348 LEU A C 1
ATOM 2556 O O . LEU A 1 348 ? 14.678 1.237 -18.726 1.00 98.62 348 LEU A O 1
ATOM 2560 N N . GLY A 1 349 ? 13.587 0.685 -20.607 1.00 98.12 349 GLY A N 1
ATOM 2561 C CA . GLY A 1 349 ? 12.271 1.153 -20.188 1.00 98.12 349 GLY A CA 1
ATOM 2562 C C . GLY A 1 349 ? 11.551 0.092 -19.362 1.00 98.12 349 GLY A C 1
ATOM 2563 O O . GLY A 1 349 ? 11.692 -1.098 -19.635 1.00 98.12 349 GLY A O 1
ATOM 2564 N N . ARG A 1 350 ? 10.753 0.501 -18.378 1.00 98.12 350 ARG A N 1
ATOM 2565 C CA . ARG A 1 350 ? 9.902 -0.395 -17.593 1.00 98.12 350 ARG A CA 1
ATOM 2566 C C . ARG A 1 350 ? 8.492 0.165 -17.498 1.00 98.12 350 ARG A C 1
ATOM 2568 O O . ARG A 1 350 ? 8.291 1.312 -17.100 1.00 98.12 350 ARG A O 1
ATOM 2575 N N . LEU A 1 351 ? 7.531 -0.681 -17.852 1.00 97.88 351 LEU A N 1
ATOM 2576 C CA . LEU A 1 351 ? 6.093 -0.441 -17.752 1.00 97.88 351 LEU A CA 1
ATOM 2577 C C . LEU A 1 351 ? 5.454 -1.627 -17.020 1.00 97.88 351 LEU A C 1
ATOM 2579 O O . LEU A 1 351 ? 5.988 -2.733 -17.056 1.00 97.88 351 LEU A O 1
ATOM 2583 N N . ASP A 1 352 ? 4.322 -1.416 -16.351 1.00 96.44 352 ASP A N 1
ATOM 2584 C CA . ASP A 1 352 ? 3.523 -2.539 -15.849 1.00 96.44 352 ASP A CA 1
ATOM 2585 C C . ASP A 1 352 ? 2.579 -3.048 -16.941 1.00 96.44 352 ASP A C 1
ATOM 2587 O O . ASP A 1 352 ? 2.202 -2.303 -17.848 1.00 96.44 352 ASP A O 1
ATOM 2591 N N . ALA A 1 353 ? 2.128 -4.298 -16.808 1.00 96.06 353 ALA A N 1
ATOM 2592 C CA . ALA A 1 353 ? 1.120 -4.876 -17.696 1.00 96.06 353 ALA A CA 1
ATOM 2593 C C . ALA A 1 353 ? -0.185 -4.058 -17.743 1.00 96.06 353 ALA A C 1
ATOM 2595 O O . ALA A 1 353 ? -0.922 -4.146 -18.714 1.00 96.06 353 ALA A O 1
ATOM 2596 N N . ASP A 1 354 ? -0.485 -3.254 -16.719 1.00 94.75 354 ASP A N 1
ATOM 2597 C CA . ASP A 1 354 ? -1.650 -2.368 -16.665 1.00 94.75 354 ASP A CA 1
ATOM 2598 C C . ASP A 1 354 ? -1.372 -0.909 -17.065 1.00 94.75 354 ASP A C 1
ATOM 2600 O O . ASP A 1 354 ? -2.240 -0.048 -16.867 1.00 94.75 354 ASP A O 1
ATOM 2604 N N . THR A 1 355 ? -0.206 -0.622 -17.649 1.00 96.56 355 THR A N 1
ATOM 2605 C CA . THR A 1 355 ? 0.112 0.682 -18.239 1.00 96.56 355 THR A CA 1
ATOM 2606 C C . THR A 1 355 ? -0.301 0.741 -19.712 1.00 96.56 355 THR A C 1
ATOM 2608 O O . THR A 1 355 ? -0.008 -0.166 -20.485 1.00 96.56 355 THR A O 1
ATOM 2611 N N . ILE A 1 356 ? -0.918 1.848 -20.131 1.00 96.94 356 ILE A N 1
ATOM 2612 C CA . ILE A 1 356 ? -1.241 2.135 -21.538 1.00 96.94 356 ILE A CA 1
ATOM 2613 C C . ILE A 1 356 ? -0.400 3.345 -21.971 1.00 96.94 356 ILE A C 1
ATOM 2615 O O . ILE A 1 356 ? -0.862 4.476 -21.810 1.00 96.94 356 ILE A O 1
ATOM 2619 N N . PRO A 1 357 ? 0.843 3.160 -22.453 1.00 97.06 357 PRO A N 1
ATOM 2620 C CA . PRO A 1 357 ? 1.714 4.281 -22.801 1.00 97.06 357 PRO A CA 1
ATOM 2621 C C . PRO A 1 357 ? 1.133 5.111 -23.966 1.00 97.06 357 PRO A C 1
ATOM 2623 O O . PRO A 1 357 ? 0.615 4.533 -24.927 1.00 97.06 357 PRO A O 1
ATOM 2626 N N . PRO A 1 358 ? 1.229 6.456 -23.933 1.00 97.06 358 PRO A N 1
ATOM 2627 C CA . PRO A 1 358 ? 0.939 7.298 -25.095 1.00 97.06 358 PRO A CA 1
ATOM 2628 C C . PRO A 1 358 ? 1.792 6.907 -26.305 1.00 97.06 358 PRO A C 1
ATOM 2630 O O . PRO A 1 358 ? 2.897 6.398 -26.136 1.00 97.06 358 PRO A O 1
ATOM 2633 N N . ALA A 1 359 ? 1.307 7.173 -27.523 1.00 97.62 359 ALA A N 1
ATOM 2634 C CA . ALA A 1 359 ? 1.973 6.764 -28.766 1.00 97.62 359 ALA A CA 1
ATOM 2635 C C . ALA A 1 359 ? 3.395 7.334 -28.938 1.00 97.62 359 ALA A C 1
ATOM 2637 O O . ALA A 1 359 ? 4.173 6.795 -29.710 1.00 97.62 359 ALA A O 1
ATOM 2638 N N . ASP A 1 360 ? 3.749 8.404 -28.232 1.00 97.62 360 ASP A N 1
ATOM 2639 C CA . ASP A 1 360 ? 5.058 9.053 -28.293 1.00 97.62 360 ASP A CA 1
ATOM 2640 C C . ASP A 1 360 ? 5.959 8.728 -27.086 1.00 97.62 360 ASP A C 1
ATOM 2642 O O . ASP A 1 360 ? 6.996 9.365 -26.904 1.00 97.62 360 ASP A O 1
ATOM 2646 N N . TRP A 1 361 ? 5.607 7.751 -26.242 1.00 98.25 361 TRP A N 1
ATOM 2647 C CA . TRP A 1 361 ? 6.360 7.450 -25.019 1.00 98.25 361 TRP A CA 1
ATOM 2648 C C . TRP A 1 361 ? 7.807 7.017 -25.304 1.00 98.25 361 TRP A C 1
ATOM 2650 O O . TRP A 1 361 ? 8.736 7.600 -24.743 1.00 98.25 361 TRP A O 1
ATOM 2660 N N . VAL A 1 362 ? 8.026 6.055 -26.210 1.00 98.19 362 VAL A N 1
ATOM 2661 C CA . VAL A 1 362 ? 9.384 5.587 -26.561 1.00 98.19 362 VAL A CA 1
ATOM 2662 C C . VAL A 1 362 ? 10.198 6.708 -27.214 1.00 98.19 362 VAL A C 1
ATOM 2664 O O . VAL A 1 362 ? 11.372 6.878 -26.896 1.00 98.19 362 VAL A O 1
ATOM 2667 N N . GLU A 1 363 ? 9.569 7.516 -28.074 1.00 97.38 363 GLU A N 1
ATOM 2668 C CA . GLU A 1 363 ? 10.195 8.683 -28.712 1.00 97.38 363 GLU A CA 1
ATOM 2669 C C . GLU A 1 363 ? 10.656 9.710 -27.666 1.00 97.38 363 GLU A C 1
ATOM 2671 O O . GLU A 1 363 ? 11.768 10.236 -27.737 1.00 97.38 363 GLU A O 1
ATOM 2676 N N . ARG A 1 364 ? 9.830 9.974 -26.647 1.00 97.69 364 ARG A N 1
ATOM 2677 C CA . ARG A 1 364 ? 10.181 10.878 -25.543 1.00 97.69 364 ARG A CA 1
ATOM 2678 C C . ARG A 1 364 ? 11.314 10.335 -24.686 1.00 97.69 364 ARG A C 1
ATOM 2680 O O . ARG A 1 364 ? 12.176 11.119 -24.290 1.00 97.69 364 ARG A O 1
ATOM 2687 N N . VAL A 1 365 ? 11.332 9.030 -24.414 1.00 97.94 365 VAL A N 1
ATOM 2688 C CA . VAL A 1 365 ? 12.446 8.375 -23.714 1.00 97.94 365 VAL A CA 1
ATOM 2689 C C . VAL A 1 365 ? 13.729 8.506 -24.539 1.00 97.94 365 VAL A C 1
ATOM 2691 O O . VAL A 1 365 ? 14.736 8.976 -24.014 1.00 97.94 365 VAL A O 1
ATOM 2694 N N . GLU A 1 366 ? 13.702 8.183 -25.835 1.00 97.38 366 GLU A N 1
ATOM 2695 C CA . GLU A 1 366 ? 14.862 8.331 -26.726 1.00 97.38 366 GLU A CA 1
ATOM 2696 C C . GLU A 1 366 ? 15.395 9.765 -26.723 1.00 97.38 366 GLU A C 1
ATOM 2698 O O . GLU A 1 366 ? 16.586 9.990 -26.483 1.00 97.38 366 GLU A O 1
ATOM 2703 N N . ARG A 1 367 ? 14.504 10.744 -26.920 1.00 96.75 367 ARG A N 1
ATOM 2704 C CA . ARG A 1 367 ? 14.842 12.169 -26.904 1.00 96.75 367 ARG A CA 1
ATOM 2705 C C . ARG A 1 367 ? 15.472 12.573 -25.576 1.00 96.75 367 ARG A C 1
ATOM 2707 O O . ARG A 1 367 ? 16.531 13.186 -25.564 1.00 96.75 367 ARG A O 1
ATOM 2714 N N . ALA A 1 368 ? 14.884 12.163 -24.457 1.00 97.19 368 ALA A N 1
ATOM 2715 C CA . ALA A 1 368 ? 15.375 12.483 -23.123 1.00 97.19 368 ALA A CA 1
ATOM 2716 C C . ALA A 1 368 ? 16.822 12.022 -22.868 1.00 97.19 368 ALA A C 1
ATOM 2718 O O . ALA A 1 368 ? 17.581 12.779 -22.259 1.00 97.19 368 ALA A O 1
ATOM 2719 N N . PHE A 1 369 ? 17.191 10.814 -23.307 1.00 97.31 369 PHE A N 1
ATOM 2720 C CA . PHE A 1 369 ? 18.544 10.258 -23.149 1.00 97.31 369 PHE A CA 1
ATOM 2721 C C . PHE A 1 369 ? 19.524 10.709 -24.242 1.00 97.31 369 PHE A C 1
ATOM 2723 O O . PHE A 1 369 ? 20.738 10.640 -24.035 1.00 97.31 369 PHE A O 1
ATOM 2730 N N . THR A 1 370 ? 19.014 11.163 -25.388 1.00 95.88 370 THR A N 1
ATOM 2731 C CA . THR A 1 370 ? 19.814 11.763 -26.466 1.00 95.88 370 THR A CA 1
ATOM 2732 C C . THR A 1 370 ? 20.192 13.205 -26.129 1.00 95.88 370 THR A C 1
ATOM 2734 O O . THR A 1 370 ? 21.355 13.579 -26.269 1.00 95.88 370 THR A O 1
ATOM 2737 N N . ASP A 1 371 ? 19.235 13.993 -25.626 1.00 95.50 371 ASP A N 1
ATOM 2738 C CA . ASP A 1 371 ? 19.430 15.390 -25.214 1.00 95.50 371 ASP A CA 1
ATOM 2739 C C . ASP A 1 371 ? 20.378 15.508 -24.011 1.00 95.50 371 ASP A C 1
ATOM 2741 O O . ASP A 1 371 ? 21.083 16.505 -23.855 1.00 95.50 371 ASP A O 1
ATOM 2745 N N . ASP A 1 372 ? 20.408 14.482 -23.157 1.00 94.75 372 ASP A N 1
ATOM 2746 C CA . ASP A 1 372 ? 21.301 14.393 -22.007 1.00 94.75 372 ASP A CA 1
ATOM 2747 C C . ASP A 1 372 ? 22.041 13.042 -21.987 1.00 94.75 372 ASP A C 1
ATOM 2749 O O . ASP A 1 372 ? 21.591 12.085 -21.345 1.00 94.75 372 ASP A O 1
ATOM 2753 N N . PRO A 1 373 ? 23.212 12.948 -22.650 1.00 93.12 373 PRO A N 1
ATOM 2754 C CA . PRO A 1 373 ? 24.015 11.724 -22.689 1.00 93.12 373 PRO A CA 1
ATOM 2755 C C . PRO A 1 373 ? 24.504 11.241 -21.317 1.00 93.12 373 PRO A C 1
ATOM 2757 O O . PRO A 1 373 ? 24.916 10.089 -21.190 1.00 93.12 373 PRO A O 1
ATOM 2760 N N . HIS A 1 374 ? 24.462 12.101 -20.296 1.00 93.75 374 HIS A N 1
ATOM 2761 C CA . HIS A 1 374 ? 24.826 11.764 -18.920 1.00 93.75 374 HIS A CA 1
ATOM 2762 C C . HIS A 1 374 ? 23.622 11.366 -18.066 1.00 93.75 374 HIS A C 1
ATOM 2764 O O . HIS A 1 374 ? 23.807 11.030 -16.904 1.00 93.75 374 HIS A O 1
ATOM 2770 N N . LEU A 1 375 ? 22.399 11.396 -18.606 1.00 96.44 375 LEU A N 1
ATOM 2771 C CA . LEU A 1 375 ? 21.220 10.926 -17.891 1.00 96.44 375 LEU A CA 1
ATOM 2772 C C . LEU A 1 375 ? 21.324 9.418 -17.640 1.00 96.44 375 LEU A C 1
ATOM 2774 O O . LEU A 1 375 ? 21.531 8.640 -18.577 1.00 96.44 375 LEU A O 1
ATOM 2778 N N . ASP A 1 376 ? 21.164 9.018 -16.382 1.00 98.00 376 ASP A N 1
ATOM 2779 C CA . ASP A 1 376 ? 21.183 7.623 -15.940 1.00 98.00 376 ASP A CA 1
ATOM 2780 C C . ASP A 1 376 ? 19.776 7.062 -15.769 1.00 98.00 376 ASP A C 1
ATOM 2782 O O . ASP A 1 376 ? 19.549 5.890 -16.067 1.00 98.00 376 ASP A O 1
ATOM 2786 N N . ALA A 1 377 ? 18.828 7.884 -15.312 1.00 97.94 377 ALA A N 1
ATOM 2787 C CA . ALA A 1 377 ? 17.452 7.461 -15.096 1.00 97.94 377 ALA A CA 1
ATOM 2788 C C . ALA A 1 377 ? 16.440 8.581 -15.359 1.00 97.94 377 ALA A C 1
ATOM 2790 O O . ALA A 1 377 ? 16.648 9.744 -15.008 1.00 97.94 377 ALA A O 1
ATOM 2791 N N . LEU A 1 378 ? 15.315 8.197 -15.948 1.00 98.12 378 LEU A N 1
ATOM 2792 C CA . LEU A 1 378 ? 14.168 9.034 -16.262 1.00 98.12 378 LEU A CA 1
ATOM 2793 C C . LEU A 1 378 ? 12.919 8.404 -15.653 1.00 98.12 378 LEU A C 1
ATOM 2795 O O . LEU A 1 378 ? 12.734 7.190 -15.725 1.00 98.12 378 LEU A O 1
ATOM 2799 N N . SER A 1 379 ? 12.035 9.223 -15.102 1.00 97.31 379 SER A N 1
ATOM 2800 C CA . SER A 1 379 ? 10.703 8.780 -14.697 1.00 97.31 379 SER A CA 1
ATOM 2801 C C . SER A 1 379 ? 9.672 9.877 -14.925 1.00 97.31 379 SER A C 1
ATOM 2803 O O . SER A 1 379 ? 10.033 11.033 -15.142 1.00 97.31 379 SER A O 1
ATOM 2805 N N . GLY A 1 380 ? 8.394 9.514 -14.889 1.00 95.00 380 GLY A N 1
ATOM 2806 C CA . GLY A 1 380 ? 7.276 10.441 -14.990 1.00 95.00 380 GLY A CA 1
ATOM 2807 C C . GLY A 1 380 ? 6.063 9.955 -14.195 1.00 95.00 380 GLY A C 1
ATOM 2808 O O . GLY A 1 380 ? 6.073 8.857 -13.629 1.00 95.00 380 GLY A O 1
ATOM 2809 N N . PRO A 1 381 ? 4.998 10.766 -14.115 1.00 93.81 381 PRO A N 1
ATOM 2810 C CA . PRO A 1 381 ? 3.819 10.437 -13.327 1.00 93.81 381 PRO A CA 1
ATOM 2811 C C . PRO A 1 381 ? 2.956 9.345 -13.980 1.00 93.81 381 PRO A C 1
ATOM 2813 O O . PRO A 1 381 ? 3.031 9.083 -15.182 1.00 93.81 381 PRO A O 1
ATOM 2816 N N . GLY A 1 382 ? 2.085 8.737 -13.171 1.00 91.19 382 GLY A N 1
ATOM 2817 C CA . GLY A 1 382 ? 0.980 7.897 -13.635 1.00 91.19 382 GLY A CA 1
ATOM 2818 C C . GLY A 1 382 ? -0.368 8.613 -13.512 1.00 91.19 382 GLY A C 1
ATOM 2819 O O . GLY A 1 382 ? -0.668 9.190 -12.467 1.00 91.19 382 GLY A O 1
ATOM 2820 N N . ARG A 1 383 ? -1.197 8.542 -14.556 1.00 91.94 383 ARG A N 1
ATOM 2821 C CA . ARG A 1 383 ? -2.595 9.001 -14.565 1.00 91.94 383 ARG A CA 1
ATOM 2822 C C . ARG A 1 383 ? -3.523 7.798 -14.435 1.00 91.94 383 ARG A C 1
ATOM 2824 O O . ARG A 1 383 ? -3.370 6.824 -15.160 1.00 91.94 383 ARG A O 1
ATOM 2831 N N . PHE A 1 384 ? -4.486 7.821 -13.524 1.00 90.38 384 PHE A N 1
ATOM 2832 C CA . PHE A 1 384 ? -5.223 6.615 -13.161 1.00 90.38 384 PHE A CA 1
ATOM 2833 C C . PHE A 1 384 ? -6.500 6.431 -13.989 1.00 90.38 384 PHE A C 1
ATOM 2835 O O . PHE A 1 384 ? -7.346 7.321 -14.076 1.00 90.38 384 PHE A O 1
ATOM 2842 N N . TYR A 1 385 ? -6.706 5.234 -14.545 1.00 90.62 385 TYR A N 1
ATOM 2843 C CA . TYR A 1 385 ? -7.970 4.842 -15.180 1.00 90.62 385 TYR A CA 1
ATOM 2844 C C . TYR A 1 385 ? -8.700 3.741 -14.396 1.00 90.62 385 TYR A C 1
ATOM 2846 O O . TYR A 1 385 ? -8.123 3.002 -13.598 1.00 90.62 385 TYR A O 1
ATOM 2854 N N . GLY A 1 386 ? -10.015 3.636 -14.608 1.00 87.19 386 GLY A N 1
ATOM 2855 C CA . GLY A 1 386 ? -10.895 2.789 -13.797 1.00 87.19 386 GLY A CA 1
ATOM 2856 C C . GLY A 1 386 ? -11.162 3.354 -12.392 1.00 87.19 386 GLY A C 1
ATOM 2857 O O . GLY A 1 386 ? -10.695 4.431 -12.031 1.00 87.19 386 GLY A O 1
ATOM 2858 N N . GLY A 1 387 ? -11.950 2.633 -11.588 1.00 82.44 387 GLY A N 1
ATOM 2859 C CA . GLY A 1 387 ? -12.376 3.106 -10.262 1.00 82.44 387 GLY A CA 1
ATOM 2860 C C . GLY A 1 387 ? -13.349 4.295 -10.319 1.00 82.44 387 GLY A C 1
ATOM 2861 O O . GLY A 1 387 ? -13.867 4.648 -11.377 1.00 82.44 387 GLY A O 1
ATOM 2862 N N . THR A 1 388 ? -13.634 4.906 -9.165 1.00 82.19 388 THR A N 1
ATOM 2863 C CA . THR A 1 388 ? -14.512 6.088 -9.092 1.00 82.19 388 THR A CA 1
ATOM 2864 C C . THR A 1 388 ? -13.749 7.366 -9.453 1.00 82.19 388 THR A C 1
ATOM 2866 O O . THR A 1 388 ? -12.526 7.432 -9.331 1.00 82.19 388 THR A O 1
ATOM 2869 N N . ALA A 1 389 ? -14.461 8.416 -9.879 1.00 82.75 389 ALA A N 1
ATOM 2870 C CA . ALA A 1 389 ? -13.852 9.721 -10.167 1.00 82.75 389 ALA A CA 1
ATOM 2871 C C . ALA A 1 389 ? -13.090 10.293 -8.957 1.00 82.75 389 ALA A C 1
ATOM 2873 O O . ALA A 1 389 ? -11.994 10.819 -9.117 1.00 82.75 389 ALA A O 1
ATOM 2874 N N . PHE A 1 390 ? -13.629 10.109 -7.748 1.00 77.62 390 PHE A N 1
ATOM 2875 C CA . PHE A 1 390 ? -12.971 10.528 -6.512 1.00 77.62 390 PHE A CA 1
ATOM 2876 C C . PHE A 1 390 ? -11.659 9.775 -6.256 1.00 77.62 390 PHE A C 1
ATOM 2878 O O . PHE A 1 390 ? -10.659 10.404 -5.927 1.00 77.62 390 PHE A O 1
ATOM 2885 N N . ILE A 1 391 ? -11.637 8.446 -6.435 1.00 78.75 391 ILE A N 1
ATOM 2886 C CA . ILE A 1 391 ? -10.417 7.644 -6.240 1.00 78.75 391 ILE A CA 1
ATOM 2887 C C . ILE A 1 391 ? -9.320 8.088 -7.208 1.00 78.75 391 ILE A C 1
ATOM 2889 O O . ILE A 1 391 ? -8.179 8.248 -6.784 1.00 78.75 391 ILE A O 1
ATOM 2893 N N . ARG A 1 392 ? -9.665 8.325 -8.480 1.00 85.12 392 ARG A N 1
ATOM 2894 C CA . ARG A 1 392 ? -8.715 8.835 -9.480 1.00 85.12 392 ARG A CA 1
ATOM 2895 C C . ARG A 1 392 ? -8.171 10.202 -9.083 1.00 85.12 392 ARG A C 1
ATOM 2897 O O . ARG A 1 392 ? -6.962 10.355 -8.966 1.00 85.12 392 ARG A O 1
ATOM 2904 N N . TRP A 1 393 ? -9.054 11.149 -8.762 1.00 84.81 393 TRP A N 1
ATOM 2905 C CA . TRP A 1 393 ? -8.647 12.482 -8.318 1.00 84.81 393 TRP A CA 1
ATOM 2906 C C . TRP A 1 393 ? -7.714 12.426 -7.099 1.00 84.81 393 TRP A C 1
ATOM 2908 O O . TRP A 1 393 ? -6.653 13.044 -7.118 1.00 84.81 393 TRP A O 1
ATOM 2918 N N . TYR A 1 394 ? -8.065 11.642 -6.075 1.00 79.69 394 TYR A N 1
ATOM 2919 C CA . TYR A 1 394 ? -7.251 11.477 -4.869 1.00 79.69 394 TYR A CA 1
ATOM 2920 C C . TYR A 1 394 ? -5.888 10.839 -5.170 1.00 79.69 394 TYR A C 1
ATOM 2922 O O . TYR A 1 394 ? -4.866 11.310 -4.671 1.00 79.69 394 TYR A O 1
ATOM 2930 N N . ALA A 1 395 ? -5.854 9.783 -5.986 1.00 81.75 395 ALA A N 1
ATOM 2931 C CA . ALA A 1 395 ? -4.609 9.117 -6.355 1.00 81.75 395 ALA A CA 1
ATOM 2932 C C . ALA A 1 395 ? -3.663 10.066 -7.114 1.00 81.75 395 ALA A C 1
ATOM 2934 O O . ALA A 1 395 ? -2.482 10.147 -6.776 1.00 81.75 395 ALA A O 1
ATOM 2935 N N . GLU A 1 396 ? -4.203 10.818 -8.078 1.00 82.62 396 GLU A N 1
ATOM 2936 C CA . GLU A 1 396 ? -3.460 11.713 -8.976 1.00 82.62 396 GLU A CA 1
ATOM 2937 C C . GLU A 1 396 ? -3.012 13.019 -8.317 1.00 82.62 396 GLU A C 1
ATOM 2939 O O . GLU A 1 396 ? -1.903 13.474 -8.567 1.00 82.62 396 GLU A O 1
ATOM 2944 N N . HIS A 1 397 ? -3.855 13.634 -7.482 1.00 82.19 397 HIS A N 1
ATOM 2945 C CA . HIS A 1 397 ? -3.619 14.994 -6.977 1.00 82.19 397 HIS A CA 1
ATOM 2946 C C . HIS A 1 397 ? -3.167 15.028 -5.517 1.00 82.19 397 HIS A C 1
ATOM 2948 O O . HIS A 1 397 ? -2.689 16.059 -5.049 1.00 82.19 397 HIS A O 1
ATOM 2954 N N . VAL A 1 398 ? -3.325 13.923 -4.784 1.00 76.94 398 VAL A N 1
ATOM 2955 C CA . VAL A 1 398 ? -3.011 13.862 -3.353 1.00 76.94 398 VAL A CA 1
ATOM 2956 C C . VAL A 1 398 ? -1.988 12.767 -3.082 1.00 76.94 398 VAL A C 1
ATOM 2958 O O . VAL A 1 398 ? -0.855 13.075 -2.730 1.00 76.94 398 VAL A O 1
ATOM 2961 N N . HIS A 1 399 ? -2.339 11.494 -3.272 1.00 79.56 399 HIS A N 1
ATOM 2962 C CA . HIS A 1 399 ? -1.489 10.373 -2.863 1.00 79.56 399 HIS A CA 1
ATOM 2963 C C . HIS A 1 399 ? -0.132 10.353 -3.581 1.00 79.56 399 HIS A C 1
ATOM 2965 O O . HIS A 1 399 ? 0.904 10.386 -2.916 1.00 79.56 399 HIS A O 1
ATOM 2971 N N . MET A 1 400 ? -0.123 10.306 -4.919 1.00 85.31 400 MET A N 1
ATOM 2972 C CA . MET A 1 400 ? 1.127 10.194 -5.679 1.00 85.31 400 MET A CA 1
ATOM 2973 C C . MET A 1 400 ? 2.008 11.445 -5.585 1.00 85.31 400 MET A C 1
ATOM 2975 O O . MET A 1 400 ? 3.188 11.284 -5.275 1.00 85.31 400 MET A O 1
ATOM 2979 N N . PRO A 1 401 ? 1.490 12.683 -5.726 1.00 84.56 401 PRO A N 1
ATOM 2980 C CA . PRO A 1 401 ? 2.309 13.878 -5.525 1.00 84.56 401 PRO A CA 1
ATOM 2981 C C . PRO A 1 401 ? 2.916 13.951 -4.122 1.00 84.56 401 PRO A C 1
ATOM 2983 O O . PRO A 1 401 ? 4.108 14.225 -3.989 1.00 84.56 401 PRO A O 1
ATOM 2986 N N . MET A 1 402 ? 2.140 13.650 -3.069 1.00 80.31 402 MET A N 1
ATOM 2987 C CA . MET A 1 402 ? 2.682 13.604 -1.706 1.00 80.31 402 MET A CA 1
ATOM 2988 C C . MET A 1 402 ? 3.798 12.566 -1.580 1.00 80.31 402 MET A C 1
ATOM 2990 O O . MET A 1 402 ? 4.824 12.863 -0.974 1.00 80.31 402 MET A O 1
ATOM 2994 N N . TYR A 1 403 ? 3.625 11.378 -2.163 1.00 84.81 403 TYR A N 1
ATOM 2995 C CA . TYR A 1 403 ? 4.646 10.333 -2.169 1.00 84.81 403 TYR A CA 1
ATOM 2996 C C . TYR A 1 403 ? 5.923 10.783 -2.897 1.00 84.81 403 TYR A C 1
ATOM 2998 O O . TYR A 1 403 ? 6.997 10.744 -2.295 1.00 84.81 403 TYR A O 1
ATOM 3006 N N . TYR A 1 404 ? 5.816 11.276 -4.137 1.00 87.94 404 TYR A N 1
ATOM 3007 C CA . TYR A 1 404 ? 6.972 11.715 -4.925 1.00 87.94 404 TYR A CA 1
ATOM 3008 C C . TYR A 1 404 ? 7.740 12.837 -4.219 1.00 87.94 404 TYR A C 1
ATOM 3010 O O . TYR A 1 404 ? 8.953 12.738 -4.039 1.00 87.94 404 TYR A O 1
ATOM 3018 N N . HIS A 1 405 ? 7.039 13.873 -3.745 1.00 87.06 405 HIS A N 1
ATOM 3019 C CA . HIS A 1 405 ? 7.673 14.992 -3.047 1.00 87.06 405 HIS A CA 1
ATOM 3020 C C . HIS A 1 405 ? 8.302 14.572 -1.721 1.00 87.06 405 HIS A C 1
ATOM 3022 O O . HIS A 1 405 ? 9.403 15.018 -1.401 1.00 87.06 405 HIS A O 1
ATOM 3028 N N . PHE A 1 406 ? 7.632 13.714 -0.948 1.00 87.50 406 PHE A N 1
ATOM 3029 C CA . PHE A 1 406 ? 8.158 13.251 0.329 1.00 87.50 406 PHE A CA 1
ATOM 3030 C C . PHE A 1 406 ? 9.415 12.398 0.146 1.00 87.50 406 PHE A C 1
ATOM 3032 O O . PHE A 1 406 ? 10.426 12.672 0.789 1.00 87.50 406 PHE A O 1
ATOM 3039 N N . VAL A 1 407 ? 9.389 11.401 -0.743 1.00 89.94 407 VAL A N 1
ATOM 3040 C CA . VAL A 1 407 ? 10.548 10.528 -0.988 1.00 89.94 407 VAL A CA 1
ATOM 3041 C C . VAL A 1 407 ? 11.712 11.331 -1.569 1.00 89.94 407 VAL A C 1
ATOM 3043 O O . VAL A 1 407 ? 12.830 11.218 -1.061 1.00 89.94 407 VAL A O 1
ATOM 3046 N N . ALA A 1 408 ? 11.453 12.220 -2.534 1.00 91.62 408 ALA A N 1
ATOM 3047 C CA . ALA A 1 408 ? 12.486 13.100 -3.076 1.00 91.62 408 ALA A CA 1
ATOM 3048 C C . ALA A 1 408 ? 13.084 14.022 -2.005 1.00 91.62 408 ALA A C 1
ATOM 3050 O O . ALA A 1 408 ? 14.300 14.218 -1.929 1.00 91.62 408 ALA A O 1
ATOM 3051 N N . TRP A 1 409 ? 12.247 14.556 -1.112 1.00 91.19 409 TRP A N 1
ATOM 3052 C CA . TRP A 1 409 ? 12.709 15.354 0.018 1.00 91.19 409 TRP A CA 1
ATOM 3053 C C . TRP A 1 409 ? 13.501 14.532 1.040 1.00 91.19 409 TRP A C 1
ATOM 3055 O O . TRP A 1 409 ? 14.447 15.056 1.618 1.00 91.19 409 TRP A O 1
ATOM 3065 N N . VAL A 1 410 ? 13.187 13.257 1.263 1.00 89.50 410 VAL A N 1
ATOM 3066 C CA . VAL A 1 410 ? 13.967 12.405 2.174 1.00 89.50 410 VAL A CA 1
ATOM 3067 C C . VAL A 1 410 ? 15.333 12.067 1.573 1.00 89.50 410 VAL A C 1
ATOM 3069 O O . VAL A 1 410 ? 16.344 12.191 2.264 1.00 89.50 410 VAL A O 1
ATOM 3072 N N . LEU A 1 411 ? 15.385 11.688 0.295 1.00 91.62 411 LEU A N 1
ATOM 3073 C CA . LEU A 1 411 ? 16.597 11.157 -0.340 1.00 91.62 411 LEU A CA 1
ATOM 3074 C C . LEU A 1 411 ? 17.478 12.231 -0.998 1.00 91.62 411 LEU A C 1
ATOM 3076 O O . LEU A 1 411 ? 18.689 12.065 -1.093 1.00 91.62 411 LEU A O 1
ATOM 3080 N N . GLY A 1 412 ? 16.908 13.381 -1.367 1.00 91.31 412 GLY A N 1
ATOM 3081 C CA . GLY A 1 412 ? 17.634 14.489 -2.000 1.00 91.31 412 GLY A CA 1
ATOM 3082 C C . GLY A 1 412 ? 17.740 14.410 -3.523 1.00 91.31 412 GLY A C 1
ATOM 3083 O O . GLY A 1 412 ? 18.527 15.161 -4.104 1.00 91.31 412 GLY A O 1
ATOM 3084 N N . HIS A 1 413 ? 16.951 13.543 -4.157 1.00 93.56 413 HIS A N 1
ATOM 3085 C CA . HIS A 1 413 ? 16.902 13.354 -5.605 1.00 93.56 413 HIS A CA 1
ATOM 3086 C C . HIS A 1 413 ? 15.524 12.906 -6.081 1.00 93.56 413 HIS A C 1
ATOM 3088 O O . HIS A 1 413 ? 14.666 12.570 -5.272 1.00 93.56 413 HIS A O 1
ATOM 3094 N N . ASP A 1 414 ? 15.334 12.905 -7.395 1.00 93.56 414 ASP A N 1
ATOM 3095 C CA . ASP A 1 414 ? 14.080 12.520 -8.035 1.00 93.56 414 ASP A CA 1
ATOM 3096 C C . ASP A 1 414 ? 13.753 11.031 -7.830 1.00 93.56 414 ASP A C 1
ATOM 3098 O O . ASP A 1 414 ? 14.641 10.206 -7.593 1.00 93.56 414 ASP A O 1
ATOM 3102 N N . VAL A 1 415 ? 12.460 10.707 -7.897 1.00 93.81 415 VAL A N 1
ATOM 3103 C CA . VAL A 1 415 ? 11.907 9.367 -7.641 1.00 93.81 415 VAL A CA 1
ATOM 3104 C C . VAL A 1 415 ? 11.728 8.606 -8.949 1.00 93.81 415 VAL A C 1
ATOM 3106 O O . VAL A 1 415 ? 11.359 9.198 -9.961 1.00 93.81 415 VAL A O 1
ATOM 3109 N N . LEU A 1 416 ? 11.942 7.292 -8.912 1.00 95.19 416 LEU A N 1
ATOM 3110 C CA . LEU A 1 416 ? 11.568 6.389 -9.994 1.00 95.19 416 LEU A CA 1
ATOM 3111 C C . LEU A 1 416 ? 10.205 5.775 -9.682 1.00 95.19 416 LEU A C 1
ATOM 3113 O O . LEU A 1 416 ? 10.026 5.149 -8.642 1.00 95.19 416 LEU A O 1
ATOM 3117 N N . TYR A 1 417 ? 9.242 5.975 -10.575 1.00 93.75 417 TYR A N 1
ATOM 3118 C CA . TYR A 1 417 ? 7.924 5.365 -10.497 1.00 93.75 417 TYR A CA 1
ATOM 3119 C C . TYR A 1 417 ? 7.879 4.114 -11.365 1.00 93.75 417 TYR A C 1
ATOM 3121 O O . TYR A 1 417 ? 8.128 4.190 -12.568 1.00 93.75 417 TYR A O 1
ATOM 3129 N N . GLY A 1 418 ? 7.540 2.971 -10.764 1.00 87.94 418 GLY A N 1
ATOM 3130 C CA . GLY A 1 418 ? 7.625 1.671 -11.424 1.00 87.94 418 GLY A CA 1
ATOM 3131 C C . GLY A 1 418 ? 6.917 1.669 -12.767 1.00 87.94 418 GLY A C 1
ATOM 3132 O O . GLY A 1 418 ? 7.499 1.301 -13.782 1.00 87.94 418 GLY A O 1
ATOM 3133 N N . SER A 1 419 ? 5.657 2.088 -12.817 1.00 92.81 419 SER A N 1
ATOM 3134 C CA . SER A 1 419 ? 4.842 1.976 -14.032 1.00 92.81 419 SER A CA 1
ATOM 3135 C C . SER A 1 419 ? 5.291 2.897 -15.175 1.00 92.81 419 SER A C 1
ATOM 3137 O O . SER A 1 419 ? 4.662 2.871 -16.232 1.00 92.81 419 SER A O 1
ATOM 3139 N N . ASN A 1 420 ? 6.318 3.729 -14.951 1.00 96.88 420 ASN A N 1
ATOM 3140 C CA . ASN A 1 420 ? 6.820 4.731 -15.880 1.00 96.88 420 ASN A CA 1
ATOM 3141 C C . ASN A 1 420 ? 8.265 5.149 -15.556 1.00 96.88 420 ASN A C 1
ATOM 3143 O O . ASN A 1 420 ? 8.523 6.233 -15.013 1.00 96.88 420 ASN A O 1
ATOM 3147 N N . LEU A 1 421 ? 9.221 4.285 -15.879 1.00 97.44 421 LEU A N 1
ATOM 3148 C CA . LEU A 1 421 ? 10.636 4.610 -15.726 1.00 97.44 421 LEU A CA 1
ATOM 3149 C C . LEU A 1 421 ? 11.463 4.094 -16.897 1.00 97.44 421 LEU A C 1
ATOM 3151 O O . LEU A 1 421 ? 11.084 3.153 -17.590 1.00 97.44 421 LEU A O 1
ATOM 3155 N N . ALA A 1 422 ? 12.617 4.713 -17.097 1.00 98.25 422 ALA A N 1
ATOM 3156 C CA . ALA A 1 422 ? 13.647 4.247 -18.003 1.00 98.25 422 ALA A CA 1
ATOM 3157 C C . ALA A 1 422 ? 15.018 4.477 -17.369 1.00 98.25 422 ALA A C 1
ATOM 3159 O O . ALA A 1 422 ? 15.268 5.536 -16.796 1.00 98.25 422 ALA A O 1
ATOM 3160 N N . ILE A 1 423 ? 15.912 3.499 -17.466 1.00 98.25 423 ILE A N 1
ATOM 3161 C CA . ILE A 1 423 ? 17.269 3.580 -16.920 1.00 98.25 423 ILE A CA 1
ATOM 3162 C C . ILE A 1 423 ? 18.293 3.186 -17.972 1.00 98.25 423 ILE A C 1
ATOM 3164 O O . ILE A 1 423 ? 18.046 2.325 -18.812 1.00 98.25 423 ILE A O 1
ATOM 3168 N N . ARG A 1 424 ? 19.478 3.784 -17.929 1.00 98.31 424 ARG A N 1
ATOM 3169 C CA . ARG A 1 424 ? 20.583 3.368 -18.789 1.00 98.31 424 ARG A CA 1
ATOM 3170 C C . ARG A 1 424 ? 21.050 1.973 -18.376 1.00 98.31 424 ARG A C 1
ATOM 3172 O O . ARG A 1 424 ? 21.209 1.695 -17.186 1.00 98.31 424 ARG A O 1
ATOM 3179 N N . ALA A 1 425 ? 21.362 1.110 -19.340 1.00 98.12 425 ALA A N 1
ATOM 3180 C CA . ALA A 1 425 ? 21.845 -0.241 -19.053 1.00 98.12 425 ALA A CA 1
ATOM 3181 C C . ALA A 1 425 ? 23.135 -0.235 -18.207 1.00 98.12 425 ALA A C 1
ATOM 3183 O O . ALA A 1 425 ? 23.346 -1.113 -17.371 1.00 98.12 425 ALA A O 1
ATOM 3184 N N . SER A 1 426 ? 23.995 0.778 -18.367 1.00 97.50 426 SER A N 1
ATOM 3185 C CA . SER A 1 426 ? 25.171 0.972 -17.507 1.00 97.50 426 SER A CA 1
ATOM 3186 C C . SER A 1 426 ? 24.809 1.307 -16.060 1.00 97.50 426 SER A C 1
ATOM 3188 O O . SER A 1 426 ? 25.464 0.794 -15.157 1.00 97.50 426 SER A O 1
ATOM 3190 N N . ALA A 1 427 ? 23.769 2.114 -15.832 1.00 97.62 427 ALA A N 1
ATOM 3191 C CA . ALA A 1 427 ? 23.281 2.421 -14.492 1.00 97.62 427 ALA A CA 1
ATOM 3192 C C . ALA A 1 427 ? 22.689 1.166 -13.838 1.00 97.62 427 ALA A C 1
ATOM 3194 O O . ALA A 1 427 ? 23.023 0.855 -12.695 1.00 97.62 427 ALA A O 1
ATOM 3195 N N . TRP A 1 428 ? 21.915 0.372 -14.590 1.00 98.06 428 TRP A N 1
ATOM 3196 C CA . TRP A 1 428 ? 21.402 -0.911 -14.103 1.00 98.06 428 TRP A CA 1
ATOM 3197 C C . TRP A 1 428 ? 22.513 -1.863 -13.640 1.00 98.06 428 TRP A C 1
ATOM 3199 O O . TRP A 1 428 ? 22.393 -2.457 -12.574 1.00 98.06 428 TRP A O 1
ATOM 3209 N N . ARG A 1 429 ? 23.634 -1.966 -14.371 1.00 97.69 429 ARG A N 1
ATOM 3210 C CA . ARG A 1 429 ? 24.780 -2.810 -13.964 1.00 97.69 429 ARG A CA 1
ATOM 3211 C C . ARG A 1 429 ? 25.364 -2.444 -12.600 1.00 97.69 429 ARG A C 1
ATOM 3213 O O . ARG A 1 429 ? 25.954 -3.306 -11.962 1.00 97.69 429 ARG A O 1
ATOM 3220 N N . VAL A 1 430 ? 25.208 -1.197 -12.163 1.00 97.19 430 VAL A N 1
ATOM 3221 C CA . VAL A 1 430 ? 25.601 -0.759 -10.819 1.00 97.19 430 VAL A CA 1
ATOM 3222 C C . VAL A 1 430 ? 24.477 -1.034 -9.819 1.00 97.19 430 VAL A C 1
ATOM 3224 O O . VAL A 1 430 ? 24.719 -1.583 -8.746 1.00 97.19 430 VAL A O 1
ATOM 3227 N N . LEU A 1 431 ? 23.237 -0.681 -10.168 1.00 96.88 431 LEU A N 1
ATOM 3228 C CA . LEU A 1 431 ? 22.083 -0.811 -9.273 1.00 96.88 431 LEU A CA 1
ATOM 3229 C C . LEU A 1 431 ? 21.748 -2.266 -8.938 1.00 96.88 431 LEU A C 1
ATOM 3231 O O . LEU A 1 431 ? 21.377 -2.543 -7.801 1.00 96.88 431 LEU A O 1
ATOM 3235 N N . ARG A 1 432 ? 21.932 -3.197 -9.880 1.00 96.12 432 ARG A N 1
ATOM 3236 C CA . ARG A 1 432 ? 21.623 -4.629 -9.716 1.00 96.12 432 ARG A CA 1
ATOM 3237 C C . ARG A 1 432 ? 22.339 -5.303 -8.542 1.00 96.12 432 ARG A C 1
ATOM 3239 O O . ARG A 1 432 ? 21.854 -6.327 -8.079 1.00 96.12 432 ARG A O 1
ATOM 3246 N N . GLU A 1 433 ? 23.464 -4.744 -8.095 1.00 95.75 433 GLU A N 1
ATOM 3247 C CA . GLU A 1 433 ? 24.256 -5.240 -6.958 1.00 95.75 433 GLU A CA 1
ATOM 3248 C C . GLU A 1 433 ? 23.763 -4.689 -5.607 1.00 95.75 433 GLU A C 1
ATOM 3250 O O . GLU A 1 433 ? 24.178 -5.166 -4.555 1.00 95.75 433 GLU A O 1
ATOM 3255 N N . HIS A 1 434 ? 22.893 -3.675 -5.629 1.00 94.50 434 HIS A N 1
ATOM 3256 C CA . HIS A 1 434 ? 22.419 -2.959 -4.442 1.00 94.50 434 HIS A CA 1
ATOM 3257 C C . HIS A 1 434 ? 20.923 -3.160 -4.176 1.00 94.50 434 HIS A C 1
ATOM 3259 O O . HIS A 1 434 ? 20.484 -2.999 -3.043 1.00 94.50 434 HIS A O 1
ATOM 3265 N N . VAL A 1 435 ? 20.132 -3.480 -5.204 1.00 95.88 435 VAL A N 1
ATOM 3266 C CA . VAL A 1 435 ? 18.685 -3.692 -5.061 1.00 95.88 435 VAL A CA 1
ATOM 3267 C C . VAL A 1 435 ? 18.338 -5.110 -4.609 1.00 95.88 435 VAL A C 1
ATOM 3269 O O . VAL A 1 435 ? 19.028 -6.089 -4.897 1.00 95.88 435 VAL A O 1
ATOM 3272 N N . HIS A 1 436 ? 17.203 -5.236 -3.935 1.00 95.12 436 HIS A N 1
ATOM 3273 C CA . HIS A 1 436 ? 16.717 -6.455 -3.302 1.00 95.12 436 HIS A CA 1
ATOM 3274 C C . HIS A 1 436 ? 15.928 -7.342 -4.275 1.00 95.12 436 HIS A C 1
ATOM 3276 O O . HIS A 1 436 ? 14.706 -7.466 -4.198 1.00 95.12 436 HIS A O 1
ATOM 3282 N N . ARG A 1 437 ? 16.641 -8.010 -5.183 1.00 93.19 437 ARG A N 1
ATOM 3283 C CA . ARG A 1 437 ? 16.050 -8.792 -6.289 1.00 93.19 437 ARG A CA 1
ATOM 3284 C C . ARG A 1 437 ? 15.317 -10.064 -5.854 1.00 93.19 437 ARG A C 1
ATOM 3286 O O . ARG A 1 437 ? 14.394 -10.507 -6.524 1.00 93.19 437 ARG A O 1
ATOM 3293 N N . GLU A 1 438 ? 15.719 -10.653 -4.734 1.00 90.75 438 GLU A N 1
ATOM 3294 C CA . GLU A 1 438 ? 15.187 -11.937 -4.247 1.00 90.75 438 GLU A CA 1
ATOM 3295 C C . GLU A 1 438 ? 14.060 -11.767 -3.215 1.00 90.75 438 GLU A C 1
ATOM 3297 O O . GLU A 1 438 ? 13.622 -12.726 -2.577 1.00 90.75 438 GLU A O 1
ATOM 3302 N N . ARG A 1 439 ? 13.581 -10.533 -3.021 1.00 88.44 439 ARG A N 1
ATOM 3303 C CA . ARG A 1 439 ? 12.575 -10.202 -2.013 1.00 88.44 439 ARG A CA 1
ATOM 3304 C C . ARG A 1 439 ? 11.235 -9.891 -2.657 1.00 88.44 439 ARG A C 1
ATOM 3306 O O . ARG A 1 439 ? 11.092 -8.931 -3.398 1.00 88.44 439 ARG A O 1
ATOM 3313 N N . ALA A 1 440 ? 10.219 -10.676 -2.318 1.00 85.31 440 ALA A N 1
ATOM 3314 C CA . ALA A 1 440 ? 8.845 -10.417 -2.750 1.00 85.31 440 ALA A CA 1
ATOM 3315 C C . ALA A 1 440 ? 8.141 -9.334 -1.910 1.00 85.31 440 ALA A C 1
ATOM 3317 O O . ALA A 1 440 ? 7.069 -8.862 -2.280 1.00 85.31 440 ALA A O 1
ATOM 3318 N N . ASP A 1 441 ? 8.711 -8.977 -0.756 1.00 83.94 441 ASP A N 1
ATOM 3319 C CA . ASP A 1 441 ? 8.137 -8.063 0.234 1.00 83.94 441 ASP A CA 1
ATOM 3320 C C . ASP A 1 441 ? 8.640 -6.617 0.107 1.00 83.94 441 ASP A C 1
ATOM 3322 O O . ASP A 1 441 ? 8.375 -5.800 0.990 1.00 83.94 441 ASP A O 1
ATOM 3326 N N . VAL A 1 442 ? 9.331 -6.287 -0.990 1.00 90.19 442 VAL A N 1
ATOM 3327 C CA . VAL A 1 442 ? 9.807 -4.930 -1.281 1.00 90.19 442 VAL A CA 1
ATOM 3328 C C . VAL A 1 442 ? 9.104 -4.327 -2.497 1.00 90.19 442 VAL A C 1
ATOM 3330 O O . VAL A 1 442 ? 8.832 -4.994 -3.494 1.00 90.19 442 VAL A O 1
ATOM 3333 N N . ALA A 1 443 ? 8.818 -3.031 -2.407 1.00 91.31 443 ALA A N 1
ATOM 3334 C CA . ALA A 1 443 ? 8.393 -2.203 -3.522 1.00 91.31 443 ALA A CA 1
ATOM 3335 C C . ALA A 1 443 ? 9.607 -1.924 -4.418 1.00 91.31 443 ALA A C 1
ATOM 3337 O O . ALA A 1 443 ? 10.500 -1.181 -4.019 1.00 91.31 443 ALA A O 1
ATOM 3338 N N . ASP A 1 444 ? 9.623 -2.556 -5.591 1.00 92.62 444 ASP A N 1
ATOM 3339 C CA . ASP A 1 444 ? 10.692 -2.511 -6.601 1.00 92.62 444 ASP A CA 1
ATOM 3340 C C . ASP A 1 444 ? 11.149 -1.084 -6.942 1.00 92.62 444 ASP A C 1
ATOM 3342 O O . ASP A 1 444 ? 12.329 -0.756 -6.862 1.00 92.62 444 ASP A O 1
ATOM 3346 N N . ASP A 1 445 ? 10.206 -0.199 -7.250 1.00 92.56 445 ASP A N 1
ATOM 3347 C CA . ASP A 1 445 ? 10.479 1.170 -7.685 1.00 92.56 445 ASP A CA 1
ATOM 3348 C C . ASP A 1 445 ? 11.039 2.063 -6.570 1.00 92.56 445 ASP A C 1
ATOM 3350 O O . ASP A 1 445 ? 11.984 2.833 -6.778 1.00 92.56 445 ASP A O 1
ATOM 3354 N N . LEU A 1 446 ? 10.518 1.911 -5.353 1.00 94.62 446 LEU A N 1
ATOM 3355 C CA . LEU A 1 446 ? 11.061 2.559 -4.167 1.00 94.62 446 LEU A CA 1
ATOM 3356 C C . LEU A 1 446 ? 12.448 2.008 -3.811 1.00 94.62 446 LEU A C 1
ATOM 3358 O O . LEU A 1 446 ? 13.312 2.782 -3.406 1.00 94.62 446 LEU A O 1
ATOM 3362 N N . ASP A 1 447 ? 12.674 0.702 -3.952 1.00 96.19 447 ASP A N 1
ATOM 3363 C CA . ASP A 1 447 ? 13.969 0.075 -3.679 1.00 96.19 447 ASP A CA 1
ATOM 3364 C C . ASP A 1 447 ? 15.039 0.532 -4.681 1.00 96.19 447 ASP A C 1
ATOM 3366 O O . ASP A 1 447 ? 16.127 0.943 -4.272 1.00 96.19 447 ASP A O 1
ATOM 3370 N N . LEU A 1 448 ? 14.693 0.582 -5.973 1.00 96.31 448 LEU A N 1
ATOM 3371 C CA . LEU A 1 448 ? 15.496 1.213 -7.023 1.00 96.31 448 LEU A CA 1
ATOM 3372 C C . LEU A 1 448 ? 15.807 2.666 -6.670 1.00 96.31 448 LEU A C 1
ATOM 3374 O O . LEU A 1 448 ? 16.967 3.070 -6.700 1.00 96.31 448 LEU A O 1
ATOM 3378 N N . THR A 1 449 ? 14.784 3.437 -6.287 1.00 96.75 449 THR A N 1
ATOM 3379 C CA . THR A 1 449 ? 14.940 4.849 -5.924 1.00 96.75 449 THR A CA 1
ATOM 3380 C C . THR A 1 449 ? 15.909 5.019 -4.752 1.00 96.75 449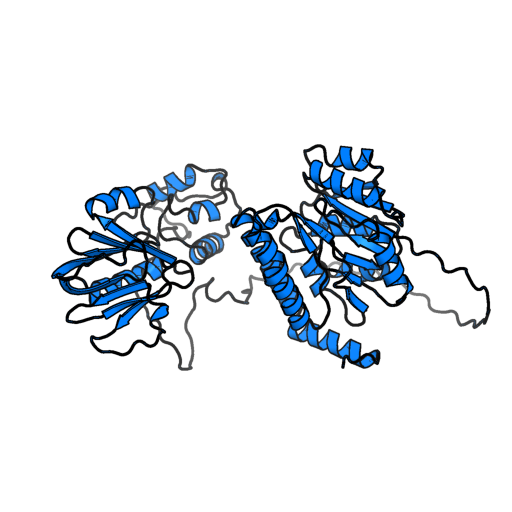 THR A C 1
ATOM 3382 O O . THR A 1 449 ? 16.814 5.841 -4.820 1.00 96.75 449 THR A O 1
ATOM 3385 N N . ILE A 1 450 ? 15.764 4.246 -3.674 1.00 96.25 450 ILE A N 1
ATOM 3386 C CA . ILE A 1 450 ? 16.618 4.375 -2.483 1.00 96.25 450 ILE A CA 1
ATOM 3387 C C . ILE A 1 450 ? 18.076 3.979 -2.770 1.00 96.25 450 ILE A C 1
ATOM 3389 O O . ILE A 1 450 ? 18.993 4.525 -2.144 1.00 96.25 450 ILE A O 1
ATOM 3393 N N . ASN A 1 451 ? 18.294 3.040 -3.693 1.00 96.25 451 ASN A N 1
ATOM 3394 C CA . ASN A 1 451 ? 19.616 2.519 -4.040 1.00 96.25 451 ASN A CA 1
ATOM 3395 C C . ASN A 1 451 ? 20.278 3.214 -5.234 1.00 96.25 451 ASN A C 1
ATOM 3397 O O . ASN A 1 451 ? 21.350 2.781 -5.664 1.00 96.25 451 ASN A O 1
ATOM 3401 N N . LEU A 1 452 ? 19.710 4.321 -5.720 1.00 96.00 452 LEU A N 1
ATOM 3402 C CA . LEU A 1 452 ? 20.405 5.228 -6.631 1.00 96.00 452 LEU A CA 1
ATOM 3403 C C . LEU A 1 452 ? 21.732 5.696 -6.015 1.00 96.00 452 LEU A C 1
ATOM 3405 O O . LEU A 1 452 ? 21.797 6.110 -4.856 1.00 96.00 452 LEU A O 1
ATOM 3409 N N . GLN A 1 453 ? 22.807 5.614 -6.799 1.00 94.69 453 GLN A N 1
ATOM 3410 C CA . GLN A 1 453 ? 24.157 5.889 -6.314 1.00 94.69 453 GLN A CA 1
ATOM 3411 C C . GLN A 1 453 ? 24.517 7.374 -6.459 1.00 94.69 453 GLN A C 1
ATOM 3413 O O . GLN A 1 453 ? 24.165 7.987 -7.471 1.00 94.69 453 GLN A O 1
ATOM 3418 N N . PRO A 1 454 ? 25.252 7.965 -5.497 1.00 92.44 454 PRO A N 1
ATOM 3419 C CA . PRO A 1 454 ? 25.775 9.321 -5.641 1.00 92.44 454 PRO A CA 1
ATOM 3420 C C . PRO A 1 454 ? 26.553 9.493 -6.955 1.00 92.44 454 PRO A C 1
ATOM 3422 O O . PRO A 1 454 ? 27.349 8.632 -7.323 1.00 92.44 454 PRO A O 1
ATOM 3425 N N . GLY A 1 455 ? 26.325 10.608 -7.651 1.00 90.12 455 GLY A N 1
ATOM 3426 C CA . GLY A 1 455 ? 26.881 10.886 -8.982 1.00 90.12 455 GLY A CA 1
ATOM 3427 C C . GLY A 1 455 ? 25.988 10.456 -10.152 1.00 90.12 455 GLY A C 1
ATOM 3428 O O . GLY A 1 455 ? 26.219 10.907 -11.270 1.00 90.12 455 GLY A O 1
ATOM 3429 N N . MET A 1 456 ? 24.940 9.653 -9.921 1.00 95.25 456 MET A N 1
ATOM 3430 C CA . MET A 1 456 ? 23.963 9.346 -10.971 1.00 95.25 456 MET A CA 1
ATOM 3431 C C . MET A 1 456 ? 23.076 10.555 -11.295 1.00 95.25 456 MET A C 1
ATOM 3433 O O . MET A 1 456 ? 22.619 11.280 -10.402 1.00 95.25 456 MET A O 1
ATOM 3437 N N . ARG A 1 457 ? 22.760 10.748 -12.578 1.00 95.31 457 ARG A N 1
ATOM 3438 C CA . ARG A 1 457 ? 21.855 11.805 -13.042 1.00 95.31 457 ARG A CA 1
ATOM 3439 C C . ARG A 1 457 ? 20.447 11.263 -13.265 1.00 95.31 457 ARG A C 1
ATOM 3441 O O . ARG A 1 457 ? 20.172 10.548 -14.224 1.00 95.31 457 ARG A O 1
ATOM 3448 N N . VAL A 1 458 ? 19.545 11.653 -12.372 1.00 95.94 458 VAL A N 1
ATOM 3449 C CA . VAL A 1 458 ? 18.143 11.217 -12.354 1.00 95.94 458 VAL A CA 1
ATOM 3450 C C . VAL A 1 458 ? 17.248 12.419 -12.627 1.00 95.94 458 VAL A C 1
ATOM 3452 O O . VAL A 1 458 ? 17.502 13.495 -12.077 1.00 95.94 458 VAL A O 1
ATOM 3455 N N . ARG A 1 459 ? 16.223 12.236 -13.464 1.00 96.12 459 ARG A N 1
ATOM 3456 C CA . ARG A 1 459 ? 15.243 13.274 -13.802 1.00 96.12 459 ARG A CA 1
ATOM 3457 C C . ARG A 1 459 ? 13.815 12.747 -13.706 1.00 96.12 459 ARG A C 1
ATOM 3459 O O . ARG A 1 459 ? 13.484 11.745 -14.337 1.00 96.12 459 ARG A O 1
ATOM 3466 N N . PHE A 1 460 ? 12.962 13.483 -13.004 1.00 95.56 460 PHE A N 1
ATOM 3467 C CA . PHE A 1 460 ? 11.511 13.328 -13.073 1.00 95.56 460 PHE A CA 1
ATOM 3468 C C . PHE A 1 460 ? 10.913 14.326 -14.078 1.00 95.56 460 PHE A C 1
ATOM 3470 O O . PHE A 1 460 ? 11.012 15.538 -13.888 1.00 95.56 460 PHE A O 1
ATOM 3477 N N . ASP A 1 461 ? 10.301 13.830 -15.155 1.00 95.50 461 ASP A N 1
ATOM 3478 C CA . ASP A 1 461 ? 9.627 14.635 -16.177 1.00 95.50 461 ASP A CA 1
ATOM 3479 C C . ASP A 1 461 ? 8.099 14.590 -15.970 1.00 95.50 461 ASP A C 1
ATOM 3481 O O . ASP A 1 461 ? 7.469 13.564 -16.242 1.00 95.50 461 ASP A O 1
ATOM 3485 N N . PRO A 1 462 ? 7.464 15.689 -15.520 1.00 92.44 462 PRO A N 1
ATOM 3486 C CA . PRO A 1 462 ? 6.022 15.723 -15.283 1.00 92.44 462 PRO A CA 1
ATOM 3487 C C . PRO A 1 462 ? 5.189 15.622 -16.571 1.00 92.44 462 PRO A C 1
ATOM 3489 O O . PRO A 1 462 ? 3.985 15.395 -16.488 1.00 92.44 462 PRO A O 1
ATOM 3492 N N . THR A 1 463 ? 5.800 15.810 -17.746 1.00 94.06 463 THR A N 1
ATOM 3493 C CA . THR A 1 463 ? 5.128 15.734 -19.052 1.00 94.06 463 THR A CA 1
ATOM 3494 C C . THR A 1 463 ? 5.168 14.340 -19.670 1.00 94.06 463 THR A C 1
ATOM 3496 O O . THR A 1 463 ? 4.483 14.092 -20.663 1.00 94.06 463 THR A O 1
ATOM 3499 N N . LEU A 1 464 ? 5.962 13.428 -19.107 1.00 94.44 464 LEU A N 1
ATOM 3500 C CA . LEU A 1 464 ? 5.986 12.021 -19.483 1.00 94.44 464 LEU A CA 1
ATOM 3501 C C . LEU A 1 464 ? 4.887 11.287 -18.701 1.00 94.44 464 LEU A C 1
ATOM 3503 O O . LEU A 1 464 ? 5.201 10.449 -17.871 1.00 94.44 464 LEU A O 1
ATOM 3507 N N . ASP A 1 465 ? 3.608 11.636 -18.876 1.00 93.69 465 ASP A N 1
ATOM 3508 C CA . ASP A 1 465 ? 2.506 10.969 -18.164 1.00 93.69 465 ASP A CA 1
ATOM 3509 C C . ASP A 1 465 ? 2.078 9.669 -18.853 1.00 93.69 465 ASP A C 1
ATOM 3511 O O . ASP A 1 465 ? 1.998 9.605 -20.078 1.00 93.69 465 ASP A O 1
ATOM 3515 N N . VAL A 1 466 ? 1.758 8.633 -18.069 1.00 95.56 466 VAL A N 1
ATOM 3516 C CA . VAL A 1 466 ? 1.202 7.381 -18.608 1.00 95.56 466 VAL A CA 1
ATOM 3517 C C . VAL A 1 466 ? -0.081 6.962 -17.884 1.00 95.56 466 VAL A C 1
ATOM 3519 O O . VAL A 1 466 ? -0.134 6.994 -16.652 1.00 95.56 466 VAL A O 1
ATOM 3522 N N . PRO A 1 467 ? -1.137 6.559 -18.609 1.00 95.56 467 PRO A N 1
ATOM 3523 C CA . PRO A 1 467 ? -2.296 5.899 -18.020 1.00 95.56 467 PRO A CA 1
ATOM 3524 C C . PRO A 1 467 ? -1.955 4.566 -17.328 1.00 95.56 467 PRO A C 1
ATOM 3526 O O . PRO A 1 467 ? -1.397 3.673 -17.957 1.00 95.56 467 PRO A O 1
ATOM 3529 N N . VAL A 1 468 ? -2.351 4.398 -16.063 1.00 93.38 468 VAL A N 1
ATOM 3530 C CA . VAL A 1 468 ? -2.158 3.183 -15.243 1.00 93.38 468 VAL A CA 1
ATOM 3531 C C . VAL A 1 468 ? -3.469 2.803 -14.548 1.00 93.38 468 VAL A C 1
ATOM 3533 O O . VAL A 1 468 ? -4.278 3.664 -14.194 1.00 93.38 468 VAL A O 1
ATOM 3536 N N . SER A 1 469 ? -3.724 1.514 -14.332 1.00 90.81 469 SER A N 1
ATOM 3537 C CA . SER A 1 469 ? -4.961 1.075 -13.680 1.00 90.81 469 SER A CA 1
ATOM 3538 C C . SER A 1 469 ? -5.031 1.505 -12.212 1.00 90.81 469 SER A C 1
ATOM 3540 O O . SER A 1 469 ? -4.125 1.270 -11.415 1.00 90.81 469 SER A O 1
ATOM 3542 N N . ALA A 1 470 ? -6.187 2.010 -11.777 1.00 84.81 470 ALA A N 1
ATOM 3543 C CA . ALA A 1 470 ? -6.486 2.270 -10.365 1.00 84.81 470 ALA A CA 1
ATOM 3544 C C . ALA A 1 470 ? -6.697 0.979 -9.538 1.00 84.81 470 ALA A C 1
ATOM 3546 O O . ALA A 1 470 ? -7.241 1.023 -8.429 1.00 84.81 470 ALA A O 1
ATOM 3547 N N . ARG A 1 471 ? -6.297 -0.198 -10.052 1.00 81.12 471 ARG A N 1
ATOM 3548 C CA . ARG A 1 471 ? -6.456 -1.503 -9.387 1.00 81.12 471 ARG A CA 1
ATOM 3549 C C . ARG A 1 471 ? -5.881 -1.578 -7.964 1.00 81.12 471 ARG A C 1
ATOM 3551 O O . ARG A 1 471 ? -6.529 -2.252 -7.153 1.00 81.12 471 ARG A O 1
ATOM 3558 N N . PRO A 1 472 ? -4.773 -0.899 -7.595 1.00 71.25 472 PRO A N 1
ATOM 3559 C CA . PRO A 1 472 ? -4.284 -0.922 -6.214 1.00 71.25 472 PRO A CA 1
ATOM 3560 C C . PRO A 1 472 ? -5.259 -0.246 -5.237 1.00 71.25 472 PRO A C 1
ATOM 3562 O O . PRO A 1 472 ? -5.373 -0.659 -4.084 1.00 71.25 472 PRO A O 1
ATOM 3565 N N . PHE A 1 473 ? -6.038 0.727 -5.720 1.00 69.94 473 PHE A N 1
ATOM 3566 C CA . PHE A 1 473 ? -7.013 1.486 -4.935 1.00 69.94 473 PHE A CA 1
ATOM 3567 C C . PHE A 1 473 ? -8.414 0.854 -4.905 1.00 69.94 473 PHE A C 1
ATOM 3569 O O . PHE A 1 473 ? -9.286 1.344 -4.191 1.00 69.94 473 PHE A O 1
ATOM 3576 N N . LYS A 1 474 ? -8.649 -0.252 -5.632 1.00 64.69 474 LYS A N 1
ATOM 3577 C CA . LYS A 1 474 ? -9.960 -0.935 -5.672 1.00 64.69 474 LYS A CA 1
ATOM 3578 C C . LYS A 1 474 ? -10.381 -1.550 -4.336 1.00 64.69 474 LYS A C 1
ATOM 3580 O O . LYS A 1 474 ? -11.567 -1.774 -4.126 1.00 64.69 474 LYS A O 1
ATOM 3585 N N . SER A 1 475 ? -9.435 -1.865 -3.450 1.00 64.75 475 SER A N 1
ATOM 3586 C CA . SER A 1 475 ? -9.753 -2.391 -2.121 1.00 64.75 475 SER A CA 1
ATOM 3587 C C . SER A 1 475 ? -8.792 -1.855 -1.073 1.00 64.75 475 SER A C 1
ATOM 3589 O O . SER A 1 475 ? -7.596 -1.696 -1.322 1.00 64.75 475 SER A O 1
ATOM 3591 N N . TRP A 1 476 ? -9.315 -1.654 0.132 1.00 56.62 476 TRP A N 1
ATOM 3592 C CA . TRP A 1 476 ? -8.523 -1.213 1.274 1.00 56.62 476 TRP A CA 1
ATOM 3593 C C . TRP A 1 476 ? -7.398 -2.203 1.626 1.00 56.62 476 TRP A C 1
ATOM 3595 O O . TRP A 1 476 ? -6.298 -1.795 1.987 1.00 56.62 476 TRP A O 1
ATOM 3605 N N . ALA A 1 477 ? -7.629 -3.508 1.441 1.00 57.03 477 ALA A N 1
ATOM 3606 C CA . ALA A 1 477 ? -6.625 -4.547 1.670 1.00 57.03 477 ALA A CA 1
ATOM 3607 C C . ALA A 1 477 ? -5.417 -4.438 0.720 1.00 57.03 477 ALA A C 1
ATOM 3609 O O . ALA A 1 477 ? -4.279 -4.556 1.177 1.00 57.03 477 ALA A O 1
ATOM 3610 N N . ARG A 1 478 ? -5.656 -4.181 -0.577 1.00 65.06 478 ARG A N 1
ATOM 3611 C CA . ARG A 1 478 ? -4.593 -4.002 -1.585 1.00 65.06 478 ARG A CA 1
ATOM 3612 C C . ARG A 1 478 ? -3.816 -2.707 -1.372 1.00 65.06 478 ARG A C 1
ATOM 3614 O O . ARG A 1 478 ? -2.591 -2.743 -1.396 1.00 65.06 478 ARG A O 1
ATOM 3621 N N . ASN A 1 479 ? -4.508 -1.608 -1.071 1.00 66.44 479 ASN A N 1
ATOM 3622 C CA . ASN A 1 479 ? -3.857 -0.345 -0.721 1.00 66.44 479 ASN A CA 1
ATOM 3623 C C . ASN A 1 479 ? -2.952 -0.526 0.515 1.00 66.44 479 ASN A C 1
ATOM 3625 O O . ASN A 1 479 ? -1.759 -0.242 0.465 1.00 66.44 479 ASN A O 1
ATOM 3629 N N . ASN A 1 480 ? -3.464 -1.142 1.585 1.00 70.62 480 ASN A N 1
ATOM 3630 C CA . ASN A 1 480 ? -2.657 -1.425 2.772 1.00 70.62 480 ASN A CA 1
ATOM 3631 C C . ASN A 1 480 ? -1.474 -2.363 2.505 1.00 70.62 480 ASN A C 1
ATOM 3633 O O . ASN A 1 480 ? -0.453 -2.243 3.175 1.00 70.62 480 ASN A O 1
ATOM 3637 N N . ALA A 1 481 ? -1.599 -3.316 1.578 1.00 73.62 481 ALA A N 1
ATOM 3638 C CA . ALA A 1 481 ? -0.478 -4.160 1.182 1.00 73.62 481 ALA A CA 1
ATOM 3639 C C . ALA A 1 481 ? 0.624 -3.333 0.505 1.00 73.62 481 ALA A C 1
ATOM 3641 O O . ALA A 1 481 ? 1.778 -3.456 0.905 1.00 73.62 481 ALA A O 1
ATOM 3642 N N . ALA A 1 482 ? 0.265 -2.433 -0.416 1.00 73.19 482 ALA A N 1
ATOM 3643 C CA . ALA A 1 482 ? 1.210 -1.518 -1.055 1.00 73.19 482 ALA A CA 1
ATOM 3644 C C . ALA A 1 482 ? 1.883 -0.575 -0.039 1.00 73.19 482 ALA A C 1
ATOM 3646 O O . ALA A 1 482 ? 3.103 -0.431 -0.044 1.00 73.19 482 ALA A O 1
ATOM 3647 N N . VAL A 1 483 ? 1.117 -0.005 0.899 1.00 75.12 483 VAL A N 1
ATOM 3648 C CA . VAL A 1 483 ? 1.657 0.855 1.970 1.00 75.12 483 VAL A CA 1
ATOM 3649 C C . VAL A 1 483 ? 2.599 0.082 2.899 1.00 75.12 483 VAL A C 1
ATOM 3651 O O . VAL A 1 483 ? 3.658 0.592 3.265 1.00 75.12 483 VAL A O 1
ATOM 3654 N N . ARG A 1 484 ? 2.244 -1.153 3.287 1.00 80.31 484 ARG A N 1
ATOM 3655 C CA . ARG A 1 484 ? 3.125 -2.016 4.094 1.00 80.31 484 ARG A CA 1
ATOM 3656 C C . ARG A 1 484 ? 4.417 -2.328 3.356 1.00 80.31 484 ARG A C 1
ATOM 3658 O O . ARG A 1 484 ? 5.475 -2.164 3.943 1.00 80.31 484 ARG A O 1
ATOM 3665 N N . MET A 1 485 ? 4.321 -2.701 2.086 1.00 85.69 485 MET A N 1
ATOM 3666 C CA . MET A 1 485 ? 5.469 -3.013 1.244 1.00 85.69 485 MET A CA 1
ATOM 3667 C C . MET A 1 485 ? 6.410 -1.806 1.113 1.00 85.69 485 MET A C 1
ATOM 3669 O O . MET A 1 485 ? 7.600 -1.931 1.373 1.00 85.69 485 MET A O 1
ATOM 3673 N N . ALA A 1 486 ? 5.881 -0.604 0.854 1.00 85.12 486 ALA A N 1
ATOM 3674 C CA . ALA A 1 486 ? 6.681 0.624 0.827 1.00 85.12 486 ALA A CA 1
ATOM 3675 C C . ALA A 1 486 ? 7.366 0.919 2.177 1.00 85.12 486 ALA A C 1
ATOM 3677 O O . ALA A 1 486 ? 8.540 1.293 2.230 1.00 85.12 486 ALA A O 1
ATOM 3678 N N . ARG A 1 487 ? 6.651 0.721 3.293 1.00 87.88 487 ARG A N 1
ATOM 3679 C CA . ARG A 1 487 ? 7.214 0.873 4.642 1.00 87.88 487 ARG A CA 1
ATOM 3680 C C . ARG A 1 487 ? 8.325 -0.144 4.904 1.00 87.88 487 ARG A C 1
A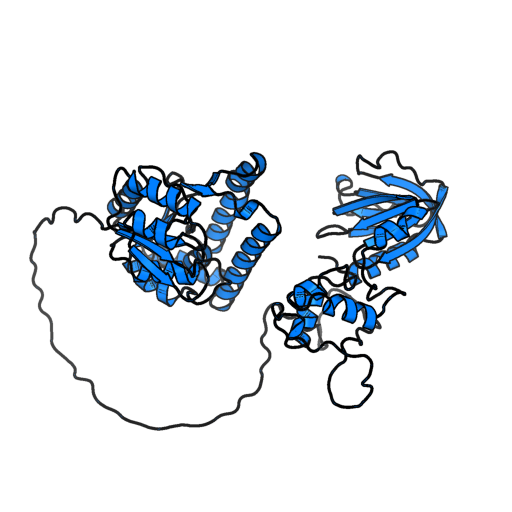TOM 3682 O O . ARG A 1 487 ? 9.354 0.222 5.468 1.00 87.88 487 ARG A O 1
ATOM 3689 N N . ASP A 1 488 ? 8.110 -1.400 4.539 1.00 89.00 488 ASP A N 1
ATOM 3690 C CA . ASP A 1 488 ? 9.049 -2.485 4.800 1.00 89.00 488 ASP A CA 1
ATOM 3691 C C . ASP A 1 488 ? 10.316 -2.304 3.943 1.00 89.00 488 ASP A C 1
ATOM 3693 O O . ASP A 1 488 ? 11.412 -2.343 4.505 1.00 89.00 488 ASP A O 1
ATOM 3697 N N . THR A 1 489 ? 10.190 -1.913 2.665 1.00 91.38 489 THR A N 1
ATOM 3698 C CA . THR A 1 489 ? 11.316 -1.453 1.823 1.00 91.38 489 THR A CA 1
ATOM 3699 C C . THR A 1 489 ? 12.111 -0.342 2.498 1.00 91.38 489 THR A C 1
ATOM 3701 O O . THR A 1 489 ? 13.338 -0.423 2.597 1.00 91.38 489 THR A O 1
ATOM 3704 N N . ALA A 1 490 ? 11.432 0.693 3.004 1.00 90.44 490 ALA A N 1
ATOM 3705 C CA . ALA A 1 490 ? 12.104 1.803 3.666 1.00 90.44 490 ALA A CA 1
ATOM 3706 C C . ALA A 1 490 ? 12.839 1.353 4.941 1.00 90.44 490 ALA A C 1
ATOM 3708 O O . ALA A 1 490 ? 13.938 1.823 5.224 1.00 90.44 490 ALA A O 1
ATOM 3709 N N . LEU A 1 491 ? 12.261 0.433 5.718 1.00 90.12 491 LEU A N 1
ATOM 3710 C CA . LEU A 1 491 ? 12.884 -0.095 6.933 1.00 90.12 491 LEU A CA 1
ATOM 3711 C C . LEU A 1 491 ? 14.099 -0.978 6.641 1.00 90.12 491 LEU A C 1
ATOM 3713 O O . LEU A 1 491 ? 15.080 -0.874 7.377 1.00 90.12 491 LEU A O 1
ATOM 3717 N N . ILE A 1 492 ? 14.034 -1.822 5.608 1.00 92.12 492 ILE A N 1
ATOM 3718 C CA . ILE A 1 492 ? 15.150 -2.665 5.158 1.00 92.12 492 ILE A CA 1
ATOM 3719 C C . ILE A 1 492 ? 16.320 -1.765 4.756 1.00 92.12 492 ILE A C 1
ATOM 3721 O O . ILE A 1 492 ? 17.362 -1.790 5.409 1.00 92.12 492 ILE A O 1
ATOM 3725 N N . ASN A 1 493 ? 16.095 -0.856 3.808 1.00 92.75 493 ASN A N 1
ATOM 3726 C CA . ASN A 1 493 ? 17.141 0.031 3.308 1.00 92.75 493 ASN A CA 1
ATOM 3727 C C . ASN A 1 493 ? 17.706 0.981 4.376 1.00 92.75 493 ASN A C 1
ATOM 3729 O O . ASN A 1 493 ? 18.897 1.296 4.360 1.00 92.75 493 ASN A O 1
ATOM 3733 N N . ARG A 1 494 ? 16.877 1.440 5.329 1.00 91.56 494 ARG A N 1
ATOM 3734 C CA . ARG A 1 494 ? 17.330 2.295 6.442 1.00 91.56 494 ARG A CA 1
ATOM 3735 C C . ARG A 1 494 ? 18.275 1.559 7.391 1.00 91.56 494 ARG A C 1
ATOM 3737 O O . ARG A 1 494 ? 19.087 2.212 8.042 1.00 91.56 494 ARG A O 1
ATOM 3744 N N . ARG A 1 495 ? 18.128 0.237 7.539 1.00 89.88 495 ARG A N 1
ATOM 3745 C CA . ARG A 1 495 ? 19.026 -0.576 8.378 1.00 89.88 495 ARG A CA 1
ATOM 3746 C C . ARG A 1 495 ? 20.403 -0.725 7.745 1.00 89.88 495 ARG A C 1
ATOM 3748 O O . ARG A 1 495 ? 21.375 -0.780 8.486 1.00 89.88 495 ARG A O 1
ATOM 3755 N N . GLU A 1 496 ? 20.468 -0.768 6.420 1.00 90.50 496 GLU A N 1
ATOM 3756 C CA . GLU A 1 496 ? 21.726 -0.837 5.671 1.00 90.50 496 GLU A CA 1
ATOM 3757 C C . GLU A 1 496 ? 22.442 0.508 5.667 1.00 90.50 496 GLU A C 1
ATOM 3759 O O . GLU A 1 496 ? 23.625 0.584 5.981 1.00 90.50 496 GLU A O 1
ATOM 3764 N N . MET A 1 497 ? 21.706 1.583 5.369 1.00 90.25 497 MET A N 1
ATOM 3765 C CA . MET A 1 497 ? 22.234 2.939 5.420 1.00 90.25 497 MET A CA 1
ATOM 3766 C C . MET A 1 497 ? 21.126 3.936 5.786 1.00 90.25 497 MET A C 1
ATOM 3768 O O . MET A 1 497 ? 20.117 4.032 5.075 1.00 90.25 497 MET A O 1
ATOM 3772 N N . PRO A 1 498 ? 21.295 4.724 6.863 1.00 94.00 498 PRO A N 1
ATOM 3773 C CA . PRO A 1 498 ? 20.322 5.734 7.259 1.00 94.00 498 PRO A CA 1
ATOM 3774 C C . PRO A 1 498 ? 20.036 6.749 6.142 1.00 94.00 498 PRO A C 1
ATOM 3776 O O . PRO A 1 498 ? 20.948 7.257 5.492 1.00 94.00 498 PRO A O 1
ATOM 3779 N N . PHE A 1 499 ? 18.770 7.146 5.974 1.00 91.88 499 PHE A N 1
ATOM 3780 C CA . PHE A 1 499 ? 18.370 8.082 4.909 1.00 91.88 499 PHE A CA 1
ATOM 3781 C C . PHE A 1 499 ? 19.072 9.442 4.967 1.00 91.88 499 PHE A C 1
ATOM 3783 O O . PHE A 1 499 ? 19.383 10.019 3.931 1.00 91.88 499 PHE A O 1
ATOM 3790 N N . LEU A 1 500 ? 19.365 9.949 6.169 1.00 90.81 500 LEU A N 1
ATOM 3791 C CA . LEU A 1 500 ? 20.128 11.191 6.326 1.00 90.81 500 LEU A CA 1
ATOM 3792 C C . LEU A 1 500 ? 21.549 11.066 5.771 1.00 90.81 500 LEU A C 1
ATOM 3794 O O . LEU A 1 500 ? 22.093 12.039 5.254 1.00 90.81 500 LEU A O 1
ATOM 3798 N N . GLU A 1 501 ? 22.147 9.885 5.883 1.00 92.31 501 GLU A N 1
ATOM 3799 C CA . GLU A 1 501 ? 23.472 9.606 5.349 1.00 92.31 501 GLU A CA 1
ATOM 3800 C C . GLU A 1 501 ? 23.423 9.483 3.825 1.00 92.31 501 GLU A C 1
ATOM 3802 O O . GLU A 1 501 ? 24.197 10.159 3.151 1.00 92.31 501 GLU A O 1
ATOM 3807 N N . ARG A 1 502 ? 22.440 8.744 3.281 1.00 93.00 502 ARG A N 1
ATOM 3808 C CA . ARG A 1 502 ? 22.181 8.668 1.828 1.00 93.00 502 ARG A CA 1
ATOM 3809 C C . ARG A 1 502 ? 22.003 10.060 1.220 1.00 93.00 502 ARG A C 1
ATOM 3811 O O . ARG A 1 502 ? 22.701 10.423 0.278 1.00 93.00 502 ARG A O 1
ATOM 3818 N N . ARG A 1 503 ? 21.154 10.894 1.833 1.00 93.06 503 ARG A N 1
ATOM 3819 C CA . ARG A 1 503 ? 20.928 12.281 1.401 1.00 93.06 503 ARG A CA 1
ATOM 3820 C C . ARG A 1 503 ? 22.205 13.114 1.433 1.00 93.06 503 ARG A C 1
ATOM 3822 O O . ARG A 1 503 ? 22.453 13.887 0.512 1.00 93.06 503 ARG A O 1
ATOM 3829 N N . ARG A 1 504 ? 23.021 12.993 2.486 1.00 92.19 504 ARG A N 1
ATOM 3830 C CA . ARG A 1 504 ? 24.301 13.717 2.579 1.00 92.19 504 ARG A CA 1
ATOM 3831 C C . ARG A 1 504 ? 25.266 13.286 1.480 1.00 92.19 504 ARG A C 1
ATOM 3833 O O . ARG A 1 504 ? 25.852 14.162 0.850 1.00 92.19 504 ARG A O 1
ATOM 3840 N N . ALA A 1 505 ? 25.396 11.983 1.235 1.00 91.19 505 ALA A N 1
ATOM 3841 C CA . ALA A 1 505 ? 26.234 11.445 0.167 1.00 91.19 505 ALA A CA 1
ATOM 3842 C C . ALA A 1 505 ? 25.772 11.950 -1.210 1.00 91.19 505 ALA A C 1
ATOM 3844 O O . ALA A 1 505 ? 26.580 12.458 -1.989 1.00 91.19 505 ALA A O 1
ATOM 3845 N N . TRP A 1 506 ? 24.461 11.930 -1.463 1.00 91.56 506 TRP A N 1
ATOM 3846 C CA . TRP A 1 506 ? 23.883 12.455 -2.696 1.00 91.56 506 TRP A CA 1
ATOM 3847 C C . TRP A 1 506 ? 24.169 13.951 -2.889 1.00 91.56 506 TRP A C 1
ATOM 3849 O O . TRP A 1 506 ? 24.713 14.369 -3.912 1.00 91.56 506 TRP A O 1
ATOM 3859 N N . VAL A 1 507 ? 23.862 14.776 -1.884 1.00 88.81 507 VAL A N 1
ATOM 3860 C CA . VAL A 1 507 ? 24.094 16.230 -1.940 1.00 88.81 507 VAL A CA 1
ATOM 3861 C C . VAL A 1 507 ? 25.580 16.557 -2.105 1.00 88.81 507 VAL A C 1
ATOM 3863 O O . VAL A 1 507 ? 25.914 17.516 -2.799 1.00 88.81 507 VAL A O 1
ATOM 3866 N N . ALA A 1 508 ? 26.475 15.773 -1.497 1.00 88.25 508 ALA A N 1
ATOM 3867 C CA . ALA A 1 508 ? 27.914 15.940 -1.667 1.00 88.25 508 ALA A CA 1
ATOM 3868 C C . ALA A 1 508 ? 28.351 15.679 -3.118 1.00 88.25 508 ALA A C 1
ATOM 3870 O O . ALA A 1 508 ? 29.098 16.493 -3.656 1.00 88.25 508 ALA A O 1
ATOM 3871 N N . SER A 1 509 ? 27.837 14.630 -3.772 1.00 87.19 509 SER A N 1
ATOM 3872 C CA . SER A 1 509 ? 28.169 14.333 -5.179 1.00 87.19 509 SER A CA 1
ATOM 3873 C C . SER A 1 509 ? 27.784 15.473 -6.132 1.00 87.19 509 SER A C 1
ATOM 3875 O O . SER A 1 509 ? 28.615 15.931 -6.910 1.00 87.19 509 SER A O 1
ATOM 3877 N N . ARG A 1 510 ? 26.597 16.074 -5.957 1.00 78.44 510 ARG A N 1
ATOM 3878 C CA . ARG A 1 510 ? 26.156 17.231 -6.764 1.00 78.44 510 ARG A CA 1
ATOM 3879 C C . ARG A 1 510 ? 27.053 18.465 -6.637 1.00 78.44 510 ARG A C 1
ATOM 3881 O O . ARG A 1 510 ? 27.135 19.262 -7.568 1.00 78.44 510 ARG A O 1
ATOM 3888 N N . ARG A 1 511 ? 27.710 18.652 -5.484 1.00 64.44 511 ARG A N 1
ATOM 3889 C CA . ARG A 1 511 ? 28.650 19.768 -5.269 1.00 64.44 511 ARG A CA 1
ATOM 3890 C C . ARG A 1 511 ? 29.976 19.557 -5.995 1.00 64.44 511 ARG A C 1
ATOM 3892 O O . ARG A 1 511 ? 30.609 20.543 -6.354 1.00 64.44 511 ARG A O 1
ATOM 3899 N N . VAL A 1 512 ? 30.384 18.304 -6.191 1.00 61.66 512 VAL A N 1
ATOM 3900 C CA . VAL A 1 512 ? 31.613 17.947 -6.914 1.00 61.66 512 VAL A CA 1
ATOM 3901 C C . VAL A 1 512 ? 31.409 18.091 -8.425 1.00 61.66 512 VAL A C 1
ATOM 3903 O O . VAL A 1 512 ? 32.282 18.632 -9.095 1.00 61.66 512 VAL A O 1
ATOM 3906 N N . ASP A 1 513 ? 30.225 17.747 -8.935 1.00 56.53 513 ASP A N 1
ATOM 3907 C CA . ASP A 1 513 ? 29.890 17.829 -10.368 1.00 56.53 513 ASP A CA 1
ATOM 3908 C C . ASP A 1 513 ? 29.491 19.242 -10.850 1.00 56.53 513 ASP A C 1
ATOM 3910 O O . ASP A 1 513 ? 28.989 19.419 -11.959 1.00 56.53 513 ASP A O 1
ATOM 3914 N N . GLY A 1 514 ? 29.688 20.277 -10.024 1.00 47.50 514 GLY A N 1
ATOM 3915 C CA . GLY A 1 514 ? 29.435 21.677 -10.395 1.00 47.50 514 GLY A CA 1
ATOM 3916 C C . GLY A 1 514 ? 27.960 22.046 -10.605 1.00 47.50 514 GLY A C 1
ATOM 3917 O O . GLY A 1 514 ? 27.672 23.156 -11.047 1.00 47.50 514 GLY A O 1
ATOM 3918 N N . ASN A 1 515 ? 27.020 21.160 -10.264 1.00 47.72 515 ASN A N 1
ATOM 3919 C CA . ASN A 1 515 ? 25.593 21.346 -10.518 1.00 47.72 515 ASN A CA 1
ATOM 3920 C C . ASN A 1 515 ? 24.821 21.482 -9.193 1.00 47.72 515 ASN A C 1
ATOM 3922 O O . ASN A 1 515 ? 24.116 20.577 -8.740 1.00 47.72 515 ASN A O 1
ATOM 3926 N N . ALA A 1 516 ? 24.990 22.629 -8.531 1.00 31.25 516 ALA A N 1
ATOM 3927 C CA . ALA A 1 516 ? 24.139 23.015 -7.410 1.00 31.25 516 ALA A CA 1
ATOM 3928 C C . ALA A 1 516 ? 22.775 23.499 -7.947 1.00 31.25 516 ALA A C 1
ATOM 3930 O O . ALA A 1 516 ? 22.758 24.378 -8.810 1.00 31.25 516 ALA A O 1
ATOM 3931 N N . PRO A 1 517 ? 21.631 22.981 -7.461 1.00 36.38 517 PRO A N 1
ATOM 3932 C CA . PRO A 1 517 ? 20.338 23.565 -7.800 1.00 36.38 517 PRO A CA 1
ATOM 3933 C C . PRO A 1 517 ? 20.221 24.972 -7.190 1.00 36.38 517 PRO A C 1
ATOM 3935 O O . PRO A 1 517 ? 20.635 25.187 -6.047 1.00 36.38 517 PRO A O 1
ATOM 3938 N N . ARG A 1 518 ? 19.678 25.911 -7.974 1.00 32.34 518 ARG A N 1
ATOM 3939 C CA . ARG A 1 518 ? 19.124 27.181 -7.480 1.00 32.34 518 ARG A CA 1
ATOM 3940 C C . ARG A 1 518 ? 17.855 26.940 -6.678 1.00 32.34 518 ARG A C 1
ATOM 3942 O O . ARG A 1 518 ? 17.117 25.997 -7.044 1.00 32.34 518 ARG A O 1
#